Protein AF-0000000078804757 (afdb_homodimer)

Foldseek 3Di:
DDPVVQLVLLLQLLLVVLVVAAAAFEEEQEDDSSSLSNLVNVLCCCVPVVGAYEYEYLDPVSVVSNVVSVHHYDHPVVDQAGAEYEYEFQAAAPQRKTFDCPVPRQVSSVVNLVRYPAYEYEHAPVRYYHFDQQFWKKWWFAPVCVVVVQVVCVVVVQQKDWDADPVRHFDAHPVGTGIITGRRNGDPDVVVVQVVQVPPPGTPHIRIDGNSHQKYWYRDPVGIDIDGNPVD/DDPVVQLVLLLQLLLVVLVVAAAAFEEEQEDDSSSLSNLVNVLCCCVPVVGAYEYEYLDPVSVVSNVVSVHHYDHPVVDQAGAEYEYEFQAAAPQRKTFDCPVPRQVSSVVNLVRYPAYEYEHAPVRYYHFDQQFWKKWWFAPVCVVVVQVVCVVVVQQKDWDADPVRHFDAHPVGTGIITGRRNGDPDVPVVQVVQVPPPGTPHIRIDGNSHQKYWYRDPVGIDIDGNPVD

Radius of gyration: 24.7 Å; Cα contacts (8 Å, |Δi|>4): 1108; chains: 2; bounding box: 44×78×53 Å

InterPro domains:
  IPR004788 Ribose 5-phosphate isomerase, type A [PF06026] (55-223)
  IPR004788 Ribose 5-phosphate isomerase, type A [PTHR11934] (3-229)
  IPR004788 Ribose 5-phosphate isomerase, type A [TIGR00021] (9-223)
  IPR004788 Ribose 5-phosphate isomerase, type A [cd01398] (9-220)
  IPR020672 Ribose-5-phosphate isomerase, type A, subgroup [MF_00170] (6-227)
  IPR037171 NagB/RpiA transferase-like [SSF100950] (5-153)

Nearest PDB structures (foldseek):
  4gmk-assembly1_B  TM=9.842E-01  e=1.526E-37  Ligilactobacillus salivarius UCC118
  1ks2-assembly1_B  TM=9.594E-01  e=2.406E-26  Escherichia coli
  5uf2-assembly1_A  TM=9.600E-01  e=8.165E-26  Neisseria gonorrhoeae NCCP11945
  3uw1-assembly1_A  TM=9.387E-01  e=3.265E-26  Burkholderia thailandensis E264
  4x84-assembly1_D  TM=9.322E-01  e=3.922E-26  Pseudomonas aeruginosa PAO1

Structure (mmCIF, N/CA/C/O backbone):
data_AF-0000000078804757-model_v1
#
loop_
_entity.id
_entity.type
_entity.pdbx_description
1 polymer 'Ribose-5-phosphate isomerase A'
#
loop_
_atom_site.group_PDB
_atom_site.id
_atom_site.type_symbol
_atom_site.label_atom_id
_atom_site.label_alt_id
_atom_site.label_comp_id
_atom_site.label_asym_id
_atom_site.label_entity_id
_atom_site.label_seq_id
_atom_site.pdbx_PDB_ins_code
_atom_site.Cartn_x
_atom_site.Cartn_y
_atom_site.Cartn_z
_atom_site.occupancy
_atom_site.B_iso_or_equiv
_atom_site.auth_seq_id
_atom_site.auth_comp_id
_atom_site.auth_asym_id
_atom_site.auth_atom_id
_atom_site.pdbx_PDB_model_num
ATOM 1 N N . MET A 1 1 ? 22.281 -24.422 -17.094 1 76.31 1 MET A N 1
ATOM 2 C CA . MET A 1 1 ? 21.141 -24.859 -17.891 1 76.31 1 MET A CA 1
ATOM 3 C C . MET A 1 1 ? 20.797 -23.844 -18.969 1 76.31 1 MET A C 1
ATOM 5 O O . MET A 1 1 ? 20.766 -22.641 -18.703 1 76.31 1 MET A O 1
ATOM 9 N N . ASP A 1 2 ? 20.625 -24.328 -20.203 1 85.75 2 ASP A N 1
ATOM 10 C CA . ASP A 1 2 ? 20.328 -23.359 -21.25 1 85.75 2 ASP A CA 1
ATOM 11 C C . ASP A 1 2 ? 18.844 -23.016 -21.281 1 85.75 2 ASP A C 1
ATOM 13 O O . ASP A 1 2 ? 18.047 -23.641 -20.578 1 85.75 2 ASP A O 1
ATOM 17 N N . LYS A 1 3 ? 18.531 -21.953 -21.938 1 86.88 3 LYS A N 1
ATOM 18 C CA . LYS A 1 3 ? 17.172 -21.391 -21.969 1 86.88 3 LYS A CA 1
ATOM 19 C C . LYS A 1 3 ? 16.172 -22.406 -22.484 1 86.88 3 LYS A C 1
ATOM 21 O O . LYS A 1 3 ? 15.047 -22.5 -21.953 1 86.88 3 LYS A O 1
ATOM 26 N N . ALA A 1 4 ? 16.516 -23.141 -23.469 1 89.88 4 ALA A N 1
ATOM 27 C CA . ALA A 1 4 ? 15.625 -24.141 -24.047 1 89.88 4 ALA A CA 1
ATOM 28 C C . ALA A 1 4 ? 15.305 -25.25 -23.047 1 89.88 4 ALA A C 1
ATOM 30 O O . ALA A 1 4 ? 14.156 -25.688 -22.953 1 89.88 4 ALA A O 1
ATOM 31 N N . GLN A 1 5 ? 16.266 -25.75 -22.422 1 90.94 5 GLN A N 1
ATOM 32 C CA . GLN A 1 5 ? 16.062 -26.766 -21.391 1 90.94 5 GLN A CA 1
ATOM 33 C C . GLN A 1 5 ? 15.211 -26.234 -20.25 1 90.94 5 GLN A C 1
ATOM 35 O O . GLN A 1 5 ? 14.32 -26.938 -19.766 1 90.94 5 GLN A O 1
ATOM 40 N N . GLN A 1 6 ? 15.531 -25.031 -19.859 1 92.44 6 GLN A N 1
ATOM 41 C CA . GLN A 1 6 ? 14.742 -24.422 -18.781 1 92.44 6 GLN A CA 1
ATOM 42 C C . GLN A 1 6 ? 13.273 -24.312 -19.188 1 92.44 6 GLN A C 1
ATOM 44 O O . GLN A 1 6 ? 12.383 -24.609 -18.391 1 92.44 6 GLN A O 1
ATOM 49 N N . ASP A 1 7 ? 13.008 -23.859 -20.406 1 94.5 7 ASP A N 1
ATOM 50 C CA . ASP A 1 7 ? 11.641 -23.734 -20.891 1 94.5 7 ASP A CA 1
ATOM 51 C C . ASP A 1 7 ? 10.93 -25.078 -20.922 1 94.5 7 ASP A C 1
ATOM 53 O O . ASP A 1 7 ? 9.734 -25.172 -20.641 1 94.5 7 ASP A O 1
ATOM 57 N N . ALA A 1 8 ? 11.703 -26.062 -21.266 1 95.38 8 ALA A N 1
ATOM 58 C CA . ALA A 1 8 ? 11.109 -27.406 -21.266 1 95.38 8 ALA A CA 1
ATOM 59 C C . ALA A 1 8 ? 10.68 -27.812 -19.859 1 95.38 8 ALA A C 1
ATOM 61 O O . ALA A 1 8 ? 9.625 -28.422 -19.688 1 95.38 8 ALA A O 1
ATOM 62 N N . LEU A 1 9 ? 11.469 -27.5 -18.891 1 95.81 9 LEU A N 1
ATOM 63 C CA . LEU A 1 9 ? 11.141 -27.797 -17.516 1 95.81 9 LEU A CA 1
ATOM 64 C C . LEU A 1 9 ? 9.93 -27 -17.047 1 95.81 9 LEU A C 1
ATOM 66 O O . LEU A 1 9 ? 9.031 -27.531 -16.406 1 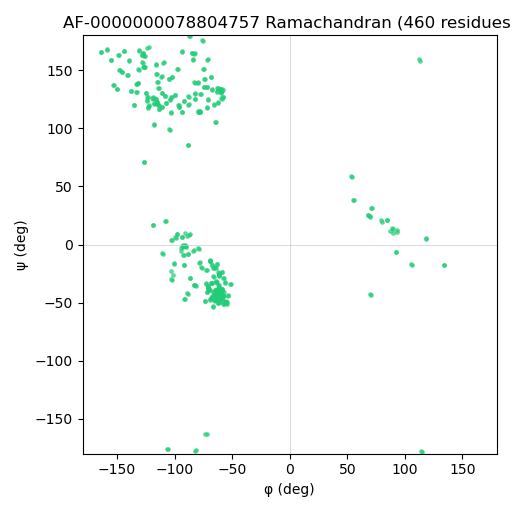95.81 9 LEU A O 1
ATOM 70 N N . LYS A 1 10 ? 9.922 -25.719 -17.406 1 97 10 LYS A N 1
ATOM 71 C CA . LYS A 1 10 ? 8.773 -24.875 -17.109 1 97 10 LYS A CA 1
ATOM 72 C C . LYS A 1 10 ? 7.496 -25.422 -17.734 1 97 10 LYS A C 1
ATOM 74 O O . LYS A 1 10 ? 6.449 -25.469 -17.094 1 97 10 LYS A O 1
ATOM 79 N N . LYS A 1 11 ? 7.633 -25.797 -18.953 1 97.5 11 LYS A N 1
ATOM 80 C CA . LYS A 1 11 ? 6.492 -26.344 -19.672 1 97.5 11 LYS A CA 1
ATOM 81 C C . LYS A 1 11 ? 5.973 -27.609 -19 1 97.5 11 LYS A C 1
ATOM 83 O O . LYS A 1 11 ? 4.762 -27.781 -18.812 1 97.5 11 LYS A O 1
ATOM 88 N N . ALA A 1 12 ? 6.867 -28.5 -18.609 1 97.44 12 ALA A N 1
ATOM 89 C CA . ALA A 1 12 ? 6.473 -29.734 -17.938 1 97.44 12 ALA A CA 1
ATOM 90 C C . ALA A 1 12 ? 5.715 -29.438 -16.641 1 97.44 12 ALA A C 1
ATOM 92 O O . ALA A 1 12 ? 4.688 -30.062 -16.359 1 97.44 12 ALA A O 1
ATOM 93 N N . ALA A 1 13 ? 6.215 -28.516 -15.867 1 98.12 13 ALA A N 1
ATOM 94 C CA . ALA A 1 13 ? 5.547 -28.125 -14.633 1 98.12 13 ALA A CA 1
ATOM 95 C C . ALA A 1 13 ? 4.168 -27.531 -14.922 1 98.12 13 ALA A C 1
ATOM 97 O O . ALA A 1 13 ? 3.193 -27.859 -14.234 1 98.12 13 ALA A O 1
ATOM 98 N N . GLY A 1 14 ? 4.059 -26.656 -15.938 1 98.31 14 GLY A N 1
ATOM 99 C CA . GLY A 1 14 ? 2.793 -26.047 -16.328 1 98.31 14 GLY A CA 1
ATOM 100 C C . GLY A 1 14 ? 1.75 -27.062 -16.75 1 98.31 14 GLY A C 1
ATOM 101 O O . GLY A 1 14 ? 0.594 -26.984 -16.328 1 98.31 14 GLY A O 1
ATOM 102 N N . ILE A 1 15 ? 2.186 -28 -17.562 1 98.31 15 ILE A N 1
ATOM 103 C CA . ILE A 1 15 ? 1.287 -29.031 -18.047 1 98.31 15 ILE A CA 1
ATOM 104 C C . ILE A 1 15 ? 0.79 -29.875 -16.859 1 98.31 15 ILE A C 1
ATOM 106 O O . ILE A 1 15 ? -0.404 -30.172 -16.766 1 98.31 15 ILE A O 1
ATOM 110 N N . GLU A 1 16 ? 1.687 -30.266 -15.977 1 98.44 16 GLU A N 1
ATOM 111 C CA . GLU A 1 16 ? 1.304 -31.031 -14.789 1 98.44 16 GLU A CA 1
ATOM 112 C C . GLU A 1 16 ? 0.303 -30.25 -13.938 1 98.44 16 GLU A C 1
ATOM 114 O O . GLU A 1 16 ? -0.694 -30.812 -13.477 1 98.44 16 GLU A O 1
ATOM 119 N N . ALA A 1 17 ? 0.522 -29 -13.742 1 98.81 17 ALA A N 1
ATOM 120 C CA . ALA A 1 17 ? -0.326 -28.172 -12.898 1 98.81 17 ALA A CA 1
ATOM 121 C C . ALA A 1 17 ? -1.712 -28 -13.516 1 98.81 17 ALA A C 1
ATOM 123 O O . ALA A 1 17 ? -2.707 -27.875 -12.797 1 98.81 17 ALA A O 1
ATOM 124 N N . ALA A 1 18 ? -1.789 -27.969 -14.828 1 98.81 18 ALA A N 1
ATOM 125 C CA . ALA A 1 18 ? -3.057 -27.781 -15.531 1 98.81 18 ALA A CA 1
ATOM 126 C C . ALA A 1 18 ? -4.055 -28.875 -15.164 1 98.81 18 ALA A C 1
ATOM 128 O O . ALA A 1 18 ? -5.266 -28.672 -15.258 1 98.81 18 ALA A O 1
ATOM 129 N N . LYS A 1 19 ? -3.537 -30 -14.719 1 98.56 19 LYS A N 1
ATOM 130 C CA . LYS A 1 19 ? -4.391 -31.125 -14.336 1 98.56 19 LYS A CA 1
ATOM 131 C C . LYS A 1 19 ? -5.223 -30.781 -13.102 1 98.56 19 LYS A C 1
ATOM 133 O O . LYS A 1 19 ? -6.234 -31.438 -12.836 1 98.56 19 LYS A O 1
ATOM 138 N N . LEU A 1 20 ? -4.848 -29.828 -12.352 1 98.75 20 LEU A N 1
ATOM 139 C CA . LEU A 1 20 ? -5.527 -29.453 -11.117 1 98.75 20 LEU A CA 1
ATOM 140 C C . LEU A 1 20 ? -6.812 -28.688 -11.406 1 98.75 20 LEU A C 1
ATOM 142 O O . LEU A 1 20 ? -7.664 -28.531 -10.523 1 98.75 20 LEU A O 1
ATOM 146 N N . ILE A 1 21 ? -6.945 -28.109 -12.617 1 98.88 21 ILE A N 1
ATOM 147 C CA . ILE A 1 21 ? -8.109 -27.297 -12.969 1 98.88 21 ILE A CA 1
ATOM 148 C C . ILE A 1 21 ? -9.211 -28.203 -13.516 1 98.88 21 ILE A C 1
ATOM 150 O O . ILE A 1 21 ? -8.984 -28.969 -14.461 1 98.88 21 ILE A O 1
ATOM 154 N N . GLU A 1 22 ? -10.312 -28.078 -12.945 1 98.69 22 GLU A N 1
ATOM 155 C CA . GLU A 1 22 ? -11.477 -28.875 -13.344 1 98.69 22 GLU A CA 1
ATOM 156 C C . GLU A 1 22 ? -12.648 -27.984 -13.742 1 98.69 22 GLU A C 1
ATOM 158 O O . GLU A 1 22 ? -12.648 -26.781 -13.461 1 98.69 22 GLU A O 1
ATOM 163 N N . ASP A 1 23 ? -13.648 -28.625 -14.312 1 98.75 23 ASP A N 1
ATOM 164 C CA . ASP A 1 23 ? -14.844 -27.922 -14.75 1 98.75 23 ASP A CA 1
ATOM 165 C C . ASP A 1 23 ? -15.531 -27.219 -13.578 1 98.75 23 ASP A C 1
ATOM 167 O O . ASP A 1 23 ? -15.711 -27.812 -12.516 1 98.75 23 ASP A O 1
ATOM 171 N N . GLY A 1 24 ? -15.828 -25.953 -13.805 1 98.62 24 GLY A N 1
ATOM 172 C CA . GLY A 1 24 ? -16.625 -25.219 -12.828 1 98.62 24 GLY A CA 1
ATOM 173 C C . GLY A 1 24 ? -15.781 -24.484 -11.805 1 98.62 24 GLY A C 1
ATOM 174 O O . GLY A 1 24 ? -16.297 -23.672 -11.039 1 98.62 24 GLY A O 1
ATOM 175 N N . MET A 1 25 ? -14.516 -24.703 -11.852 1 98.88 25 MET A N 1
ATOM 176 C CA . MET A 1 25 ? -13.633 -24.078 -10.867 1 98.88 25 MET A CA 1
ATOM 177 C C . MET A 1 25 ? -13.445 -22.594 -11.164 1 98.88 25 MET A C 1
ATOM 179 O O . MET A 1 25 ? -13.625 -22.156 -12.305 1 98.88 25 MET A O 1
ATOM 183 N N . ILE A 1 26 ? -13.211 -21.828 -10.148 1 98.94 26 ILE A N 1
ATOM 184 C CA . ILE A 1 26 ? -12.602 -20.5 -10.258 1 98.94 26 ILE A CA 1
ATOM 185 C C . ILE A 1 26 ? -11.102 -20.609 -9.992 1 98.94 26 ILE A C 1
ATOM 187 O O . ILE A 1 26 ? -10.68 -21 -8.906 1 98.94 26 ILE A O 1
ATOM 191 N N . ALA A 1 27 ? -10.289 -20.25 -10.992 1 98.94 27 ALA A N 1
ATOM 192 C CA . ALA A 1 27 ? -8.844 -20.453 -10.906 1 98.94 27 ALA A CA 1
ATOM 193 C C . ALA A 1 27 ? -8.109 -19.125 -11.008 1 98.94 27 ALA A C 1
ATOM 195 O O . ALA A 1 27 ? -8.383 -18.312 -11.898 1 98.94 27 ALA A O 1
ATOM 196 N N . GLY A 1 28 ? -7.258 -18.922 -9.984 1 98.94 28 GLY A N 1
ATOM 197 C CA . GLY A 1 28 ? -6.285 -17.844 -10.141 1 98.94 28 GLY A CA 1
ATOM 198 C C . GLY A 1 28 ? -5.121 -18.219 -11.039 1 98.94 28 GLY A C 1
ATOM 199 O O . GLY A 1 28 ? -4.5 -19.266 -10.852 1 98.94 28 GLY A O 1
ATOM 200 N N . LEU A 1 29 ? -4.832 -17.391 -12 1 98.88 29 LEU A N 1
ATOM 201 C CA . LEU A 1 29 ? -3.732 -17.594 -12.93 1 98.88 29 LEU A CA 1
ATOM 202 C C . LEU A 1 29 ? -2.65 -16.531 -12.742 1 98.88 29 LEU A C 1
ATOM 204 O O . LEU A 1 29 ? -2.889 -15.352 -12.984 1 98.88 29 LEU A O 1
ATOM 208 N N . GLY A 1 30 ? -1.519 -17 -12.367 1 98.44 30 GLY A N 1
ATOM 209 C CA . GLY A 1 30 ? -0.407 -16.109 -12.078 1 98.44 30 GLY A CA 1
ATOM 210 C C . GLY A 1 30 ? 0.211 -15.5 -13.32 1 98.44 30 GLY A C 1
ATOM 211 O O . GLY A 1 30 ? -0.446 -15.391 -14.352 1 98.44 30 GLY A O 1
ATOM 212 N N . THR A 1 31 ? 1.416 -14.977 -13.125 1 95.56 31 THR A N 1
ATOM 213 C CA . THR A 1 31 ? 2.141 -14.258 -14.164 1 95.56 31 THR A CA 1
ATOM 214 C C . THR A 1 31 ? 3.545 -14.828 -14.336 1 95.56 31 THR A C 1
ATOM 216 O O . THR A 1 31 ? 4.039 -15.555 -13.469 1 95.56 31 THR A O 1
ATOM 219 N N . GLY A 1 32 ? 4.082 -14.586 -15.57 1 93.25 32 GLY A N 1
ATOM 220 C CA . GLY A 1 32 ? 5.473 -14.945 -15.805 1 93.25 32 GLY A CA 1
ATOM 221 C C . GLY A 1 32 ? 5.641 -16.047 -16.828 1 93.25 32 GLY A C 1
ATOM 222 O O . GLY A 1 32 ? 4.656 -16.594 -17.312 1 93.25 32 GLY A O 1
ATOM 223 N N . SER A 1 33 ? 6.887 -16.422 -17.047 1 94.31 33 SER A N 1
ATOM 224 C CA . SER A 1 33 ? 7.25 -17.297 -18.172 1 94.31 33 SER A CA 1
ATOM 225 C C . SER A 1 33 ? 6.785 -18.719 -17.922 1 94.31 33 SER A C 1
ATOM 227 O O . SER A 1 33 ? 6.441 -19.438 -18.875 1 94.31 33 SER A O 1
ATOM 229 N N . THR A 1 34 ? 6.793 -19.141 -16.672 1 95.56 34 THR A N 1
ATOM 230 C CA . THR A 1 34 ? 6.316 -20.484 -16.391 1 95.56 34 THR A CA 1
ATOM 231 C C . THR A 1 34 ? 4.801 -20.562 -16.547 1 95.56 34 THR A C 1
ATOM 233 O O . THR A 1 34 ? 4.285 -21.516 -17.141 1 95.56 34 THR A O 1
ATOM 236 N N . VAL A 1 35 ? 4.117 -19.578 -16.094 1 98 35 VAL A N 1
ATOM 237 C CA . VAL A 1 35 ? 2.66 -19.547 -16.141 1 98 35 VAL A CA 1
ATOM 238 C C . VAL A 1 35 ? 2.189 -19.469 -17.594 1 98 35 VAL A C 1
ATOM 240 O O . VAL A 1 35 ? 1.121 -20 -17.922 1 98 35 VAL A O 1
ATOM 243 N N . LYS A 1 36 ? 2.99 -18.922 -18.438 1 98 36 LYS A N 1
ATOM 244 C CA . LYS A 1 36 ? 2.654 -18.906 -19.859 1 98 36 LYS A CA 1
ATOM 245 C C . LYS A 1 36 ? 2.34 -20.312 -20.359 1 98 36 LYS A C 1
ATOM 247 O O . LYS A 1 36 ? 1.371 -20.5 -21.109 1 98 36 LYS A O 1
ATOM 252 N N . PHE A 1 37 ? 3.121 -21.234 -19.984 1 98.38 37 PHE A N 1
ATOM 253 C CA . PHE A 1 37 ? 2.932 -22.625 -20.422 1 98.38 37 PHE A CA 1
ATOM 254 C C . PHE A 1 37 ? 1.69 -23.219 -19.781 1 98.38 37 PHE A C 1
ATOM 256 O O . PHE A 1 37 ? 0.998 -24.031 -20.406 1 98.38 37 PHE A O 1
ATOM 263 N N . LEU A 1 38 ? 1.469 -22.906 -18.531 1 98.81 38 LEU A N 1
ATOM 264 C CA . LEU A 1 38 ? 0.227 -23.312 -17.891 1 98.81 38 LEU A CA 1
ATOM 265 C C . LEU A 1 38 ? -0.983 -22.828 -18.688 1 98.81 38 LEU A C 1
ATOM 267 O O . LEU A 1 38 ? -1.877 -23.609 -19 1 98.81 38 LEU A O 1
ATOM 271 N N . VAL A 1 39 ? -1.006 -21.547 -19.016 1 98.88 39 VAL A N 1
ATOM 272 C CA . VAL A 1 39 ? -2.143 -20.953 -19.703 1 98.88 39 VAL A CA 1
ATOM 273 C C . VAL A 1 39 ? -2.285 -21.578 -21.094 1 98.88 39 VAL A C 1
ATOM 275 O O . VAL A 1 39 ? -3.4 -21.812 -21.562 1 98.88 39 VAL A O 1
ATOM 278 N N . ASP A 1 40 ? -1.175 -21.844 -21.797 1 98.81 40 ASP A N 1
ATOM 279 C CA . ASP A 1 40 ? -1.211 -22.562 -23.062 1 98.81 40 ASP A CA 1
ATOM 280 C C . ASP A 1 40 ? -1.927 -23.906 -22.922 1 98.81 40 ASP A C 1
ATOM 282 O O . ASP A 1 40 ? -2.797 -24.234 -23.734 1 98.81 40 ASP A O 1
ATOM 286 N N . GLU A 1 41 ? -1.535 -24.625 -21.938 1 98.88 41 GLU A N 1
ATOM 287 C CA . GLU A 1 41 ? -2.115 -25.953 -21.75 1 98.88 41 GLU A CA 1
ATOM 288 C C . GLU A 1 41 ? -3.596 -25.859 -21.391 1 98.88 41 GLU A C 1
ATOM 290 O O . GLU A 1 41 ? -4.406 -26.656 -21.875 1 98.88 41 GLU A O 1
ATOM 295 N N . LEU A 1 42 ? -3.947 -24.922 -20.547 1 98.94 42 LEU A N 1
ATOM 296 C CA . LEU A 1 42 ? -5.352 -24.719 -20.203 1 98.94 42 LEU A CA 1
ATOM 297 C C . LEU A 1 42 ? -6.16 -24.312 -21.438 1 98.94 42 LEU A C 1
ATOM 299 O O . LEU A 1 42 ? -7.305 -24.75 -21.594 1 98.94 42 LEU A O 1
ATOM 303 N N . GLY A 1 43 ? -5.578 -23.469 -22.234 1 98.81 43 GLY A N 1
ATOM 304 C CA . GLY A 1 43 ? -6.199 -23.125 -23.5 1 98.81 43 GLY A CA 1
ATOM 305 C C . GLY A 1 43 ? -6.477 -24.328 -24.375 1 98.81 43 GLY A C 1
ATOM 306 O O . GLY A 1 43 ? -7.578 -24.469 -24.922 1 98.81 43 GLY A O 1
ATOM 307 N N . ARG A 1 44 ? -5.473 -25.172 -24.547 1 98.75 44 ARG A N 1
ATOM 308 C CA . ARG A 1 44 ? -5.652 -26.391 -25.312 1 98.75 44 ARG A CA 1
ATOM 309 C C . ARG A 1 44 ? -6.793 -27.234 -24.766 1 98.75 44 ARG A C 1
ATOM 311 O O . ARG A 1 44 ? -7.668 -27.688 -25.5 1 98.75 44 ARG A O 1
ATOM 318 N N . ARG A 1 45 ? -6.766 -27.438 -23.469 1 98.81 45 ARG A N 1
ATOM 319 C CA . ARG A 1 45 ? -7.785 -28.266 -22.828 1 98.81 45 ARG A CA 1
ATOM 320 C C . ARG A 1 45 ? -9.172 -27.656 -23 1 98.81 45 ARG A C 1
ATOM 322 O O . ARG A 1 45 ? -10.156 -28.375 -23.188 1 98.81 45 ARG A O 1
ATOM 329 N N . HIS A 1 46 ? -9.234 -26.344 -22.859 1 98.62 46 HIS A N 1
ATOM 330 C CA . HIS A 1 46 ? -10.492 -25.641 -23.094 1 98.62 46 HIS A CA 1
ATOM 331 C C . HIS A 1 46 ? -11.008 -25.891 -24.5 1 98.62 46 HIS A C 1
ATOM 333 O O . HIS A 1 46 ? -12.172 -26.266 -24.688 1 98.62 46 HIS A O 1
ATOM 339 N N . GLN A 1 47 ? -10.156 -25.844 -25.469 1 98.25 47 GLN A N 1
ATOM 340 C CA . GLN A 1 47 ? -10.539 -25.906 -26.875 1 98.25 47 GLN A CA 1
ATOM 341 C C . GLN A 1 47 ? -10.75 -27.344 -27.328 1 98.25 47 GLN A C 1
ATOM 343 O O . GLN A 1 47 ? -11.648 -27.641 -28.109 1 98.25 47 GLN A O 1
ATOM 348 N N . GLU A 1 48 ? -9.953 -28.234 -26.781 1 98.31 48 GLU A N 1
ATOM 349 C CA . GLU A 1 48 ? -9.945 -29.594 -27.328 1 98.31 48 GLU A CA 1
ATOM 350 C C . GLU A 1 48 ? -10.734 -30.547 -26.422 1 98.31 48 GLU A C 1
ATOM 352 O O . GLU A 1 48 ? -11.281 -31.547 -26.906 1 98.31 48 GLU A O 1
ATOM 357 N N . GLU A 1 49 ? -10.742 -30.25 -25.141 1 98.38 49 GLU A N 1
ATOM 358 C CA . GLU A 1 49 ? -11.359 -31.188 -24.203 1 98.38 49 GLU A CA 1
ATOM 359 C C . GLU A 1 49 ? -12.648 -30.609 -23.625 1 98.38 49 GLU A C 1
ATOM 361 O O . GLU A 1 49 ? -13.367 -31.297 -22.891 1 98.38 49 GLU A O 1
ATOM 366 N N . GLY A 1 50 ? -12.969 -29.391 -23.875 1 98.25 50 GLY A N 1
ATOM 367 C CA . GLY A 1 50 ? -14.195 -28.766 -23.406 1 98.25 50 GLY A CA 1
ATOM 368 C C . GLY A 1 50 ? -14.109 -28.312 -21.953 1 98.25 50 GLY A C 1
ATOM 369 O O . GLY A 1 50 ? -15.133 -28.203 -21.281 1 98.25 50 GLY A O 1
ATOM 370 N N . LEU A 1 51 ? -12.914 -28.156 -21.438 1 98.62 51 LEU A N 1
ATOM 371 C CA . LEU A 1 51 ? -12.719 -27.656 -20.094 1 98.62 51 LEU A CA 1
ATOM 372 C C . LEU A 1 51 ? -13.344 -26.266 -19.938 1 98.62 51 LEU A C 1
ATOM 374 O O . LEU A 1 51 ? -13.07 -25.375 -20.734 1 98.62 51 LEU A O 1
ATOM 378 N N . GLU A 1 52 ? -14.211 -26.125 -18.953 1 98.75 52 GLU A N 1
ATOM 379 C CA . GLU A 1 52 ? -14.844 -24.844 -18.672 1 98.75 52 GLU A CA 1
ATOM 380 C C . GLU A 1 52 ? -14.578 -24.406 -17.234 1 98.75 52 GLU A C 1
ATOM 382 O O . GLU A 1 52 ? -15.047 -25.047 -16.281 1 98.75 52 GLU A O 1
ATOM 387 N N . PHE A 1 53 ? -13.93 -23.328 -17.078 1 98.75 53 PHE A N 1
ATOM 388 C CA . PHE A 1 53 ? -13.641 -22.734 -15.773 1 98.75 53 PHE A CA 1
ATOM 389 C C . PHE A 1 53 ? -13.594 -21.203 -15.883 1 98.75 53 PHE A C 1
ATOM 391 O O . PHE A 1 53 ? -13.617 -20.656 -16.984 1 98.75 53 PHE A O 1
ATOM 398 N N . THR A 1 54 ? -13.688 -20.516 -14.742 1 98.88 54 THR A N 1
ATOM 399 C CA . THR A 1 54 ? -13.562 -19.062 -14.656 1 98.88 54 THR A CA 1
ATOM 400 C C . THR A 1 54 ? -12.188 -18.672 -14.109 1 98.88 54 THR A C 1
ATOM 402 O O . THR A 1 54 ? -11.742 -19.203 -13.094 1 98.88 54 THR A O 1
ATOM 405 N N . GLY A 1 55 ? -11.492 -17.812 -14.844 1 98.88 55 GLY A N 1
ATOM 406 C CA . GLY A 1 55 ? -10.164 -17.391 -14.414 1 98.88 55 GLY A CA 1
ATOM 407 C C . GLY A 1 55 ? -10.148 -16.016 -13.789 1 98.88 55 GLY A C 1
ATOM 408 O O . GLY A 1 55 ? -10.922 -15.133 -14.18 1 98.88 55 GLY A O 1
ATOM 409 N N . VAL A 1 56 ? -9.336 -15.836 -12.812 1 98.94 56 VAL A N 1
ATOM 410 C CA . VAL A 1 56 ? -8.875 -14.562 -12.266 1 98.94 56 VAL A CA 1
ATOM 411 C C . VAL A 1 56 ? -7.371 -14.422 -12.477 1 98.94 56 VAL A C 1
ATOM 413 O O . VAL A 1 56 ? -6.602 -15.312 -12.094 1 98.94 56 VAL A O 1
ATOM 416 N N . THR A 1 57 ? -6.91 -13.352 -13.102 1 98.81 57 THR A N 1
ATOM 417 C CA . THR A 1 57 ? -5.5 -13.273 -13.469 1 98.81 57 THR A CA 1
ATOM 418 C C . THR A 1 57 ? -4.773 -12.242 -12.609 1 98.81 57 THR A C 1
ATOM 420 O O . THR A 1 57 ? -5.395 -11.328 -12.07 1 98.81 57 THR A O 1
ATOM 423 N N . THR A 1 58 ? -3.459 -12.383 -12.484 1 98.44 58 THR A N 1
ATOM 424 C CA . THR A 1 58 ? -2.654 -11.5 -11.648 1 98.44 58 THR A CA 1
ATOM 425 C C . THR A 1 58 ? -1.903 -10.484 -12.508 1 98.44 58 THR A C 1
ATOM 427 O O . THR A 1 58 ? -1.026 -9.773 -12.016 1 98.44 58 THR A O 1
ATOM 430 N N . SER A 1 59 ? -2.123 -10.477 -13.797 1 96.69 59 SER A N 1
ATOM 431 C CA . SER A 1 59 ? -1.527 -9.492 -14.695 1 96.69 59 SER A CA 1
ATOM 432 C C . SER A 1 59 ? -2.365 -9.312 -15.953 1 96.69 59 SER A C 1
ATOM 434 O O . SER A 1 59 ? -3.104 -10.219 -16.344 1 96.69 59 SER A O 1
ATOM 436 N N . ARG A 1 60 ? -2.172 -8.195 -16.594 1 95.25 60 ARG A N 1
ATOM 437 C CA . ARG A 1 60 ? -2.848 -7.934 -17.859 1 95.25 60 ARG A CA 1
ATOM 438 C C . ARG A 1 60 ? -2.314 -8.852 -18.953 1 95.25 60 ARG A C 1
ATOM 440 O O . ARG A 1 60 ? -3.062 -9.258 -19.844 1 95.25 60 ARG A O 1
ATOM 447 N N . ARG A 1 61 ? -1.096 -9.141 -18.844 1 94.56 61 ARG A N 1
ATOM 448 C CA . ARG A 1 61 ? -0.475 -10.039 -19.812 1 94.56 61 ARG A CA 1
ATOM 449 C C . ARG A 1 61 ? -1.124 -11.422 -19.766 1 94.56 61 ARG A C 1
ATOM 451 O O . ARG A 1 61 ? -1.478 -11.977 -20.812 1 94.56 61 ARG A O 1
ATOM 458 N N . THR A 1 62 ? -1.246 -11.984 -18.609 1 97.81 62 THR A N 1
ATOM 459 C CA . THR A 1 62 ? -1.893 -13.281 -18.453 1 97.81 62 THR A CA 1
ATOM 460 C C . THR A 1 62 ? -3.35 -13.219 -18.906 1 97.81 62 THR A C 1
ATOM 462 O O . THR A 1 62 ? -3.848 -14.148 -19.547 1 97.81 62 THR A O 1
ATOM 465 N N . GLN A 1 63 ? -3.99 -12.141 -18.578 1 98.31 63 GLN A N 1
ATOM 466 C CA . GLN A 1 63 ? -5.379 -11.953 -19 1 98.31 63 GLN A CA 1
ATOM 467 C C . GLN A 1 63 ? -5.52 -12.047 -20.516 1 98.31 63 GLN A C 1
ATOM 469 O O . GLN A 1 63 ? -6.348 -12.805 -21.016 1 98.31 63 GLN A O 1
ATOM 474 N N . ALA A 1 64 ? -4.727 -11.312 -21.203 1 98.25 64 ALA A N 1
ATOM 475 C CA . ALA A 1 64 ? -4.785 -11.273 -22.656 1 98.25 64 ALA A CA 1
ATOM 476 C C . ALA A 1 64 ? -4.543 -12.664 -23.25 1 98.25 64 ALA A C 1
ATOM 478 O O . ALA A 1 64 ? -5.246 -13.086 -24.172 1 98.25 64 ALA A O 1
ATOM 479 N N . GLN A 1 65 ? -3.578 -13.336 -22.75 1 98.44 65 GLN A N 1
ATOM 480 C CA . GLN A 1 65 ? -3.266 -14.672 -23.234 1 98.44 65 GLN A CA 1
ATOM 481 C C . GLN A 1 65 ? -4.441 -15.625 -23.016 1 98.44 65 GLN A C 1
ATOM 483 O O . GLN A 1 65 ? -4.848 -16.328 -23.953 1 98.44 65 GLN A O 1
ATOM 488 N N . ALA A 1 66 ? -4.949 -15.633 -21.828 1 98.81 66 ALA A N 1
ATOM 489 C CA . ALA A 1 66 ? -6.051 -16.531 -21.516 1 98.81 66 ALA A CA 1
ATOM 490 C C . ALA A 1 66 ? -7.273 -16.25 -22.375 1 98.81 66 ALA A C 1
ATOM 492 O O . ALA A 1 66 ? -7.891 -17.156 -22.922 1 98.81 66 ALA A O 1
ATOM 493 N N . GLU A 1 67 ? -7.566 -14.992 -22.5 1 98.75 67 GLU A N 1
ATOM 494 C CA . GLU A 1 67 ? -8.719 -14.594 -23.297 1 98.75 67 GLU A CA 1
ATOM 495 C C . GLU A 1 67 ? -8.531 -14.969 -24.766 1 98.75 67 GLU A C 1
ATOM 497 O O . GLU A 1 67 ? -9.5 -15.273 -25.469 1 98.75 67 GLU A O 1
ATOM 502 N N . SER A 1 68 ? -7.363 -14.961 -25.234 1 98.69 68 SER A N 1
ATOM 503 C CA . SER A 1 68 ? -7.074 -15.32 -26.625 1 98.69 68 SER A CA 1
ATOM 504 C C . SER A 1 68 ? -7.414 -16.781 -26.891 1 98.69 68 SER A C 1
ATOM 506 O O . SER A 1 68 ? -7.641 -17.172 -28.047 1 98.69 68 SER A O 1
ATOM 508 N N . TYR A 1 69 ? -7.508 -17.562 -25.891 1 98.62 69 TYR A N 1
ATOM 509 C CA . TYR A 1 69 ? -7.902 -18.969 -26.016 1 98.62 69 TYR A CA 1
ATOM 510 C C . TYR A 1 69 ? -9.398 -19.125 -25.797 1 98.62 69 TYR A C 1
ATOM 512 O O . TYR A 1 69 ? -9.922 -20.25 -25.859 1 98.62 69 TYR A O 1
ATOM 520 N N . GLY A 1 70 ? -10.055 -18 -25.422 1 98.56 70 GLY A N 1
ATOM 521 C CA . GLY A 1 70 ? -11.484 -18.047 -25.172 1 98.56 70 GLY A CA 1
ATOM 522 C C . GLY A 1 70 ? -11.82 -18.375 -23.734 1 98.56 70 GLY A C 1
ATOM 523 O O . GLY A 1 70 ? -12.977 -18.672 -23.406 1 98.56 70 GLY A O 1
ATOM 524 N N . ILE A 1 71 ? -10.883 -18.375 -22.875 1 98.81 71 ILE A N 1
ATOM 525 C CA . ILE A 1 71 ? -11.125 -18.641 -21.453 1 98.81 71 ILE A CA 1
ATOM 526 C C . ILE A 1 71 ? -11.852 -17.453 -20.828 1 98.81 71 ILE A C 1
ATOM 528 O O . ILE A 1 71 ? -11.5 -16.297 -21.078 1 98.81 71 ILE A O 1
ATOM 532 N N . LYS A 1 72 ? -12.859 -17.719 -20.031 1 98.81 72 LYS A N 1
ATOM 533 C CA . LYS A 1 72 ? -13.586 -16.672 -19.312 1 98.81 72 LYS A CA 1
ATOM 534 C C . LYS A 1 72 ? -12.734 -16.094 -18.188 1 98.81 72 LYS A C 1
ATOM 536 O O . LYS A 1 72 ? -12.336 -16.812 -17.266 1 98.81 72 LYS A O 1
ATOM 541 N N . ILE A 1 73 ? -12.445 -14.867 -18.281 1 98.88 73 ILE A N 1
ATOM 542 C CA . ILE A 1 73 ? -11.719 -14.156 -17.234 1 98.88 73 ILE A CA 1
ATOM 543 C C . ILE A 1 73 ? -12.625 -13.102 -16.594 1 98.88 73 ILE A C 1
ATOM 545 O O . ILE A 1 73 ? -13.344 -12.391 -17.297 1 98.88 73 ILE A O 1
ATOM 549 N N . VAL A 1 74 ? -12.625 -13.023 -15.281 1 98.81 74 VAL A N 1
ATOM 550 C CA . VAL A 1 74 ? -13.43 -12.039 -14.57 1 98.81 74 VAL A CA 1
ATOM 551 C C . VAL A 1 74 ? -12.547 -11.258 -13.594 1 98.81 74 VAL A C 1
ATOM 553 O O . VAL A 1 74 ? -11.398 -11.633 -13.352 1 98.81 74 VAL A O 1
ATOM 556 N N . ASP A 1 75 ? -13.062 -10.172 -13.133 1 98.31 75 ASP A N 1
ATOM 557 C CA . ASP A 1 75 ? -12.422 -9.43 -12.062 1 98.31 75 ASP A CA 1
ATOM 558 C C . ASP A 1 75 ? -12.477 -10.195 -10.742 1 98.31 75 ASP A C 1
ATOM 560 O O . ASP A 1 75 ? -13.469 -10.875 -10.461 1 98.31 75 ASP A O 1
ATOM 564 N N . ILE A 1 76 ? -11.445 -10.078 -9.984 1 98.69 76 ILE A N 1
ATOM 565 C CA . ILE A 1 76 ? -11.375 -10.805 -8.727 1 98.69 76 ILE A CA 1
ATOM 566 C C . ILE A 1 76 ? -12.586 -10.453 -7.859 1 98.69 76 ILE A C 1
ATOM 568 O O . ILE A 1 76 ? -13.094 -11.297 -7.117 1 98.69 76 ILE A O 1
ATOM 572 N N . ASP A 1 77 ? -13.109 -9.25 -7.938 1 98.31 77 ASP A N 1
ATOM 573 C CA . ASP A 1 77 ? -14.219 -8.812 -7.094 1 98.31 77 ASP A CA 1
ATOM 574 C C . ASP A 1 77 ? -15.555 -9.344 -7.617 1 98.31 77 ASP A C 1
ATOM 576 O O . ASP A 1 77 ? -16.594 -9.188 -6.969 1 98.31 77 ASP A O 1
ATOM 580 N N . ASP A 1 78 ? -15.531 -10.008 -8.711 1 98.44 78 ASP A N 1
ATOM 581 C CA . ASP A 1 78 ? -16.75 -10.594 -9.273 1 98.44 78 ASP A CA 1
ATOM 582 C C . ASP A 1 78 ? -16.922 -12.031 -8.797 1 98.44 78 ASP A C 1
ATOM 584 O O . ASP A 1 78 ? -17.891 -12.695 -9.172 1 98.44 78 ASP A O 1
ATOM 588 N N . VAL A 1 79 ? -15.984 -12.508 -7.984 1 98.56 79 VAL A N 1
ATOM 589 C CA . VAL A 1 79 ? -16.094 -13.852 -7.422 1 98.56 79 VAL A CA 1
ATOM 590 C C . VAL A 1 79 ? -15.961 -13.789 -5.902 1 98.56 79 VAL A C 1
ATOM 592 O O . VAL A 1 79 ? -15.305 -12.891 -5.371 1 98.56 79 VAL A O 1
ATOM 595 N N . ASP A 1 80 ? -16.578 -14.766 -5.262 1 96.31 80 ASP A N 1
ATOM 596 C CA . ASP A 1 80 ? -16.578 -14.75 -3.803 1 96.31 80 ASP A CA 1
ATOM 597 C C . ASP A 1 80 ? -15.391 -15.547 -3.248 1 96.31 80 ASP A C 1
ATOM 599 O O . ASP A 1 80 ? -15.055 -15.43 -2.068 1 96.31 80 ASP A O 1
ATOM 603 N N . HIS A 1 81 ? -14.82 -16.391 -4.113 1 97.44 81 HIS A N 1
ATOM 604 C CA . HIS A 1 81 ? -13.648 -17.188 -3.744 1 97.44 81 HIS A CA 1
ATOM 605 C C . HIS A 1 81 ? -12.883 -17.641 -4.98 1 97.44 81 HIS A C 1
ATOM 607 O O . HIS A 1 81 ? -13.328 -17.422 -6.109 1 97.44 81 HIS A O 1
ATOM 613 N N . ILE A 1 82 ? -11.703 -18.125 -4.754 1 98.88 82 ILE A N 1
ATOM 614 C CA . ILE A 1 82 ? -10.898 -18.797 -5.773 1 98.88 82 ILE A CA 1
ATOM 615 C C . ILE A 1 82 ? -10.531 -20.203 -5.305 1 98.88 82 ILE A C 1
ATOM 617 O O . ILE A 1 82 ? -10.031 -20.375 -4.191 1 98.88 82 ILE A O 1
ATOM 621 N N . ASP A 1 83 ? -10.82 -21.156 -6.117 1 98.94 83 ASP A N 1
ATOM 622 C CA . ASP A 1 83 ? -10.586 -22.547 -5.723 1 98.94 83 ASP A CA 1
ATOM 623 C C . ASP A 1 83 ? -9.094 -22.844 -5.637 1 98.94 83 ASP A C 1
ATOM 625 O O . ASP A 1 83 ? -8.625 -23.438 -4.66 1 98.94 83 ASP A O 1
ATOM 629 N N . VAL A 1 84 ? -8.367 -22.469 -6.617 1 98.88 84 VAL A N 1
ATOM 630 C CA . VAL A 1 84 ? -6.934 -22.719 -6.684 1 98.88 84 VAL A CA 1
ATOM 631 C C . VAL A 1 84 ? -6.246 -21.609 -7.477 1 98.88 84 VAL A C 1
ATOM 633 O O . VAL A 1 84 ? -6.77 -21.156 -8.5 1 98.88 84 VAL A O 1
ATOM 636 N N . THR A 1 85 ? -5.195 -21.141 -6.957 1 98.94 85 THR A N 1
ATOM 637 C CA . THR A 1 85 ? -4.312 -20.25 -7.699 1 98.94 85 THR A CA 1
ATOM 638 C C . THR A 1 85 ? -3.012 -20.953 -8.062 1 98.94 85 THR A C 1
ATOM 640 O O . THR A 1 85 ? -2.375 -21.578 -7.211 1 98.94 85 THR A O 1
ATOM 643 N N . ILE A 1 86 ? -2.678 -20.906 -9.305 1 98.94 86 ILE A N 1
ATOM 644 C CA . ILE A 1 86 ? -1.418 -21.453 -9.797 1 98.94 86 ILE A CA 1
ATOM 645 C C . ILE A 1 86 ? -0.529 -20.328 -10.312 1 98.94 86 ILE A C 1
ATOM 647 O O . ILE A 1 86 ? -0.923 -19.578 -11.211 1 98.94 86 ILE A O 1
ATOM 651 N N . ASP A 1 87 ? 0.604 -20.188 -9.75 1 98.81 87 ASP A N 1
ATOM 652 C CA . ASP A 1 87 ? 1.512 -19.094 -10.062 1 98.81 87 ASP A CA 1
ATOM 653 C C . ASP A 1 87 ? 2.969 -19.547 -10.008 1 98.81 87 ASP A C 1
ATOM 655 O O . ASP A 1 87 ? 3.252 -20.688 -9.648 1 98.81 87 ASP A O 1
ATOM 659 N N . GLY A 1 88 ? 3.865 -18.703 -10.539 1 98.25 88 GLY A N 1
ATOM 660 C CA . GLY A 1 88 ? 5.289 -18.969 -10.414 1 98.25 88 GLY A CA 1
ATOM 661 C C . GLY A 1 88 ? 5.883 -18.406 -9.133 1 98.25 88 GLY A C 1
ATOM 662 O O . GLY A 1 88 ? 5.168 -17.828 -8.312 1 98.25 88 GLY A O 1
ATOM 663 N N . ALA A 1 89 ? 7.156 -18.625 -8.953 1 98.44 89 ALA A N 1
ATOM 664 C CA . ALA A 1 89 ? 7.977 -18.031 -7.91 1 98.44 89 ALA A CA 1
ATOM 665 C C . ALA A 1 89 ? 9.406 -17.812 -8.391 1 98.44 89 ALA A C 1
ATOM 667 O O . ALA A 1 89 ? 9.906 -18.562 -9.234 1 98.44 89 ALA A O 1
ATOM 668 N N . ASP A 1 90 ? 10.023 -16.828 -7.871 1 98.56 90 ASP A N 1
ATOM 669 C CA . ASP A 1 90 ? 11.422 -16.578 -8.219 1 98.56 90 ASP A CA 1
ATOM 670 C C . ASP A 1 90 ? 12.359 -17.438 -7.383 1 98.56 90 ASP A C 1
ATOM 672 O O . ASP A 1 90 ? 13.422 -17.844 -7.855 1 98.56 90 ASP A O 1
ATOM 676 N N . GLU A 1 91 ? 11.969 -17.672 -6.133 1 98.81 91 GLU A N 1
ATOM 677 C CA . GLU A 1 91 ? 12.602 -18.641 -5.234 1 98.81 91 GLU A CA 1
ATOM 678 C C . GLU A 1 91 ? 11.578 -19.297 -4.312 1 98.81 91 GLU A C 1
ATOM 680 O O . GLU A 1 91 ? 10.578 -18.672 -3.943 1 98.81 91 GLU A O 1
ATOM 685 N N . VAL A 1 92 ? 11.82 -20.484 -3.961 1 98.69 92 VAL A N 1
ATOM 686 C CA . VAL A 1 92 ? 11.102 -21.172 -2.896 1 98.69 92 VAL A CA 1
ATOM 687 C C . VAL A 1 92 ? 12.078 -21.969 -2.039 1 98.69 92 VAL A C 1
ATOM 689 O O . VAL A 1 92 ? 12.93 -22.688 -2.564 1 98.69 92 VAL A O 1
ATOM 692 N N . ASP A 1 93 ? 11.992 -21.844 -0.727 1 98.5 93 ASP A N 1
ATOM 693 C CA . ASP A 1 93 ? 12.969 -22.531 0.118 1 98.5 93 ASP A CA 1
ATOM 694 C C . ASP A 1 93 ? 12.352 -23.75 0.809 1 98.5 93 ASP A C 1
ATOM 696 O O . ASP A 1 93 ? 11.195 -24.094 0.546 1 98.5 93 ASP A O 1
ATOM 700 N N . LYS A 1 94 ? 13.102 -24.391 1.647 1 96.5 94 LYS A N 1
ATOM 701 C CA . LYS A 1 94 ? 12.719 -25.656 2.262 1 96.5 94 LYS A CA 1
ATOM 702 C C . LYS A 1 94 ? 11.555 -25.484 3.225 1 96.5 94 LYS A C 1
ATOM 704 O O . LYS A 1 94 ? 10.898 -26.453 3.605 1 96.5 94 LYS A O 1
ATOM 709 N N . ASN A 1 95 ? 11.281 -24.266 3.654 1 97.5 95 ASN A N 1
ATOM 710 C CA . ASN A 1 95 ? 10.18 -23.969 4.566 1 97.5 95 ASN A CA 1
ATOM 711 C C . ASN A 1 95 ? 8.961 -23.453 3.814 1 97.5 95 ASN A C 1
ATOM 713 O O . ASN A 1 95 ? 8.023 -22.922 4.426 1 97.5 95 ASN A O 1
ATOM 717 N N . PHE A 1 96 ? 9.031 -23.469 2.459 1 98.5 96 PHE A N 1
ATOM 718 C CA . PHE A 1 96 ? 7.953 -23.047 1.576 1 98.5 96 PHE A CA 1
ATOM 719 C C . PHE A 1 96 ? 7.754 -21.531 1.651 1 98.5 96 PHE A C 1
ATOM 721 O O . PHE A 1 96 ? 6.633 -21.047 1.507 1 98.5 96 PHE A O 1
ATOM 728 N N . ASN A 1 97 ? 8.836 -20.859 2.043 1 98.75 97 ASN A N 1
ATOM 729 C CA . ASN A 1 97 ? 8.875 -19.422 1.833 1 98.75 97 ASN A CA 1
ATOM 730 C C . ASN A 1 97 ? 9.312 -19.078 0.414 1 98.75 97 ASN A C 1
ATOM 732 O O . ASN A 1 97 ? 10.219 -19.703 -0.134 1 98.75 97 ASN A O 1
ATOM 736 N N . GLY A 1 98 ? 8.648 -18.062 -0.13 1 98.75 98 GLY A N 1
ATOM 737 C CA . GLY A 1 98 ? 8.984 -17.703 -1.499 1 98.75 98 GLY A CA 1
ATOM 738 C C . GLY A 1 98 ? 9.305 -16.234 -1.663 1 98.75 98 GLY A C 1
ATOM 739 O O . GLY A 1 98 ? 8.906 -15.406 -0.836 1 98.75 98 GLY A O 1
ATOM 740 N N . ILE A 1 99 ? 10.117 -15.922 -2.658 1 98.94 99 ILE A N 1
ATOM 741 C CA . ILE A 1 99 ? 10.242 -14.586 -3.219 1 98.94 99 ILE A CA 1
ATOM 742 C C . ILE A 1 99 ? 9.523 -14.516 -4.559 1 98.94 99 ILE A C 1
ATOM 744 O O . ILE A 1 99 ? 9.695 -15.383 -5.418 1 98.94 99 ILE A O 1
ATOM 748 N N . LYS A 1 100 ? 8.664 -13.617 -4.688 1 98.75 100 LYS A N 1
ATOM 749 C CA . LYS A 1 100 ? 7.984 -13.328 -5.945 1 98.75 100 LYS A CA 1
ATOM 750 C C . LYS A 1 100 ? 8.102 -11.852 -6.312 1 98.75 100 LYS A C 1
ATOM 752 O O . LYS A 1 100 ? 8.453 -11.023 -5.473 1 98.75 100 LYS A O 1
ATOM 757 N N . GLY A 1 101 ? 7.836 -11.555 -7.637 1 98.06 101 GLY A N 1
ATOM 758 C CA . GLY A 1 101 ? 7.824 -10.164 -8.07 1 98.06 101 GLY A CA 1
ATOM 759 C C . GLY A 1 101 ? 8.875 -9.859 -9.117 1 98.06 101 GLY A C 1
ATOM 760 O O . GLY A 1 101 ? 9.062 -8.703 -9.5 1 98.06 101 GLY A O 1
ATOM 761 N N . GLY A 1 102 ? 9.578 -10.852 -9.594 1 97.56 102 GLY A N 1
ATOM 762 C CA . GLY A 1 102 ? 10.484 -10.633 -10.703 1 97.56 102 GLY A CA 1
ATOM 763 C C . GLY A 1 102 ? 9.828 -9.945 -11.891 1 97.56 102 GLY A C 1
ATOM 764 O O . GLY A 1 102 ? 10.461 -9.148 -12.578 1 97.56 102 GLY A O 1
ATOM 765 N N . GLY A 1 103 ? 8.594 -10.227 -12.117 1 96.44 103 GLY A N 1
ATOM 766 C CA . GLY A 1 103 ? 7.844 -9.641 -13.219 1 96.44 103 GLY A CA 1
ATOM 767 C C . GLY A 1 103 ? 7.078 -8.391 -12.82 1 96.44 103 GLY A C 1
ATOM 768 O O . GLY A 1 103 ? 6.246 -7.898 -13.586 1 96.44 103 GLY A O 1
ATOM 769 N N . ALA A 1 104 ? 7.25 -7.902 -11.633 1 97.44 104 ALA A N 1
ATOM 770 C CA . ALA A 1 104 ? 6.664 -6.664 -11.125 1 97.44 104 ALA A CA 1
ATOM 771 C C . ALA A 1 104 ? 5.16 -6.816 -10.914 1 97.44 104 ALA A C 1
ATOM 773 O O . ALA A 1 104 ? 4.402 -5.863 -11.102 1 97.44 104 ALA A O 1
ATOM 774 N N . ALA A 1 105 ? 4.699 -8.047 -10.562 1 97.56 105 ALA A N 1
ATOM 775 C CA . ALA A 1 105 ? 3.273 -8.297 -10.375 1 97.56 105 ALA A CA 1
ATOM 776 C C . ALA A 1 105 ? 2.98 -8.75 -8.945 1 97.56 105 ALA A C 1
ATOM 778 O O . ALA A 1 105 ? 1.914 -9.297 -8.664 1 97.56 105 ALA A O 1
ATOM 779 N N . LEU A 1 106 ? 3.828 -8.57 -8.023 1 98.31 106 LEU A N 1
ATOM 780 C CA . LEU A 1 106 ? 3.805 -9.188 -6.703 1 98.31 106 LEU A CA 1
ATOM 781 C C . LEU A 1 106 ? 2.527 -8.82 -5.953 1 98.31 106 LEU A C 1
ATOM 783 O O . LEU A 1 1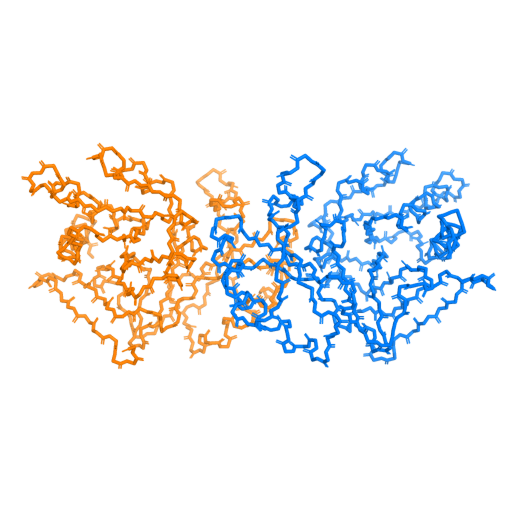06 ? 1.935 -9.664 -5.277 1 98.31 106 LEU A O 1
ATOM 787 N N . LEU A 1 107 ? 2.088 -7.578 -6.102 1 98.75 107 LEU A N 1
ATOM 788 C CA . LEU A 1 107 ? 0.92 -7.16 -5.336 1 98.75 107 LEU A CA 1
ATOM 789 C C . LEU A 1 107 ? -0.326 -7.914 -5.793 1 98.75 107 LEU A C 1
ATOM 791 O O . LEU A 1 107 ? -1.01 -8.539 -4.98 1 98.75 107 LEU A O 1
ATOM 795 N N . TRP A 1 108 ? -0.622 -7.879 -7.102 1 98.69 108 TRP A N 1
ATOM 796 C CA . TRP A 1 108 ? -1.799 -8.578 -7.602 1 98.69 108 TRP A CA 1
ATOM 797 C C . TRP A 1 108 ? -1.691 -10.078 -7.336 1 98.69 108 TRP A C 1
ATOM 799 O O . TRP A 1 108 ? -2.688 -10.734 -7.016 1 98.69 108 TRP A O 1
ATOM 809 N N . GLU A 1 109 ? -0.481 -10.594 -7.488 1 98.88 109 GLU A N 1
ATOM 810 C CA . GLU A 1 109 ? -0.261 -12.008 -7.195 1 98.88 109 GLU A CA 1
ATOM 811 C C . GLU A 1 109 ? -0.633 -12.336 -5.75 1 98.88 109 GLU A C 1
ATOM 813 O O . GLU A 1 109 ? -1.304 -13.336 -5.488 1 98.88 109 GLU A O 1
ATOM 818 N N . LYS A 1 110 ? -0.212 -11.531 -4.836 1 98.88 110 LYS A N 1
ATOM 819 C CA . LYS A 1 110 ? -0.477 -11.805 -3.426 1 98.88 110 LYS A CA 1
ATOM 820 C C . LYS A 1 110 ? -1.954 -11.609 -3.096 1 98.88 110 LYS A C 1
ATOM 822 O O . LYS A 1 110 ? -2.514 -12.344 -2.273 1 98.88 110 LYS A O 1
ATOM 827 N N . ILE A 1 111 ? -2.613 -10.633 -3.715 1 98.88 111 ILE A N 1
ATOM 828 C CA . ILE A 1 111 ? -4.043 -10.406 -3.527 1 98.88 111 ILE A CA 1
ATOM 829 C C . ILE A 1 111 ? -4.824 -11.641 -3.986 1 98.88 111 ILE A C 1
ATOM 831 O O . ILE A 1 111 ? -5.699 -12.133 -3.271 1 98.88 111 ILE A O 1
ATOM 835 N N . VAL A 1 112 ? -4.496 -12.164 -5.141 1 98.88 112 VAL A N 1
ATOM 836 C CA . VAL A 1 112 ? -5.191 -13.344 -5.656 1 98.88 112 VAL A CA 1
ATOM 837 C C . VAL A 1 112 ? -4.898 -14.547 -4.762 1 98.88 112 VAL A C 1
ATOM 839 O O . VAL A 1 112 ? -5.812 -15.273 -4.375 1 98.88 112 VAL A O 1
ATOM 842 N N . ALA A 1 113 ? -3.674 -14.734 -4.387 1 98.88 113 ALA A N 1
ATOM 843 C CA . ALA A 1 113 ? -3.264 -15.867 -3.562 1 98.88 113 ALA A CA 1
ATOM 844 C C . ALA A 1 113 ? -3.977 -15.844 -2.213 1 98.88 113 ALA A C 1
ATOM 846 O O . ALA A 1 113 ? -4.523 -16.859 -1.779 1 98.88 113 ALA A O 1
ATOM 847 N N . THR A 1 114 ? -4.031 -14.688 -1.562 1 98.31 114 THR A N 1
ATOM 848 C CA . THR A 1 114 ? -4.578 -14.602 -0.214 1 98.31 114 THR A CA 1
ATOM 849 C C . THR A 1 114 ? -6.086 -14.836 -0.228 1 98.31 114 THR A C 1
ATOM 851 O O . THR A 1 114 ? -6.695 -15.055 0.821 1 98.31 114 THR A O 1
ATOM 854 N N . ASN A 1 115 ? -6.688 -14.789 -1.362 1 98.56 115 ASN A N 1
ATOM 855 C CA . ASN A 1 115 ? -8.117 -15.031 -1.481 1 98.56 115 ASN A CA 1
ATOM 856 C C . ASN A 1 115 ? -8.406 -16.375 -2.141 1 98.56 115 ASN A C 1
ATOM 858 O O . ASN A 1 115 ? -9.5 -16.594 -2.67 1 98.56 115 ASN A O 1
ATOM 862 N N . SER A 1 116 ? -7.449 -17.297 -2.15 1 98.81 116 SER A N 1
ATOM 863 C CA . SER A 1 116 ? -7.57 -18.609 -2.77 1 98.81 116 SER A CA 1
ATOM 864 C C . SER A 1 116 ? -7.605 -19.719 -1.719 1 98.81 116 SER A C 1
ATOM 866 O O . SER A 1 116 ? -6.898 -19.641 -0.71 1 98.81 116 SER A O 1
ATOM 868 N N . ASN A 1 117 ? -8.375 -20.75 -1.996 1 98.56 117 ASN A N 1
ATOM 869 C CA . ASN A 1 117 ? -8.445 -21.906 -1.104 1 98.56 117 ASN A CA 1
ATOM 870 C C . ASN A 1 117 ? -7.152 -22.719 -1.141 1 98.56 117 ASN A C 1
ATOM 872 O O . ASN A 1 117 ? -6.715 -23.234 -0.116 1 98.56 117 ASN A O 1
ATOM 876 N N . GLN A 1 118 ? -6.57 -22.828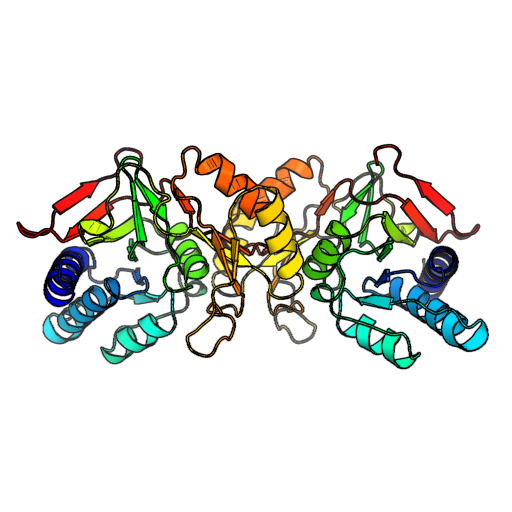 -2.295 1 98.69 118 GLN A N 1
ATOM 877 C CA . GLN A 1 118 ? -5.316 -23.531 -2.5 1 98.69 118 GLN A CA 1
ATOM 878 C C . GLN A 1 118 ? -4.348 -22.719 -3.344 1 98.69 118 GLN A C 1
ATOM 880 O O . GLN A 1 118 ? -4.754 -22.078 -4.32 1 98.69 118 GLN A O 1
ATOM 885 N N . ILE A 1 119 ? -3.127 -22.719 -2.963 1 98.94 119 ILE A N 1
ATOM 886 C CA . ILE A 1 119 ? -2.072 -22.016 -3.686 1 98.94 119 ILE A CA 1
ATOM 887 C C . ILE A 1 119 ? -1.026 -23.016 -4.172 1 98.94 119 ILE A C 1
ATOM 889 O O . ILE A 1 119 ? -0.484 -23.797 -3.377 1 98.94 119 ILE A O 1
ATOM 893 N N . VAL A 1 120 ? -0.764 -23 -5.438 1 98.94 120 VAL A N 1
ATOM 894 C CA . VAL A 1 120 ? 0.21 -23.891 -6.066 1 98.94 120 VAL A CA 1
ATOM 895 C C . VAL A 1 120 ? 1.237 -23.062 -6.836 1 98.94 120 VAL A C 1
ATOM 897 O O . VAL A 1 120 ? 0.873 -22.172 -7.605 1 98.94 120 VAL A O 1
ATOM 900 N N . TRP A 1 121 ? 2.498 -23.375 -6.578 1 98.88 121 TRP A N 1
ATOM 901 C CA . TRP A 1 121 ? 3.539 -22.75 -7.391 1 98.88 121 TRP A CA 1
ATOM 902 C C . TRP A 1 121 ? 4.105 -23.75 -8.398 1 98.88 121 TRP A C 1
ATOM 904 O O . TRP A 1 121 ? 4.258 -24.922 -8.094 1 98.88 121 TRP A O 1
ATOM 914 N N . ILE A 1 122 ? 4.387 -23.219 -9.539 1 98.88 122 ILE A N 1
ATOM 915 C CA . ILE A 1 122 ? 5.082 -23.984 -10.57 1 98.88 122 ILE A CA 1
ATOM 916 C C . ILE A 1 122 ? 6.43 -23.328 -10.875 1 98.88 122 ILE A C 1
ATOM 918 O O . ILE A 1 122 ? 6.484 -22.172 -11.289 1 98.88 122 ILE A O 1
ATOM 922 N N . VAL A 1 123 ? 7.492 -24.141 -10.68 1 98.19 123 VAL A N 1
ATOM 923 C CA . VAL A 1 123 ? 8.836 -23.594 -10.852 1 98.19 123 VAL A CA 1
ATOM 924 C C . VAL A 1 123 ? 9.727 -24.609 -11.562 1 98.19 123 VAL A C 1
ATOM 926 O O . VAL A 1 123 ? 9.383 -25.781 -11.641 1 98.19 123 VAL A O 1
ATOM 929 N N . ASP A 1 124 ? 10.758 -24.125 -12.148 1 95.88 124 ASP A N 1
ATOM 930 C CA . ASP A 1 124 ? 11.805 -25.078 -12.523 1 95.88 124 ASP A CA 1
ATOM 931 C C . ASP A 1 124 ? 12.758 -25.328 -11.359 1 95.88 124 ASP A C 1
ATOM 933 O O . ASP A 1 124 ? 12.797 -24.562 -10.398 1 95.88 124 ASP A O 1
ATOM 937 N N . GLU A 1 125 ? 13.531 -26.328 -11.43 1 95 125 GLU A N 1
ATOM 938 C CA . GLU A 1 125 ? 14.328 -26.828 -10.305 1 95 125 GLU A CA 1
ATOM 939 C C . GLU A 1 125 ? 15.305 -25.766 -9.82 1 95 125 GLU A C 1
ATOM 941 O O . GLU A 1 125 ? 15.664 -25.734 -8.641 1 95 125 GLU A O 1
ATOM 946 N N . SER A 1 126 ? 15.719 -24.828 -10.664 1 94.69 126 SER A N 1
ATOM 947 C CA . SER A 1 126 ? 16.703 -23.812 -10.297 1 94.69 126 SER A CA 1
ATOM 948 C C . SER A 1 126 ? 16.125 -22.828 -9.297 1 94.69 126 SER A C 1
ATOM 950 O O . SER A 1 126 ? 16.859 -22.062 -8.672 1 94.69 126 SER A O 1
ATOM 952 N N . LYS A 1 127 ? 14.773 -22.797 -9.094 1 97.31 127 LYS A N 1
ATOM 953 C CA . LYS A 1 127 ? 14.109 -21.844 -8.211 1 97.31 127 LYS A CA 1
ATOM 954 C C . LYS A 1 127 ? 13.953 -22.406 -6.805 1 97.31 127 LYS A C 1
ATOM 956 O O . LYS A 1 127 ? 13.523 -21.703 -5.891 1 97.31 127 LYS A O 1
ATOM 961 N N . VAL A 1 128 ? 14.242 -23.672 -6.648 1 97.88 128 VAL A N 1
ATOM 962 C CA . VAL A 1 128 ? 14.195 -24.312 -5.336 1 97.88 128 VAL A CA 1
ATOM 963 C C . VAL A 1 128 ? 15.547 -24.156 -4.641 1 97.88 128 VAL A C 1
ATOM 965 O O . VAL A 1 128 ? 16.578 -24.594 -5.152 1 97.88 128 VAL A O 1
ATOM 968 N N . VAL A 1 129 ? 15.5 -23.516 -3.502 1 98.56 129 VAL A N 1
ATOM 969 C CA . VAL A 1 129 ? 16.734 -23.219 -2.787 1 98.56 129 VAL A CA 1
ATOM 970 C C . VAL A 1 129 ? 16.609 -23.625 -1.323 1 98.56 129 VAL A C 1
ATOM 972 O O . VAL A 1 129 ? 15.5 -23.906 -0.85 1 98.56 129 VAL A O 1
ATOM 975 N N . ASP A 1 130 ? 17.703 -23.672 -0.592 1 98.12 130 ASP A N 1
ATOM 976 C CA . ASP A 1 130 ? 17.672 -23.984 0.835 1 98.12 130 ASP A CA 1
ATOM 977 C C . ASP A 1 130 ? 17.125 -22.797 1.633 1 98.12 130 ASP A C 1
ATOM 979 O O . ASP A 1 130 ? 16.281 -22.969 2.52 1 98.12 130 ASP A O 1
ATOM 983 N N . THR A 1 131 ? 17.734 -21.656 1.28 1 98.5 131 THR A N 1
ATOM 984 C CA . THR A 1 131 ? 17.328 -20.406 1.907 1 98.5 131 THR A CA 1
ATOM 985 C C . THR A 1 131 ? 17.141 -19.312 0.857 1 98.5 131 THR A C 1
ATOM 987 O O . THR A 1 131 ? 17.984 -19.125 -0.014 1 98.5 131 THR A O 1
ATOM 990 N N . ILE A 1 132 ? 16.016 -18.656 0.962 1 98.81 132 ILE A N 1
ATOM 991 C CA . ILE A 1 132 ? 15.734 -17.609 -0.016 1 98.81 132 ILE A CA 1
ATOM 992 C C . ILE A 1 132 ? 16.641 -16.406 0.229 1 98.81 132 ILE A C 1
ATOM 994 O O . ILE A 1 132 ? 17.188 -16.25 1.323 1 98.81 132 ILE A O 1
ATOM 998 N N . GLY A 1 133 ? 16.781 -15.586 -0.822 1 98.81 133 GLY A N 1
ATOM 999 C CA . GLY A 1 133 ? 17.453 -14.312 -0.634 1 98.81 133 GLY A CA 1
ATOM 1000 C C . GLY A 1 133 ? 18.484 -14.016 -1.708 1 98.81 133 GLY A C 1
ATOM 1001 O O . GLY A 1 133 ? 18.922 -12.875 -1.849 1 98.81 133 GLY A O 1
ATOM 1002 N N . LYS A 1 134 ? 18.922 -15 -2.457 1 98.69 134 LYS A N 1
ATOM 1003 C CA . LYS A 1 134 ? 19.844 -14.742 -3.561 1 98.69 134 LYS A CA 1
ATOM 1004 C C . LYS A 1 134 ? 19.188 -13.914 -4.652 1 98.69 134 LYS A C 1
ATOM 1006 O O . LYS A 1 134 ? 19.797 -13.008 -5.215 1 98.69 134 LYS A O 1
ATOM 1011 N N . PHE A 1 135 ? 18.016 -14.305 -5.027 1 98.69 135 PHE A N 1
ATOM 1012 C CA . PHE A 1 135 ? 17.203 -13.453 -5.895 1 98.69 135 PHE A CA 1
ATOM 1013 C C . PHE A 1 135 ? 16.859 -12.148 -5.195 1 98.69 135 PHE A C 1
ATOM 1015 O O . PHE A 1 135 ? 16.438 -12.148 -4.035 1 98.69 135 PHE A O 1
ATOM 1022 N N . PRO A 1 136 ? 17.062 -10.984 -5.859 1 98.88 136 PRO A N 1
ATOM 1023 C CA . PRO A 1 136 ? 16.688 -9.727 -5.207 1 98.88 136 PRO A CA 1
ATOM 1024 C C . PRO A 1 136 ? 15.211 -9.672 -4.82 1 98.88 136 PRO A C 1
ATOM 1026 O O . PRO A 1 136 ? 14.352 -10.07 -5.605 1 98.88 136 PRO A O 1
ATOM 1029 N N . LEU A 1 137 ? 14.969 -9.25 -3.604 1 98.94 137 LEU A N 1
ATOM 1030 C CA . LEU A 1 137 ? 13.602 -9.164 -3.098 1 98.94 137 LEU A CA 1
ATOM 1031 C C . LEU A 1 137 ? 12.906 -7.914 -3.613 1 98.94 137 LEU A C 1
ATOM 1033 O O . LEU A 1 137 ? 13.289 -6.793 -3.258 1 98.94 137 LEU A O 1
ATOM 1037 N N . PRO A 1 138 ? 11.883 -8.07 -4.438 1 98.94 138 PRO A N 1
ATOM 1038 C CA . PRO A 1 138 ? 11.156 -6.895 -4.922 1 98.94 138 PRO A CA 1
ATOM 1039 C C . PRO A 1 138 ? 10.242 -6.289 -3.859 1 98.94 138 PRO A C 1
ATOM 1041 O O . PRO A 1 138 ? 9.578 -7.02 -3.123 1 98.94 138 PRO A O 1
ATOM 1044 N N . VAL A 1 139 ? 10.281 -5.02 -3.764 1 99 139 VAL A N 1
ATOM 1045 C CA . VAL A 1 139 ? 9.375 -4.25 -2.914 1 99 139 VAL A CA 1
ATOM 1046 C C . VAL A 1 139 ? 8.641 -3.209 -3.75 1 99 139 VAL A C 1
ATOM 1048 O O . VAL A 1 139 ? 9.258 -2.473 -4.52 1 99 139 VAL A O 1
ATOM 1051 N N . GLU A 1 140 ? 7.328 -3.273 -3.686 1 98.94 140 GLU A N 1
ATOM 1052 C CA . GLU A 1 140 ? 6.496 -2.289 -4.371 1 98.94 140 GLU A CA 1
ATOM 1053 C C . GLU A 1 140 ? 6.355 -1.013 -3.545 1 98.94 140 GLU A C 1
ATOM 1055 O O . GLU A 1 140 ? 5.91 -1.057 -2.396 1 98.94 140 GLU A O 1
ATOM 1060 N N . VAL A 1 141 ? 6.707 0.145 -4.164 1 98.94 141 VAL A N 1
ATOM 1061 C CA . VAL A 1 141 ? 6.844 1.398 -3.432 1 98.94 141 VAL A CA 1
ATOM 1062 C C . VAL A 1 141 ? 6.094 2.51 -4.16 1 98.94 141 VAL A C 1
ATOM 1064 O O . VAL A 1 141 ? 6.164 2.611 -5.391 1 98.94 141 VAL A O 1
ATOM 1067 N N . ILE A 1 142 ? 5.418 3.338 -3.389 1 98.88 142 ILE A N 1
ATOM 1068 C CA . ILE A 1 142 ? 4.773 4.531 -3.924 1 98.88 142 ILE A CA 1
ATOM 1069 C C . ILE A 1 142 ? 5.82 5.445 -4.559 1 98.88 142 ILE A C 1
ATOM 1071 O O . ILE A 1 142 ? 6.871 5.695 -3.967 1 98.88 142 ILE A O 1
ATOM 1075 N N . PRO A 1 143 ? 5.527 5.977 -5.805 1 98.62 143 PRO A N 1
ATOM 1076 C CA . PRO A 1 143 ? 6.516 6.859 -6.43 1 98.62 143 PRO A CA 1
ATOM 1077 C C . PRO A 1 143 ? 6.777 8.125 -5.613 1 98.62 143 PRO A C 1
ATOM 1079 O O . PRO A 1 143 ? 7.93 8.523 -5.438 1 98.62 143 PRO A O 1
ATOM 1082 N N . PHE A 1 144 ? 5.723 8.758 -5.055 1 98.56 144 PHE A N 1
ATOM 1083 C CA . PHE A 1 144 ? 5.867 9.945 -4.219 1 98.56 144 PHE A CA 1
ATOM 1084 C C . PHE A 1 144 ? 6.625 9.617 -2.938 1 98.56 144 PHE A C 1
ATOM 1086 O O . PHE A 1 144 ? 6.086 8.969 -2.041 1 98.56 144 PHE A O 1
ATOM 1093 N N . GLY A 1 145 ? 7.887 10.047 -2.881 1 98.62 145 GLY A N 1
ATOM 1094 C CA . GLY A 1 145 ? 8.695 9.805 -1.695 1 98.62 145 GLY A CA 1
ATOM 1095 C C . GLY A 1 145 ? 9.516 8.531 -1.788 1 98.62 145 GLY A C 1
ATOM 1096 O O . GLY A 1 145 ? 10.133 8.117 -0.806 1 98.62 145 GLY A O 1
ATOM 1097 N N . ALA A 1 146 ? 9.602 7.945 -2.973 1 98.81 146 ALA A N 1
ATOM 1098 C CA . ALA A 1 146 ? 10.328 6.688 -3.135 1 98.81 146 ALA A CA 1
ATOM 1099 C C . ALA A 1 146 ? 11.805 6.859 -2.781 1 98.81 146 ALA A C 1
ATOM 1101 O O . ALA A 1 146 ? 12.43 5.938 -2.256 1 98.81 146 ALA A O 1
ATOM 1102 N N . GLY A 1 147 ? 12.352 8.031 -3.092 1 98.75 147 GLY A N 1
ATOM 1103 C CA . GLY A 1 147 ? 13.734 8.297 -2.738 1 98.75 147 GLY A CA 1
ATOM 1104 C C . GLY A 1 147 ? 14 8.188 -1.248 1 98.75 147 GLY A C 1
ATOM 1105 O O . GLY A 1 147 ? 15.055 7.695 -0.833 1 98.75 147 GLY A O 1
ATOM 1106 N N . HIS A 1 148 ? 13.102 8.617 -0.459 1 98.81 148 HIS A N 1
ATOM 1107 C CA . HIS A 1 148 ? 13.234 8.547 0.991 1 98.81 148 HIS A CA 1
ATOM 1108 C C . HIS A 1 148 ? 13.125 7.109 1.484 1 98.81 148 HIS A C 1
ATOM 1110 O O . HIS A 1 148 ? 13.812 6.719 2.432 1 98.81 148 HIS A O 1
ATOM 1116 N N . VAL A 1 149 ? 12.273 6.289 0.908 1 98.88 149 VAL A N 1
ATOM 1117 C CA . VAL A 1 149 ? 12.164 4.871 1.243 1 98.88 149 VAL A CA 1
ATOM 1118 C C . VAL A 1 149 ? 13.484 4.168 0.931 1 98.88 149 VAL A C 1
ATOM 1120 O O . VAL A 1 149 ? 14 3.408 1.754 1 98.88 149 VAL A O 1
ATOM 1123 N N . ILE A 1 150 ? 14.031 4.449 -0.273 1 98.88 150 ILE A N 1
ATOM 1124 C CA . ILE A 1 150 ? 15.289 3.852 -0.694 1 98.88 150 ILE A CA 1
ATOM 1125 C C . ILE A 1 150 ? 16.391 4.223 0.297 1 98.88 150 ILE A C 1
ATOM 1127 O O . ILE A 1 150 ? 17.188 3.365 0.704 1 98.88 150 ILE A O 1
ATOM 1131 N N . LYS A 1 151 ? 16.422 5.477 0.699 1 98.75 151 LYS A N 1
ATOM 1132 C CA . LYS A 1 151 ? 17.406 5.918 1.672 1 98.75 151 LYS A CA 1
ATOM 1133 C C . LYS A 1 151 ? 17.266 5.168 2.992 1 98.75 151 LYS A C 1
ATOM 1135 O O . LYS A 1 151 ? 18.25 4.75 3.59 1 98.75 151 LYS A O 1
ATOM 1140 N N . LYS A 1 152 ? 16.047 4.98 3.465 1 98.69 152 LYS A N 1
ATOM 1141 C CA . LYS A 1 152 ? 15.797 4.227 4.691 1 98.69 152 LYS A CA 1
ATOM 1142 C C . LYS A 1 152 ? 16.297 2.791 4.566 1 98.69 152 LYS A C 1
ATOM 1144 O O . LYS A 1 152 ? 16.906 2.254 5.5 1 98.69 152 LYS A O 1
ATOM 1149 N N . PHE A 1 153 ? 16.016 2.162 3.447 1 98.88 153 PHE A N 1
ATOM 1150 C CA . PHE A 1 153 ? 16.469 0.8 3.203 1 98.88 153 PHE A CA 1
ATOM 1151 C C . PHE A 1 153 ? 18 0.739 3.182 1 98.88 153 PHE A C 1
ATOM 1153 O O . PHE A 1 153 ? 18.594 -0.226 3.666 1 98.88 153 PHE A O 1
ATOM 1160 N N . GLU A 1 154 ? 18.625 1.801 2.553 1 98.81 154 GLU A N 1
ATOM 1161 C CA . GLU A 1 154 ? 20.078 1.869 2.562 1 98.81 154 GLU A CA 1
ATOM 1162 C C . GLU A 1 154 ? 20.625 1.914 3.986 1 98.81 154 GLU A C 1
ATOM 1164 O O . GLU A 1 154 ? 21.562 1.195 4.32 1 98.81 154 GLU A O 1
ATOM 1169 N N . GLU A 1 155 ? 20.031 2.74 4.77 1 98.5 155 GLU A N 1
ATOM 1170 C CA . GLU A 1 155 ? 20.469 2.896 6.156 1 98.5 155 GLU A CA 1
ATOM 1171 C C . GLU A 1 155 ? 20.328 1.585 6.926 1 98.5 155 GLU A C 1
ATOM 1173 O O . GLU A 1 155 ? 21.094 1.329 7.859 1 98.5 155 GLU A O 1
ATOM 1178 N N . ARG A 1 156 ? 19.438 0.738 6.535 1 98.19 156 ARG A N 1
ATOM 1179 C CA . ARG A 1 156 ? 19.188 -0.537 7.199 1 98.19 156 ARG A CA 1
ATOM 1180 C C . ARG A 1 156 ? 20.094 -1.633 6.637 1 98.19 156 ARG A C 1
ATOM 1182 O O . ARG A 1 156 ? 20.078 -2.766 7.121 1 98.19 156 ARG A O 1
ATOM 1189 N N . GLY A 1 157 ? 20.781 -1.291 5.574 1 98.56 157 GLY A N 1
ATOM 1190 C CA . GLY A 1 157 ? 21.688 -2.256 4.965 1 98.56 157 GLY A CA 1
ATOM 1191 C C . GLY A 1 157 ? 20.984 -3.195 4 1 98.56 157 GLY A C 1
ATOM 1192 O O . GLY A 1 157 ? 21.516 -4.27 3.686 1 98.56 157 GLY A O 1
ATOM 1193 N N . TYR A 1 158 ? 19.828 -2.859 3.473 1 98.88 158 TYR A N 1
ATOM 1194 C CA . TYR A 1 158 ? 19.062 -3.752 2.617 1 98.88 158 TYR A CA 1
ATOM 1195 C C . TYR A 1 158 ? 19.547 -3.691 1.176 1 98.88 158 TYR A C 1
ATOM 1197 O O . TYR A 1 158 ? 19.047 -4.41 0.31 1 98.88 158 TYR A O 1
ATOM 1205 N N . LYS A 1 159 ? 20.484 -2.834 0.821 1 98.88 159 LYS A N 1
ATOM 1206 C CA . LYS A 1 159 ? 21.094 -2.689 -0.491 1 98.88 159 LYS A CA 1
ATOM 1207 C C . LYS A 1 159 ? 20.047 -2.508 -1.583 1 98.88 159 LYS A C 1
ATOM 1209 O O . LYS A 1 159 ? 20.016 -3.268 -2.555 1 98.88 159 LYS A O 1
ATOM 1214 N N . PRO A 1 160 ? 19.219 -1.456 -1.456 1 98.94 160 PRO A N 1
ATOM 1215 C CA . PRO A 1 160 ? 18.125 -1.216 -2.389 1 98.94 160 PRO A CA 1
ATOM 1216 C C . PRO A 1 160 ? 18.594 -0.689 -3.742 1 98.94 160 PRO A C 1
ATOM 1218 O O . PRO A 1 160 ? 19.547 0.089 -3.805 1 98.94 160 PRO A O 1
ATOM 1221 N N . VAL A 1 161 ? 17.922 -1.154 -4.832 1 98.88 161 VAL A N 1
ATOM 1222 C CA . VAL A 1 161 ? 18.125 -0.635 -6.184 1 98.88 161 VAL A CA 1
ATOM 1223 C C . VAL A 1 161 ? 16.781 -0.417 -6.863 1 98.88 161 VAL A C 1
ATOM 1225 O O . VAL A 1 161 ? 15.969 -1.344 -6.969 1 98.88 161 VAL A O 1
ATOM 1228 N N . LEU A 1 162 ? 16.547 0.836 -7.234 1 98.94 162 LEU A N 1
ATOM 1229 C CA . LEU A 1 162 ? 15.359 1.103 -8.031 1 98.94 162 LEU A CA 1
ATOM 1230 C C . LEU A 1 162 ? 15.422 0.37 -9.367 1 98.94 162 LEU A C 1
ATOM 1232 O O . LEU A 1 162 ? 16.406 0.502 -10.102 1 98.94 162 LEU A O 1
ATOM 1236 N N . ARG A 1 163 ? 14.383 -0.495 -9.633 1 98.88 163 ARG A N 1
ATOM 1237 C CA . ARG A 1 163 ? 14.375 -1.253 -10.883 1 98.88 163 ARG A CA 1
ATOM 1238 C C . ARG A 1 163 ? 14.102 -0.341 -12.07 1 98.88 163 ARG A C 1
ATOM 1240 O O . ARG A 1 163 ? 13.102 0.375 -12.102 1 98.88 163 ARG A O 1
ATOM 1247 N N . LEU A 1 164 ? 14.961 -0.361 -13.023 1 98.75 164 LEU A N 1
ATOM 1248 C CA . LEU A 1 164 ? 14.828 0.415 -14.25 1 98.75 164 LEU A CA 1
ATOM 1249 C C . LEU A 1 164 ? 14.688 -0.503 -15.461 1 98.75 164 LEU A C 1
ATOM 1251 O O . LEU A 1 164 ? 15.211 -1.619 -15.461 1 98.75 164 LEU A O 1
ATOM 1255 N N . ASP A 1 165 ? 13.945 -0.026 -16.391 1 97.81 165 ASP A N 1
ATOM 1256 C CA . ASP A 1 165 ? 13.852 -0.784 -17.641 1 97.81 165 ASP A CA 1
ATOM 1257 C C . ASP A 1 165 ? 15.039 -0.495 -18.547 1 97.81 165 ASP A C 1
ATOM 1259 O O . ASP A 1 165 ? 15.984 0.185 -18.156 1 97.81 165 ASP A O 1
ATOM 1263 N N . ALA A 1 166 ? 15 -1.101 -19.719 1 97.06 166 ALA A N 1
ATOM 1264 C CA . ALA A 1 166 ? 16.125 -1.016 -20.656 1 97.06 166 ALA A CA 1
ATOM 1265 C C . ALA A 1 166 ? 16.375 0.428 -21.078 1 97.06 166 ALA A C 1
ATOM 1267 O O . ALA A 1 166 ? 17.484 0.78 -21.484 1 97.06 166 ALA A O 1
ATOM 1268 N N . GLU A 1 167 ? 15.422 1.313 -21.031 1 97.88 167 GLU A N 1
ATOM 1269 C CA . GLU A 1 167 ? 15.531 2.709 -21.438 1 97.88 167 GLU A CA 1
ATOM 1270 C C . GLU A 1 167 ? 15.898 3.607 -20.266 1 97.88 167 GLU A C 1
ATOM 1272 O O . GLU A 1 167 ? 15.977 4.832 -20.406 1 97.88 167 GLU A O 1
ATOM 1277 N N . GLY A 1 168 ? 16.016 3.021 -19.125 1 97.81 168 GLY A N 1
ATOM 1278 C CA . GLY A 1 168 ? 16.422 3.795 -17.969 1 97.81 168 GLY A CA 1
ATOM 1279 C C . GLY A 1 168 ? 15.258 4.406 -17.219 1 97.81 168 GLY A C 1
ATOM 1280 O O . GLY A 1 168 ? 15.445 5.289 -16.375 1 97.81 168 GLY A O 1
ATOM 1281 N N . LYS A 1 169 ? 14.102 3.953 -17.531 1 98.19 169 LYS A N 1
ATOM 1282 C CA . LYS A 1 169 ? 12.906 4.422 -16.828 1 98.19 169 LYS A CA 1
ATOM 1283 C C . LYS A 1 169 ? 12.508 3.453 -15.727 1 98.19 169 LYS A C 1
ATOM 1285 O O . LYS A 1 169 ? 12.734 2.246 -15.836 1 98.19 169 LYS A O 1
ATOM 1290 N N . GLU A 1 170 ? 11.891 4.004 -14.711 1 98.69 170 GLU A N 1
ATOM 1291 C CA . GLU A 1 170 ? 11.438 3.16 -13.609 1 98.69 170 GLU A CA 1
ATOM 1292 C C . GLU A 1 170 ? 10.453 2.1 -14.102 1 98.69 170 GLU A C 1
ATOM 1294 O O . GLU A 1 170 ? 9.539 2.4 -14.867 1 98.69 170 GLU A O 1
ATOM 1299 N N . VAL A 1 171 ? 10.672 0.86 -13.711 1 98.56 171 VAL A N 1
ATOM 1300 C CA . VAL A 1 171 ? 9.688 -0.195 -13.93 1 98.56 171 VAL A CA 1
ATOM 1301 C C . VAL A 1 171 ? 8.453 0.061 -13.07 1 98.56 171 VAL A C 1
ATOM 1303 O O . VAL A 1 171 ? 8.57 0.361 -11.875 1 98.56 171 VAL A O 1
ATOM 1306 N N . ARG A 1 172 ? 7.285 -0.052 -13.656 1 97.81 172 ARG A N 1
ATOM 1307 C CA . ARG A 1 172 ? 6.031 0.198 -12.953 1 97.81 172 ARG A CA 1
ATOM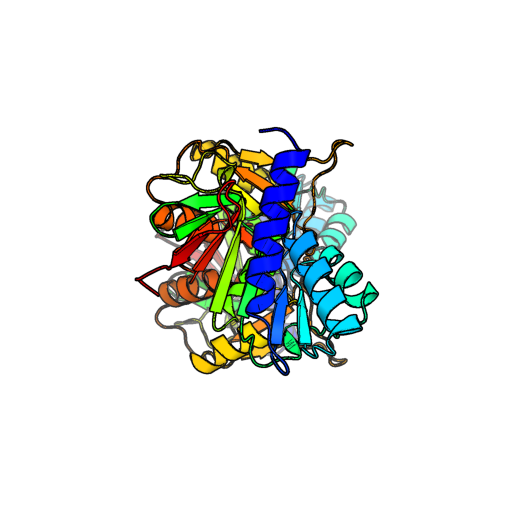 1308 C C . ARG A 1 172 ? 5.199 -1.075 -12.844 1 97.81 172 ARG A C 1
ATOM 1310 O O . ARG A 1 172 ? 5.156 -1.874 -13.781 1 97.81 172 ARG A O 1
ATOM 1317 N N . THR A 1 173 ? 4.59 -1.265 -11.711 1 97.62 173 THR A N 1
ATOM 1318 C CA . THR A 1 173 ? 3.615 -2.34 -11.547 1 97.62 173 THR A CA 1
ATOM 1319 C C . THR A 1 173 ? 2.295 -1.981 -12.219 1 97.62 173 THR A C 1
ATOM 1321 O O . THR A 1 173 ? 2.143 -0.88 -12.75 1 97.62 173 THR A O 1
ATOM 1324 N N . ASP A 1 174 ? 1.364 -2.939 -12.211 1 95.06 174 ASP A N 1
ATOM 1325 C CA . ASP A 1 174 ? 0.038 -2.689 -12.766 1 95.06 174 ASP A CA 1
ATOM 1326 C C . ASP A 1 174 ? -0.684 -1.59 -11.984 1 95.06 174 ASP A C 1
ATOM 1328 O O . ASP A 1 174 ? -1.655 -1.012 -12.477 1 95.06 174 ASP A O 1
ATOM 1332 N N . GLU A 1 175 ? -0.241 -1.268 -10.789 1 97.12 175 GLU A N 1
ATOM 1333 C CA . GLU A 1 175 ? -0.8 -0.187 -9.984 1 97.12 175 GLU A CA 1
ATOM 1334 C C . GLU A 1 175 ? 0.028 1.088 -10.117 1 97.12 175 GLU A C 1
ATOM 1336 O O . GLU A 1 175 ? -0.147 2.033 -9.344 1 97.12 175 GLU A O 1
ATOM 1341 N N . ASN A 1 176 ? 0.961 1.069 -11.047 1 97.38 176 ASN A N 1
ATOM 1342 C CA . ASN A 1 176 ? 1.783 2.221 -11.406 1 97.38 176 ASN A CA 1
ATOM 1343 C C . ASN A 1 176 ? 2.736 2.6 -10.281 1 97.38 176 ASN A C 1
ATOM 1345 O O . ASN A 1 176 ? 3.078 3.773 -10.117 1 97.38 176 ASN A O 1
ATOM 1349 N N . ASN A 1 177 ? 3.059 1.668 -9.477 1 98.69 177 ASN A N 1
ATOM 1350 C CA . ASN A 1 177 ? 4.055 1.875 -8.43 1 98.69 177 ASN A CA 1
ATOM 1351 C C . ASN A 1 177 ? 5.449 1.464 -8.891 1 98.69 177 ASN A C 1
ATOM 1353 O O . ASN A 1 177 ? 5.602 0.854 -9.953 1 98.69 177 ASN A O 1
ATOM 1357 N N . PHE A 1 178 ? 6.426 1.889 -8.117 1 98.88 178 PHE A N 1
ATOM 1358 C CA . PHE A 1 178 ? 7.809 1.52 -8.391 1 98.88 178 PHE A CA 1
ATOM 1359 C C . PHE A 1 178 ? 8.133 0.153 -7.805 1 98.88 178 PHE A C 1
ATOM 1361 O O . PHE A 1 178 ? 7.426 -0.33 -6.918 1 98.88 178 PHE A O 1
ATOM 1368 N N . VAL A 1 179 ? 9.156 -0.456 -8.336 1 98.94 179 VAL A N 1
ATOM 1369 C CA . VAL A 1 179 ? 9.727 -1.667 -7.758 1 98.94 179 VAL A CA 1
ATOM 1370 C C . VAL A 1 179 ? 11.148 -1.39 -7.281 1 98.94 179 VAL A C 1
ATOM 1372 O O . VAL A 1 179 ? 11.992 -0.929 -8.055 1 98.94 179 VAL A O 1
ATOM 1375 N N . VAL A 1 180 ? 11.422 -1.578 -6.047 1 98.94 180 VAL A N 1
ATOM 1376 C CA . VAL A 1 180 ? 12.758 -1.499 -5.461 1 98.94 180 VAL A CA 1
ATOM 1377 C C . VAL A 1 180 ? 13.25 -2.9 -5.113 1 98.94 180 VAL A C 1
ATOM 1379 O O . VAL A 1 180 ? 12.609 -3.621 -4.344 1 98.94 180 VAL A O 1
ATOM 1382 N N . ASP A 1 181 ? 14.375 -3.301 -5.68 1 98.94 181 ASP A N 1
ATOM 1383 C CA . ASP A 1 181 ? 14.953 -4.613 -5.426 1 98.94 181 ASP A CA 1
ATOM 1384 C C . ASP A 1 181 ? 15.953 -4.555 -4.27 1 98.94 181 ASP A C 1
ATOM 1386 O O . ASP A 1 181 ? 16.891 -3.762 -4.293 1 98.94 181 ASP A O 1
ATOM 1390 N N . LEU A 1 182 ? 15.75 -5.34 -3.256 1 98.94 182 LEU A N 1
ATOM 1391 C CA . LEU A 1 182 ? 16.688 -5.457 -2.141 1 98.94 182 LEU A CA 1
ATOM 1392 C C . LEU A 1 182 ? 17.656 -6.609 -2.365 1 98.94 182 LEU A C 1
ATOM 1394 O O . LEU A 1 182 ? 17.234 -7.77 -2.459 1 98.94 182 LEU A O 1
ATOM 1398 N N . HIS A 1 183 ? 18.891 -6.32 -2.533 1 98.94 183 HIS A N 1
ATOM 1399 C CA . HIS A 1 183 ? 19.922 -7.324 -2.766 1 98.94 183 HIS A CA 1
ATOM 1400 C C . HIS A 1 183 ? 20.5 -7.84 -1.451 1 98.94 183 HIS A C 1
ATOM 1402 O O . HIS A 1 183 ? 21.594 -7.453 -1.056 1 98.94 183 HIS A O 1
ATOM 1408 N N . LEU A 1 184 ? 19.844 -8.844 -0.869 1 98.81 184 LEU A N 1
ATOM 1409 C CA . LEU A 1 184 ? 20.109 -9.281 0.496 1 98.81 184 LEU A CA 1
ATOM 1410 C C . LEU A 1 184 ? 20.984 -10.539 0.504 1 98.81 184 LEU A C 1
ATOM 1412 O O . LEU A 1 184 ? 21.547 -10.898 1.538 1 98.81 184 LEU A O 1
ATOM 1416 N N . GLU A 1 185 ? 21.109 -11.227 -0.571 1 98.56 185 GLU A N 1
ATOM 1417 C CA . GLU A 1 185 ? 21.922 -12.422 -0.773 1 98.56 185 GLU A CA 1
ATOM 1418 C C . GLU A 1 185 ? 21.344 -13.617 -0.015 1 98.56 185 GLU A C 1
ATOM 1420 O O . GLU A 1 185 ? 21.344 -14.734 -0.523 1 98.56 185 GLU A O 1
ATOM 1425 N N . ARG A 1 186 ? 20.922 -13.406 1.192 1 98.56 186 ARG A N 1
ATOM 1426 C CA . ARG A 1 186 ? 20.328 -14.43 2.045 1 98.56 186 ARG A CA 1
ATOM 1427 C C . ARG A 1 186 ? 19.375 -13.812 3.057 1 98.56 186 ARG A C 1
ATOM 1429 O O . ARG A 1 186 ? 19.672 -12.766 3.643 1 98.56 186 ARG A O 1
ATOM 1436 N N . ILE A 1 187 ? 18.203 -14.445 3.275 1 98.75 187 ILE A N 1
ATOM 1437 C CA . ILE A 1 187 ? 17.219 -13.945 4.223 1 98.75 187 ILE A CA 1
ATOM 1438 C C . ILE A 1 187 ? 17 -14.969 5.328 1 98.75 187 ILE A C 1
ATOM 1440 O O . ILE A 1 187 ? 16.219 -15.922 5.156 1 98.75 187 ILE A O 1
ATOM 1444 N N . ASP A 1 188 ? 17.547 -14.75 6.461 1 98.25 188 ASP A N 1
ATOM 1445 C CA . ASP A 1 188 ? 17.516 -15.711 7.562 1 98.25 188 ASP A CA 1
ATOM 1446 C C . ASP A 1 188 ? 16.25 -15.547 8.398 1 98.25 188 ASP A C 1
ATOM 1448 O O . ASP A 1 188 ? 15.797 -16.5 9.039 1 98.25 188 ASP A O 1
ATOM 1452 N N . HIS A 1 189 ? 15.719 -14.375 8.461 1 98.5 189 HIS A N 1
ATOM 1453 C CA . HIS A 1 189 ? 14.547 -14.07 9.273 1 98.5 189 HIS A CA 1
ATOM 1454 C C . HIS A 1 189 ? 13.461 -13.398 8.43 1 98.5 189 HIS A C 1
ATOM 1456 O O . HIS A 1 189 ? 13.148 -12.227 8.633 1 98.5 189 HIS A O 1
ATOM 1462 N N . PRO A 1 190 ? 12.828 -14.164 7.543 1 98.75 190 PRO A N 1
ATOM 1463 C CA . PRO A 1 190 ? 11.914 -13.578 6.562 1 98.75 190 PRO A CA 1
ATOM 1464 C C . PRO A 1 190 ? 10.703 -12.914 7.207 1 98.75 190 PRO A C 1
ATOM 1466 O O . PRO A 1 190 ? 10.195 -11.906 6.695 1 98.75 190 PRO A O 1
ATOM 1469 N N . GLN A 1 191 ? 10.227 -13.438 8.359 1 98.56 191 GLN A N 1
ATOM 1470 C CA . GLN A 1 191 ? 9.078 -12.836 9.016 1 98.56 191 GLN A CA 1
ATOM 1471 C C . GLN A 1 191 ? 9.414 -11.445 9.555 1 98.56 191 GLN A C 1
ATOM 1473 O O . GLN A 1 191 ? 8.617 -10.516 9.422 1 98.56 191 GLN A O 1
ATOM 1478 N N . GLU A 1 192 ? 10.547 -11.328 10.18 1 98.75 192 GLU A N 1
ATOM 1479 C CA . GLU A 1 192 ? 10.984 -10.039 10.695 1 98.75 192 GLU A CA 1
ATOM 1480 C C . GLU A 1 192 ? 11.164 -9.023 9.57 1 98.75 192 GLU A C 1
ATOM 1482 O O . GLU A 1 192 ? 10.781 -7.863 9.703 1 98.75 192 GLU A O 1
ATOM 1487 N N . LEU A 1 193 ? 11.758 -9.469 8.508 1 98.88 193 LEU A N 1
ATOM 1488 C CA . LEU A 1 193 ? 11.953 -8.602 7.352 1 98.88 193 LEU A CA 1
ATOM 1489 C C . LEU A 1 193 ? 10.609 -8.156 6.773 1 98.88 193 LEU A C 1
ATOM 1491 O O . LEU A 1 193 ? 10.43 -6.98 6.457 1 98.88 193 LEU A O 1
ATOM 1495 N N . ALA A 1 194 ? 9.688 -9.07 6.664 1 98.94 194 ALA A N 1
ATOM 1496 C CA . ALA A 1 194 ? 8.352 -8.75 6.156 1 98.94 194 ALA A CA 1
ATOM 1497 C C . ALA A 1 194 ? 7.691 -7.668 7 1 98.94 194 ALA A C 1
ATOM 1499 O O . ALA A 1 194 ? 7.117 -6.715 6.457 1 98.94 194 ALA A O 1
ATOM 1500 N N . GLU A 1 195 ? 7.801 -7.797 8.266 1 98.81 195 GLU A N 1
ATOM 1501 C CA . GLU A 1 195 ? 7.211 -6.828 9.18 1 98.81 195 GLU A CA 1
ATOM 1502 C C . GLU A 1 195 ? 7.855 -5.453 9.031 1 98.81 195 GLU A C 1
ATOM 1504 O O . GLU A 1 195 ? 7.16 -4.438 8.984 1 98.81 195 GLU A O 1
ATOM 1509 N N . ASP A 1 196 ? 9.125 -5.465 8.969 1 98.81 196 ASP A N 1
ATOM 1510 C CA . ASP A 1 196 ? 9.836 -4.203 8.812 1 98.81 196 ASP A CA 1
ATOM 1511 C C . ASP A 1 196 ? 9.438 -3.5 7.516 1 98.81 196 ASP A C 1
ATOM 1513 O O . ASP A 1 196 ? 9.148 -2.301 7.516 1 98.81 196 ASP A O 1
ATOM 1517 N N . LEU A 1 197 ? 9.336 -4.258 6.441 1 98.94 197 LEU A N 1
ATOM 1518 C CA . LEU A 1 197 ? 9.039 -3.703 5.125 1 98.94 197 LEU A CA 1
ATOM 1519 C C . LEU A 1 197 ? 7.617 -3.16 5.07 1 98.94 197 LEU A C 1
ATOM 1521 O O . LEU A 1 197 ? 7.398 -2.014 4.672 1 98.94 197 LEU A O 1
ATOM 1525 N N . ILE A 1 198 ? 6.684 -3.922 5.559 1 98.94 198 ILE A N 1
ATOM 1526 C CA . ILE A 1 198 ? 5.285 -3.545 5.367 1 98.94 198 ILE A CA 1
ATOM 1527 C C . ILE A 1 198 ? 4.949 -2.348 6.254 1 98.94 198 ILE A C 1
ATOM 1529 O O . ILE A 1 198 ? 4.016 -1.599 5.969 1 98.94 198 ILE A O 1
ATOM 1533 N N . ASN A 1 199 ? 5.723 -2.133 7.305 1 98.75 199 ASN A N 1
ATOM 1534 C CA . ASN A 1 199 ? 5.484 -1.014 8.211 1 98.75 199 ASN A CA 1
ATOM 1535 C C . ASN A 1 199 ? 6.266 0.228 7.785 1 98.75 199 ASN A C 1
ATOM 1537 O O . ASN A 1 199 ? 6.215 1.259 8.461 1 98.75 199 ASN A O 1
ATOM 1541 N N . THR A 1 200 ? 7 0.128 6.75 1 98.88 200 THR A N 1
ATOM 1542 C CA . THR A 1 200 ? 7.648 1.31 6.195 1 98.88 200 THR A CA 1
ATOM 1543 C C . THR A 1 200 ? 6.664 2.123 5.359 1 98.88 200 THR A C 1
ATOM 1545 O O . THR A 1 200 ? 6.195 1.658 4.32 1 98.88 200 THR A O 1
ATOM 1548 N N . VAL A 1 201 ? 6.348 3.393 5.824 1 98.81 201 VAL A N 1
ATOM 1549 C CA . VAL A 1 201 ? 5.406 4.254 5.117 1 98.81 201 VAL A CA 1
ATOM 1550 C C . VAL A 1 201 ? 5.887 4.48 3.686 1 98.81 201 VAL A C 1
ATOM 1552 O O . VAL A 1 201 ? 7.047 4.84 3.463 1 98.81 201 VAL A O 1
ATOM 1555 N N . GLY A 1 202 ? 5.059 4.238 2.678 1 98.81 202 GLY A N 1
ATOM 1556 C CA . GLY A 1 202 ? 5.406 4.324 1.268 1 98.81 202 GLY A CA 1
ATOM 1557 C C . GLY A 1 202 ? 5.559 2.967 0.606 1 98.81 202 GLY A C 1
ATOM 1558 O O . GLY A 1 202 ? 5.578 2.869 -0.623 1 98.81 202 GLY A O 1
ATOM 1559 N N . VAL A 1 203 ? 5.719 1.926 1.408 1 98.94 203 VAL A N 1
ATOM 1560 C CA . VAL A 1 203 ? 5.699 0.566 0.88 1 98.94 203 VAL A CA 1
ATOM 1561 C C . VAL A 1 203 ? 4.258 0.095 0.712 1 98.94 203 VAL A C 1
ATOM 1563 O O . VAL A 1 203 ? 3.443 0.228 1.63 1 98.94 203 VAL A O 1
ATOM 1566 N N . VAL A 1 204 ? 3.949 -0.438 -0.464 1 98.88 204 VAL A N 1
ATOM 1567 C CA . VAL A 1 204 ? 2.615 -0.958 -0.745 1 98.88 204 VAL A CA 1
ATOM 1568 C C . VAL A 1 204 ? 2.559 -2.445 -0.404 1 98.88 204 VAL A C 1
ATOM 1570 O O . VAL A 1 204 ? 1.606 -2.906 0.23 1 98.88 204 VAL A O 1
ATOM 1573 N N . GLU A 1 205 ? 3.539 -3.143 -0.844 1 98.88 205 GLU A N 1
ATOM 1574 C CA . GLU A 1 205 ? 3.672 -4.578 -0.607 1 98.88 205 GLU A CA 1
ATOM 1575 C C . GLU A 1 205 ? 5.094 -5.055 -0.888 1 98.88 205 GLU A C 1
ATOM 1577 O O . GLU A 1 205 ? 5.898 -4.316 -1.462 1 98.88 205 GLU A O 1
ATOM 1582 N N . HIS A 1 206 ? 5.426 -6.258 -0.435 1 98.94 206 HIS A N 1
ATOM 1583 C CA . HIS A 1 206 ? 6.734 -6.855 -0.676 1 98.94 206 HIS A CA 1
ATOM 1584 C C . HIS A 1 206 ? 6.602 -8.258 -1.263 1 98.94 206 HIS A C 1
ATOM 1586 O O . HIS A 1 206 ? 5.539 -8.875 -1.166 1 98.94 206 HIS A O 1
ATOM 1592 N N . GLY A 1 207 ? 7.695 -8.734 -1.829 1 98.94 207 GLY A N 1
ATOM 1593 C CA . GLY A 1 207 ? 7.684 -9.969 -2.596 1 98.94 207 GLY A CA 1
ATOM 1594 C C . GLY A 1 207 ? 7.898 -11.203 -1.742 1 98.94 207 GLY A C 1
ATOM 1595 O O . GLY A 1 207 ? 8.133 -12.297 -2.266 1 98.94 207 GLY A O 1
ATOM 1596 N N . LEU A 1 208 ? 7.906 -11.133 -0.431 1 98.94 208 LEU A N 1
ATOM 1597 C CA . LEU A 1 208 ? 7.953 -12.305 0.439 1 98.94 208 LEU A CA 1
ATOM 1598 C C . LEU A 1 208 ? 6.582 -12.961 0.536 1 98.94 208 LEU A C 1
ATOM 1600 O O . LEU A 1 208 ? 5.613 -12.336 0.97 1 98.94 208 LEU A O 1
ATOM 1604 N N . PHE A 1 209 ? 6.449 -14.125 0.043 1 98.88 209 PHE A N 1
ATOM 1605 C CA . PHE A 1 209 ? 5.305 -15.008 0.233 1 98.88 209 PHE A CA 1
ATOM 1606 C C . PHE A 1 209 ? 5.637 -16.125 1.221 1 98.88 209 PHE A C 1
ATOM 1608 O O . PHE A 1 209 ? 6.246 -17.125 0.85 1 98.88 209 PHE A O 1
ATOM 1615 N N . LEU A 1 210 ? 5.23 -15.953 2.5 1 98.69 210 LEU A N 1
ATOM 1616 C CA . LEU A 1 210 ? 5.754 -16.781 3.582 1 98.69 210 LEU A CA 1
ATOM 1617 C C . LEU A 1 210 ? 4.746 -17.844 3.988 1 98.69 210 LEU A C 1
ATOM 1619 O O . LEU A 1 210 ? 3.633 -17.531 4.414 1 98.69 210 LEU A O 1
ATOM 1623 N N . ASN A 1 211 ? 5.051 -19.031 3.768 1 97.06 211 ASN A N 1
ATOM 1624 C CA . ASN A 1 211 ? 4.285 -20.203 4.172 1 97.06 211 ASN A CA 1
ATOM 1625 C C . ASN A 1 211 ? 2.848 -20.141 3.662 1 97.06 211 ASN A C 1
ATOM 1627 O O . ASN A 1 211 ? 1.911 -20.484 4.383 1 97.06 211 ASN A O 1
ATOM 1631 N N . MET A 1 212 ? 2.67 -19.656 2.486 1 97.56 212 MET A N 1
ATOM 1632 C CA . MET A 1 212 ? 1.314 -19.531 1.959 1 97.56 212 MET A CA 1
ATOM 1633 C C . MET A 1 212 ? 1.02 -20.625 0.944 1 97.56 212 MET A C 1
ATOM 1635 O O . MET A 1 212 ? -0.134 -21.031 0.772 1 97.56 212 MET A O 1
ATOM 1639 N N . VAL A 1 213 ? 2.096 -21.188 0.347 1 98.75 213 VAL A N 1
ATOM 1640 C CA . VAL A 1 213 ? 1.911 -22.141 -0.736 1 98.75 213 VAL A CA 1
ATOM 1641 C C . VAL A 1 213 ? 1.558 -23.516 -0.16 1 98.75 213 VAL A C 1
ATOM 1643 O O . VAL A 1 213 ? 2.113 -23.922 0.862 1 98.75 213 VAL A O 1
ATOM 1646 N N . ASP A 1 214 ? 0.636 -24.188 -0.805 1 98.75 214 ASP A N 1
ATOM 1647 C CA . ASP A 1 214 ? 0.245 -25.547 -0.415 1 98.75 214 ASP A CA 1
ATOM 1648 C C . ASP A 1 214 ? 1.112 -26.594 -1.112 1 98.75 214 ASP A C 1
ATOM 1650 O O . ASP A 1 214 ? 1.496 -27.594 -0.504 1 98.75 214 ASP A O 1
ATOM 1654 N N . LYS A 1 215 ? 1.374 -26.359 -2.385 1 98.56 215 LYS A N 1
ATOM 1655 C CA . LYS A 1 215 ? 2.133 -27.297 -3.219 1 98.56 215 LYS A CA 1
ATOM 1656 C C . LYS A 1 215 ? 3.062 -26.547 -4.168 1 98.56 215 LYS A C 1
ATOM 1658 O O . LYS A 1 215 ? 2.729 -25.453 -4.648 1 98.56 215 LYS A O 1
ATOM 1663 N N . VAL A 1 216 ? 4.145 -27.172 -4.367 1 98.81 216 VAL A N 1
ATOM 1664 C CA . VAL A 1 216 ? 5.066 -26.703 -5.395 1 98.81 216 VAL A CA 1
ATOM 1665 C C . VAL A 1 216 ? 5.32 -27.797 -6.418 1 98.81 216 VAL A C 1
ATOM 1667 O O . VAL A 1 216 ? 5.777 -28.891 -6.062 1 98.81 216 VAL A O 1
ATOM 1670 N N . ILE A 1 217 ? 4.969 -27.5 -7.621 1 98.81 217 ILE A N 1
ATOM 1671 C CA . ILE A 1 217 ? 5.27 -28.406 -8.727 1 98.81 217 ILE A CA 1
ATOM 1672 C C . ILE A 1 217 ? 6.551 -27.969 -9.422 1 98.81 217 ILE A C 1
ATOM 1674 O O . ILE A 1 217 ? 6.613 -26.875 -9.992 1 98.81 217 ILE A O 1
ATOM 1678 N N . VAL A 1 218 ? 7.523 -28.875 -9.414 1 98.44 218 VAL A N 1
ATOM 1679 C CA . VAL A 1 218 ? 8.867 -28.531 -9.875 1 98.44 218 VAL A CA 1
ATOM 1680 C C . VAL A 1 218 ? 9.164 -29.266 -11.18 1 98.44 218 VAL A C 1
ATOM 1682 O O . VAL A 1 218 ? 9.102 -30.5 -11.234 1 98.44 218 VAL A O 1
ATOM 1685 N N . GLY A 1 219 ? 9.383 -28.438 -12.211 1 96.94 219 GLY A N 1
ATOM 1686 C CA . GLY A 1 219 ? 9.953 -29.047 -13.406 1 96.94 219 GLY A CA 1
ATOM 1687 C C . GLY A 1 219 ? 11.359 -29.578 -13.195 1 96.94 219 GLY A C 1
ATOM 1688 O O . GLY A 1 219 ? 12.266 -28.828 -12.844 1 96.94 219 GLY A O 1
ATOM 1689 N N . ASP A 1 220 ? 11.492 -30.844 -13.406 1 92.94 220 ASP A N 1
ATOM 1690 C CA . ASP A 1 220 ? 12.75 -31.562 -13.219 1 92.94 220 ASP A CA 1
ATOM 1691 C C . ASP A 1 220 ? 13.07 -32.438 -14.438 1 92.94 220 ASP A C 1
ATOM 1693 O O . ASP A 1 220 ? 12.172 -32.844 -15.172 1 92.94 220 ASP A O 1
ATOM 1697 N N . PRO A 1 221 ? 14.312 -32.656 -14.727 1 90.62 221 PRO A N 1
ATOM 1698 C CA . PRO A 1 221 ? 14.68 -33.469 -15.891 1 90.62 221 PRO A CA 1
ATOM 1699 C C . PRO A 1 221 ? 14.07 -34.875 -15.836 1 90.62 221 PRO A C 1
ATOM 1701 O O . PRO A 1 221 ? 13.836 -35.469 -16.875 1 90.62 221 PRO A O 1
ATOM 1704 N N . ASN A 1 222 ? 13.836 -35.406 -14.695 1 92.25 222 ASN A N 1
ATOM 1705 C CA . ASN A 1 222 ? 13.281 -36.75 -14.555 1 92.25 222 ASN A CA 1
ATOM 1706 C C . ASN A 1 222 ? 11.758 -36.719 -14.5 1 92.25 222 ASN A C 1
ATOM 1708 O O . ASN A 1 222 ? 11.125 -37.75 -14.227 1 92.25 222 ASN A O 1
ATOM 1712 N N . GLY A 1 223 ? 11.211 -35.531 -14.789 1 92.62 223 GLY A N 1
ATOM 1713 C CA . GLY A 1 223 ? 9.773 -35.344 -14.703 1 92.62 223 GLY A CA 1
ATOM 1714 C C . GLY A 1 223 ? 9.367 -34.406 -13.57 1 92.62 223 GLY A C 1
ATOM 1715 O O . GLY A 1 223 ? 10.117 -34.219 -12.609 1 92.62 223 GLY A O 1
ATOM 1716 N N . PRO A 1 224 ? 8.18 -33.906 -13.75 1 96.12 224 PRO A N 1
ATOM 1717 C CA . PRO A 1 224 ? 7.734 -33 -12.688 1 96.12 224 PRO A CA 1
ATOM 1718 C C . PRO A 1 224 ? 7.598 -33.688 -11.336 1 96.12 224 PRO A C 1
ATOM 1720 O O . PRO A 1 224 ? 7.172 -34.844 -11.281 1 96.12 224 PRO A O 1
ATOM 1723 N N . ARG A 1 225 ? 8.078 -33.094 -10.305 1 96.19 225 ARG A N 1
ATOM 1724 C CA . ARG A 1 225 ? 7.855 -33.594 -8.945 1 96.19 225 ARG A CA 1
ATOM 1725 C C . ARG A 1 225 ? 7.043 -32.594 -8.133 1 96.19 225 ARG A C 1
ATOM 1727 O O . ARG A 1 225 ? 7.062 -31.391 -8.406 1 96.19 225 ARG A O 1
ATOM 1734 N N . VAL A 1 226 ? 6.375 -33.125 -7.141 1 97.56 226 VAL A N 1
ATOM 1735 C CA . VAL A 1 226 ? 5.484 -32.312 -6.328 1 97.56 226 VAL A CA 1
ATOM 1736 C C . VAL A 1 226 ? 5.996 -32.25 -4.891 1 97.56 226 VAL A C 1
ATOM 1738 O O . VAL A 1 226 ? 6.266 -33.312 -4.285 1 97.56 226 VAL A O 1
ATOM 1741 N N . MET A 1 227 ? 6.23 -31.047 -4.398 1 97.75 227 MET A N 1
ATOM 1742 C CA . MET A 1 227 ? 6.496 -30.797 -2.984 1 97.75 227 MET A CA 1
ATOM 1743 C C . MET A 1 227 ? 5.238 -30.297 -2.277 1 97.75 227 MET A C 1
ATOM 1745 O O . MET A 1 227 ? 4.594 -29.359 -2.742 1 97.75 227 MET A O 1
ATOM 1749 N N . THR A 1 228 ? 4.902 -30.938 -1.18 1 98.25 228 THR A N 1
ATOM 1750 C CA . THR A 1 228 ? 3.705 -30.562 -0.439 1 98.25 228 THR A CA 1
ATOM 1751 C C . THR A 1 228 ? 4.074 -29.922 0.894 1 98.25 228 THR A C 1
ATOM 1753 O O . THR A 1 228 ? 4.926 -30.438 1.624 1 98.25 228 THR A O 1
ATOM 1756 N N . ASN A 1 229 ? 3.477 -28.797 1.145 1 98.06 229 ASN A N 1
ATOM 1757 C CA . ASN A 1 229 ? 3.676 -28.125 2.42 1 98.06 229 ASN A CA 1
ATOM 1758 C C . ASN A 1 229 ? 2.857 -28.766 3.535 1 98.06 229 ASN A C 1
ATOM 1760 O O . ASN A 1 229 ? 1.635 -28.625 3.578 1 98.06 229 ASN A O 1
ATOM 1764 N N . ALA A 1 230 ? 3.482 -29.328 4.477 1 95 230 ALA A N 1
ATOM 1765 C CA . ALA A 1 230 ? 2.818 -30.109 5.52 1 95 230 ALA A CA 1
ATOM 1766 C C . ALA A 1 230 ? 2.189 -29.203 6.57 1 95 230 ALA A C 1
ATOM 1768 O O . ALA A 1 230 ? 1.36 -29.641 7.367 1 95 230 ALA A O 1
ATOM 1769 N N . ASN A 1 231 ? 2.574 -27.984 6.578 1 91.38 231 ASN A N 1
ATOM 1770 C CA . ASN A 1 231 ? 2.088 -27.047 7.59 1 91.38 231 ASN A CA 1
ATOM 1771 C C . ASN A 1 231 ? 0.812 -26.344 7.137 1 91.38 231 ASN A C 1
ATOM 1773 O O . ASN A 1 231 ? 0.271 -25.5 7.855 1 91.38 231 ASN A O 1
ATOM 1777 N N . LYS A 1 232 ? 0.367 -26.609 5.996 1 89.19 232 LYS A N 1
ATOM 1778 C CA . LYS A 1 232 ? -0.839 -25.984 5.461 1 89.19 232 LYS A CA 1
ATOM 1779 C C . LYS A 1 232 ? -2.025 -26.938 5.52 1 89.19 232 LYS A C 1
ATOM 1781 O O . LYS A 1 232 ? -1.851 -28.156 5.438 1 89.19 232 LYS A O 1
ATOM 1786 N N . MET B 1 1 ? -21.609 24.375 16.828 1 76.38 1 MET B N 1
ATOM 1787 C CA . MET B 1 1 ? -20.812 25.453 16.25 1 76.38 1 MET B CA 1
ATOM 1788 C C . MET B 1 1 ? -21.125 25.641 14.766 1 76.38 1 MET B C 1
ATOM 1790 O O . MET B 1 1 ? -21.219 24.656 14.023 1 76.38 1 MET B O 1
ATOM 1794 N N . ASP B 1 2 ? -21.375 26.891 14.367 1 85.69 2 ASP B N 1
ATOM 1795 C CA . ASP B 1 2 ? -21.703 27.078 12.961 1 85.69 2 ASP B CA 1
ATOM 1796 C C . ASP B 1 2 ? -20.438 27.141 12.109 1 85.69 2 ASP B C 1
ATOM 1798 O O . ASP B 1 2 ? -19.328 27.203 12.641 1 85.69 2 ASP B O 1
ATOM 1802 N N . LYS B 1 3 ? -20.641 26.984 10.812 1 86.94 3 LYS B N 1
ATOM 1803 C CA . LYS B 1 3 ? -19.547 26.875 9.859 1 86.94 3 LYS B CA 1
ATOM 1804 C C . LYS B 1 3 ? -18.656 28.109 9.914 1 86.94 3 LYS B C 1
ATOM 1806 O O . LYS B 1 3 ? -17.422 28 9.828 1 86.94 3 LYS B O 1
ATOM 1811 N N . ALA B 1 4 ? -19.219 29.25 10.039 1 89.69 4 ALA B N 1
ATOM 1812 C CA . ALA B 1 4 ? -18.453 30.5 10.078 1 89.69 4 ALA B CA 1
ATOM 1813 C C . ALA B 1 4 ? -17.562 30.547 11.32 1 89.69 4 ALA B C 1
ATOM 1815 O O . ALA B 1 4 ? -16.406 30.984 11.242 1 89.69 4 ALA B O 1
ATOM 1816 N N . GLN B 1 5 ? -18.078 30.266 12.422 1 90.75 5 GLN B N 1
ATOM 1817 C CA . GLN B 1 5 ? -17.312 30.219 13.664 1 90.75 5 GLN B CA 1
ATOM 1818 C C . GLN B 1 5 ? -16.188 29.203 13.578 1 90.75 5 GLN B C 1
ATOM 1820 O O . GLN B 1 5 ? -15.062 29.469 14.016 1 90.75 5 GLN B O 1
ATOM 1825 N N . GLN B 1 6 ? -16.547 28.047 13.047 1 92.31 6 GLN B N 1
ATOM 1826 C CA . GLN B 1 6 ? -15.523 27.016 12.891 1 92.31 6 GLN B CA 1
ATOM 1827 C C . GLN B 1 6 ? -14.383 27.5 12 1 92.31 6 GLN B C 1
ATOM 1829 O O . GLN B 1 6 ? -13.211 27.281 12.312 1 92.31 6 GLN B O 1
ATOM 1834 N N . ASP B 1 7 ? -14.703 28.141 10.898 1 94.5 7 ASP B N 1
ATOM 1835 C CA . ASP B 1 7 ? -13.688 28.656 9.977 1 94.5 7 ASP B CA 1
ATOM 1836 C C . ASP B 1 7 ? -12.812 29.703 10.664 1 94.5 7 ASP B C 1
ATOM 1838 O O . ASP B 1 7 ? -11.609 29.766 10.406 1 94.5 7 ASP B O 1
ATOM 1842 N N . ALA B 1 8 ? -13.453 30.469 11.492 1 95.31 8 ALA B N 1
ATOM 1843 C CA . ALA B 1 8 ? -12.68 31.453 12.227 1 95.31 8 ALA B CA 1
ATOM 1844 C C . ALA B 1 8 ? -11.656 30.781 13.141 1 95.31 8 ALA B C 1
ATOM 1846 O O . ALA B 1 8 ? -10.523 31.266 13.273 1 95.31 8 ALA B O 1
ATOM 1847 N N . LEU B 1 9 ? -12.047 29.734 13.766 1 95.69 9 LEU B N 1
ATOM 1848 C CA . LEU B 1 9 ? -11.148 28.984 14.633 1 95.69 9 LEU B CA 1
ATOM 1849 C C . LEU B 1 9 ? -10.023 28.344 13.82 1 95.69 9 LEU B C 1
ATOM 1851 O O . LEU B 1 9 ? -8.859 28.391 14.227 1 95.69 9 LEU B O 1
ATOM 1855 N N . LYS B 1 10 ? -10.398 27.75 12.688 1 96.94 10 LYS B N 1
ATOM 1856 C CA . LYS B 1 10 ? -9.398 27.172 11.781 1 96.94 10 LYS B CA 1
ATOM 1857 C C . LYS B 1 10 ? -8.406 28.234 11.32 1 96.94 10 LYS B C 1
ATOM 1859 O O . LYS B 1 10 ? -7.195 27.984 11.305 1 96.94 10 LYS B O 1
ATOM 1864 N N . LYS B 1 11 ? -8.938 29.344 10.969 1 97.38 11 LYS B N 1
ATOM 1865 C CA . LYS B 1 11 ? -8.094 30.453 10.516 1 97.38 11 LYS B CA 1
ATOM 1866 C C . LYS B 1 11 ? -7.125 30.891 11.609 1 97.38 11 LYS B C 1
ATOM 1868 O O . LYS B 1 11 ? -5.938 31.094 11.344 1 97.38 11 LYS B O 1
ATOM 1873 N N . ALA B 1 12 ? -7.617 31.016 12.828 1 97.38 12 ALA B N 1
ATOM 1874 C CA . ALA B 1 12 ? -6.766 31.422 13.945 1 97.38 12 ALA B CA 1
ATOM 1875 C C . ALA B 1 12 ? -5.625 30.438 14.148 1 97.38 12 ALA B C 1
ATOM 1877 O O . ALA B 1 12 ? -4.477 30.828 14.352 1 97.38 12 ALA B O 1
ATOM 1878 N N . ALA B 1 13 ? -5.93 29.172 14.109 1 98.06 13 ALA B N 1
ATOM 1879 C CA . ALA B 1 13 ? -4.91 28.125 14.25 1 98.06 13 ALA B CA 1
ATOM 1880 C C . ALA B 1 13 ? -3.895 28.203 13.109 1 98.06 13 ALA B C 1
ATOM 1882 O O . ALA B 1 13 ? -2.688 28.109 13.344 1 98.06 13 ALA B O 1
ATOM 1883 N N . GLY B 1 14 ? -4.371 28.391 11.859 1 98.31 14 GLY B N 1
ATOM 1884 C CA . GLY B 1 14 ? -3.502 28.5 10.703 1 98.31 14 GLY B CA 1
ATOM 1885 C C . GLY B 1 14 ? -2.541 29.672 10.789 1 98.31 14 GLY B C 1
ATOM 1886 O O . GLY B 1 14 ? -1.351 29.531 10.508 1 98.31 14 GLY B O 1
ATOM 1887 N N . ILE B 1 15 ? -3.082 30.797 11.18 1 98.25 15 ILE B N 1
ATOM 1888 C CA . ILE B 1 15 ? -2.271 32 11.312 1 98.25 15 ILE B CA 1
ATOM 1889 C C . ILE B 1 15 ? -1.201 31.797 12.383 1 98.25 15 ILE B C 1
ATOM 1891 O O . ILE B 1 15 ? -0.034 32.125 12.18 1 98.25 15 ILE B O 1
ATOM 1895 N N . GLU B 1 16 ? -1.579 31.25 13.531 1 98.44 16 GLU B N 1
ATOM 1896 C CA . GLU B 1 16 ? -0.621 30.953 14.594 1 98.44 16 GLU B CA 1
ATOM 1897 C C . GLU B 1 16 ? 0.475 30.016 14.109 1 98.44 16 GLU B C 1
ATOM 1899 O O . GLU B 1 16 ? 1.657 30.234 14.375 1 98.44 16 GLU B O 1
ATOM 1904 N N . ALA B 1 17 ? 0.124 29 13.391 1 98.81 17 ALA B N 1
ATOM 1905 C CA . ALA B 1 17 ? 1.065 28 12.914 1 98.81 17 ALA B CA 1
ATOM 1906 C C . ALA B 1 17 ? 2.031 28.594 11.891 1 98.81 17 ALA B C 1
ATOM 1908 O O . ALA B 1 17 ? 3.188 28.172 11.812 1 98.81 17 ALA B O 1
ATOM 1909 N N . ALA B 1 18 ? 1.575 29.531 11.117 1 98.81 18 ALA B N 1
ATOM 1910 C CA . ALA B 1 18 ? 2.398 30.156 10.086 1 98.81 18 ALA B CA 1
ATOM 1911 C C . ALA B 1 18 ? 3.643 30.797 10.68 1 98.81 18 ALA B C 1
ATOM 1913 O O . ALA B 1 18 ? 4.656 30.969 10 1 98.81 18 ALA B O 1
ATOM 1914 N N . LYS B 1 19 ? 3.559 31.125 11.953 1 98.56 19 LYS B N 1
ATOM 1915 C CA . LYS B 1 19 ? 4.684 31.75 12.641 1 98.56 19 LYS B CA 1
ATOM 1916 C C . LYS B 1 19 ? 5.863 30.797 12.75 1 98.56 19 LYS B C 1
ATOM 1918 O O . LYS B 1 19 ? 7 31.219 12.969 1 98.56 19 LYS B O 1
ATOM 1923 N N . LEU B 1 20 ? 5.648 29.531 12.625 1 98.69 20 LEU B N 1
ATOM 1924 C CA . LEU B 1 20 ? 6.684 28.516 12.781 1 98.69 20 LEU B CA 1
ATOM 1925 C C . LEU B 1 20 ? 7.582 28.453 11.547 1 98.69 20 LEU B C 1
ATOM 1927 O O . LEU B 1 20 ? 8.664 27.875 11.594 1 98.69 20 LEU B O 1
ATOM 1931 N N . ILE B 1 21 ? 7.113 28.984 10.398 1 98.88 21 ILE B N 1
ATOM 1932 C CA . ILE B 1 21 ? 7.875 28.922 9.156 1 98.88 21 ILE B CA 1
ATOM 1933 C C . ILE B 1 21 ? 8.805 30.125 9.062 1 98.88 21 ILE B C 1
ATOM 1935 O O . ILE B 1 21 ? 8.367 31.266 9.18 1 98.88 21 ILE B O 1
ATOM 1939 N N . GLU B 1 22 ? 10 29.828 8.836 1 98.69 22 GLU B N 1
ATOM 1940 C CA . GLU B 1 22 ? 11.031 30.859 8.734 1 98.69 22 GLU B CA 1
ATOM 1941 C C . GLU B 1 22 ? 11.766 30.766 7.402 1 98.69 22 GLU B C 1
ATOM 1943 O O . GLU B 1 22 ? 11.664 29.766 6.691 1 98.69 22 GLU B O 1
ATOM 1948 N N . ASP B 1 23 ? 12.555 31.812 7.168 1 98.75 23 ASP B N 1
ATOM 1949 C CA . ASP B 1 23 ? 13.32 31.875 5.93 1 98.75 23 ASP B CA 1
ATOM 1950 C C . ASP B 1 23 ? 14.273 30.688 5.809 1 98.75 23 ASP B C 1
ATOM 1952 O O . ASP B 1 23 ? 14.969 30.344 6.766 1 98.75 23 ASP B O 1
ATOM 1956 N N . GLY B 1 24 ? 14.227 30.078 4.648 1 98.62 24 GLY B N 1
ATOM 1957 C CA . GLY B 1 24 ? 15.195 29.031 4.352 1 98.62 24 GLY B CA 1
ATOM 1958 C C . GLY B 1 24 ? 14.711 27.641 4.723 1 98.62 24 GLY B C 1
ATOM 1959 O O . GLY B 1 24 ? 15.328 26.641 4.355 1 98.62 24 GLY B O 1
ATOM 1960 N N . MET B 1 25 ? 13.594 27.578 5.352 1 98.88 25 MET B N 1
ATOM 1961 C CA . MET B 1 25 ? 13.078 26.281 5.801 1 98.88 25 MET B CA 1
ATOM 1962 C C . MET B 1 25 ? 12.516 25.484 4.629 1 98.88 25 MET B C 1
ATOM 1964 O O . MET B 1 25 ? 12.148 26.062 3.602 1 98.88 25 MET B O 1
ATOM 1968 N N . ILE B 1 26 ? 12.562 24.188 4.73 1 98.94 26 ILE B N 1
ATOM 1969 C CA . ILE B 1 26 ? 11.727 23.281 3.951 1 98.94 26 ILE B CA 1
ATOM 1970 C C . ILE B 1 26 ? 10.5 22.891 4.77 1 98.94 26 ILE B C 1
ATOM 1972 O O . ILE B 1 26 ? 10.633 22.281 5.836 1 98.94 26 ILE B O 1
ATOM 1976 N N . ALA B 1 27 ? 9.32 23.234 4.27 1 98.94 27 ALA B N 1
ATOM 1977 C CA . ALA B 1 27 ? 8.094 23.031 5.035 1 98.94 27 ALA B CA 1
ATOM 1978 C C . ALA B 1 27 ? 7.141 22.078 4.305 1 98.94 27 ALA B C 1
ATOM 1980 O O . ALA B 1 27 ? 6.887 22.25 3.111 1 98.94 27 ALA B O 1
ATOM 1981 N N . GLY B 1 28 ? 6.746 21.047 5.078 1 98.94 28 GLY B N 1
ATOM 1982 C CA . GLY B 1 28 ? 5.613 20.281 4.598 1 98.94 28 GLY B CA 1
ATOM 1983 C C . GLY B 1 28 ? 4.277 20.953 4.828 1 98.94 28 GLY B C 1
ATOM 1984 O O . GLY B 1 28 ? 3.986 21.406 5.941 1 98.94 28 GLY B O 1
ATOM 1985 N N . LEU B 1 29 ? 3.486 21.047 3.797 1 98.88 29 LEU B N 1
ATOM 1986 C CA . LEU B 1 29 ? 2.164 21.656 3.867 1 98.88 29 LEU B CA 1
ATOM 1987 C C . LEU B 1 29 ? 1.072 20.625 3.639 1 98.88 29 LEU B C 1
ATOM 1989 O O . LEU B 1 29 ? 0.975 20.047 2.551 1 98.88 29 LEU B O 1
ATOM 1993 N N . GLY B 1 30 ? 0.293 20.438 4.641 1 98.44 30 GLY B N 1
ATOM 1994 C CA . GLY B 1 30 ? -0.752 19.438 4.609 1 98.44 30 GLY B CA 1
ATOM 1995 C C . GLY B 1 30 ? -1.916 19.812 3.711 1 98.44 30 GLY B C 1
ATOM 1996 O O . GLY B 1 30 ? -1.76 20.609 2.783 1 98.44 30 GLY B O 1
ATOM 1997 N N . THR B 1 31 ? -3.014 19.109 3.934 1 95.69 31 THR B N 1
ATOM 1998 C CA . THR B 1 31 ? -4.211 19.25 3.113 1 95.69 31 THR B CA 1
ATOM 1999 C C . THR B 1 31 ? -5.441 19.484 3.986 1 95.69 31 THR B C 1
ATOM 2001 O O . THR B 1 31 ? -5.402 19.234 5.195 1 95.69 31 THR B O 1
ATOM 2004 N N . GLY B 1 32 ? -6.461 20.109 3.33 1 93.38 32 GLY B N 1
ATOM 2005 C CA . GLY B 1 32 ? -7.738 20.266 4.008 1 93.38 32 GLY B CA 1
ATOM 2006 C C . GLY B 1 32 ? -8.094 21.703 4.297 1 93.38 32 GLY B C 1
ATOM 2007 O O . GLY B 1 32 ? -7.309 22.609 4.016 1 93.38 32 GLY B O 1
ATOM 2008 N N . SER B 1 33 ? -9.227 21.891 4.949 1 94.38 33 SER B N 1
ATOM 2009 C CA . SER B 1 33 ? -9.844 23.203 5.094 1 94.38 33 SER B CA 1
ATOM 2010 C C . SER B 1 33 ? -9.062 24.062 6.078 1 94.38 33 SER B C 1
ATOM 2012 O O . SER B 1 33 ? -9 25.297 5.926 1 94.38 33 SER B O 1
ATOM 2014 N N . THR B 1 34 ? -8.5 23.438 7.082 1 95.62 34 THR B N 1
ATOM 2015 C CA . THR B 1 34 ? -7.715 24.219 8.023 1 95.62 34 THR B CA 1
ATOM 2016 C C . THR B 1 34 ? -6.402 24.672 7.395 1 95.62 34 THR B C 1
ATOM 2018 O O . THR B 1 34 ? -5.996 25.828 7.547 1 95.62 34 THR B O 1
ATOM 2021 N N . VAL B 1 35 ? -5.789 23.812 6.656 1 97.94 35 VAL B N 1
ATOM 2022 C CA . VAL B 1 35 ? -4.508 24.078 6.02 1 97.94 35 VAL B CA 1
ATOM 2023 C C . VAL B 1 35 ? -4.672 25.172 4.973 1 97.94 35 VAL B C 1
ATOM 2025 O O . VAL B 1 35 ? -3.75 25.969 4.734 1 97.94 35 VAL B O 1
ATOM 2028 N N . LYS B 1 36 ? -5.832 25.281 4.422 1 98 36 LYS B N 1
ATOM 2029 C CA . LYS B 1 36 ? -6.102 26.359 3.48 1 98 36 LYS B CA 1
ATOM 2030 C C . LYS B 1 36 ? -5.762 27.719 4.09 1 98 36 LYS B C 1
ATOM 2032 O O . LYS B 1 36 ? -5.148 28.562 3.434 1 98 36 LYS B O 1
ATOM 2037 N N . PHE B 1 37 ? -6.137 27.922 5.301 1 98.38 37 PHE B N 1
ATOM 2038 C CA . PHE B 1 37 ? -5.887 29.188 5.977 1 98.38 37 PHE B CA 1
ATOM 2039 C C . PHE B 1 37 ? -4.406 29.344 6.285 1 98.38 37 PHE B C 1
ATOM 2041 O O . PHE B 1 37 ? -3.879 30.469 6.25 1 98.38 37 PHE B O 1
ATOM 2048 N N . LEU B 1 38 ? -3.77 28.266 6.652 1 98.81 38 LEU B N 1
ATOM 2049 C CA . LEU B 1 38 ? -2.32 28.297 6.82 1 98.81 38 LEU B CA 1
ATOM 2050 C C . LEU B 1 38 ? -1.637 28.781 5.543 1 98.81 38 LEU B C 1
ATOM 2052 O O . LEU B 1 38 ? -0.815 29.703 5.582 1 98.81 38 LEU B O 1
ATOM 2056 N N . VAL B 1 39 ? -1.99 28.188 4.422 1 98.88 39 VAL B N 1
ATOM 2057 C CA . VAL B 1 39 ? -1.355 28.5 3.146 1 98.88 39 VAL B CA 1
ATOM 2058 C C . VAL B 1 39 ? -1.665 29.953 2.76 1 98.88 39 VAL B C 1
ATOM 2060 O O . VAL B 1 39 ? -0.801 30.656 2.234 1 98.88 39 VAL B O 1
ATOM 2063 N N . ASP B 1 40 ? -2.885 30.438 3.012 1 98.81 40 ASP B N 1
ATOM 2064 C CA . ASP B 1 40 ? -3.227 31.828 2.799 1 98.81 40 ASP B CA 1
ATOM 2065 C C . ASP B 1 40 ? -2.279 32.75 3.566 1 98.81 40 ASP B C 1
ATOM 2067 O O . ASP B 1 40 ? -1.76 33.719 3.012 1 98.81 40 ASP B O 1
ATOM 2071 N N . GLU B 1 41 ? -2.1 32.438 4.812 1 98.88 41 GLU B N 1
ATOM 2072 C CA . GLU B 1 41 ? -1.255 33.281 5.656 1 98.88 41 GLU B CA 1
ATOM 2073 C C . GLU B 1 41 ? 0.201 33.25 5.203 1 98.88 41 GLU B C 1
ATOM 2075 O O . GLU B 1 41 ? 0.884 34.281 5.188 1 98.88 41 GLU B O 1
ATOM 2080 N N . LEU B 1 42 ? 0.674 32.062 4.836 1 98.94 42 LEU B N 1
ATOM 2081 C CA . LEU B 1 42 ? 2.033 31.953 4.324 1 98.94 42 LEU B CA 1
ATOM 2082 C C . LEU B 1 42 ? 2.193 32.719 3.02 1 98.94 42 LEU B C 1
ATOM 2084 O O . LEU B 1 42 ? 3.234 33.344 2.781 1 98.94 42 LEU B O 1
ATOM 2088 N N . GLY B 1 43 ? 1.192 32.656 2.199 1 98.81 43 GLY B N 1
ATOM 2089 C CA . GLY B 1 43 ? 1.18 33.438 0.986 1 98.81 43 GLY B CA 1
ATOM 2090 C C . GLY B 1 43 ? 1.299 34.938 1.253 1 98.81 43 GLY B C 1
ATOM 2091 O O . GLY B 1 43 ? 2.102 35.625 0.618 1 98.81 43 GLY B O 1
ATOM 2092 N N . ARG B 1 44 ? 0.485 35.438 2.17 1 98.75 44 ARG B N 1
ATOM 2093 C CA . ARG B 1 44 ? 0.561 36.844 2.557 1 98.75 44 ARG B CA 1
ATOM 2094 C C . ARG B 1 44 ? 1.965 37.188 3.029 1 98.75 44 ARG B C 1
ATOM 2096 O O . ARG B 1 44 ? 2.531 38.188 2.594 1 98.75 44 ARG B O 1
ATOM 2103 N N . ARG B 1 45 ? 2.496 36.375 3.926 1 98.81 45 ARG B N 1
ATOM 2104 C CA . ARG B 1 45 ? 3.82 36.656 4.473 1 98.81 45 ARG B CA 1
ATOM 2105 C C . ARG B 1 45 ? 4.883 36.656 3.381 1 98.81 45 ARG B C 1
ATOM 2107 O O . ARG B 1 45 ? 5.82 37.438 3.404 1 98.81 45 ARG B O 1
ATOM 2114 N N . HIS B 1 46 ? 4.75 35.688 2.475 1 98.62 46 HIS B N 1
ATOM 2115 C CA . HIS B 1 46 ? 5.656 35.625 1.334 1 98.62 46 HIS B CA 1
ATOM 2116 C C . HIS B 1 46 ? 5.602 36.906 0.526 1 98.62 46 HIS B C 1
ATOM 2118 O O . HIS B 1 46 ? 6.641 37.5 0.228 1 98.62 46 HIS B O 1
ATOM 2124 N N . GLN B 1 47 ? 4.453 37.406 0.282 1 98.19 47 GLN B N 1
ATOM 2125 C CA . GLN B 1 47 ? 4.246 38.562 -0.61 1 98.19 47 GLN B CA 1
ATOM 2126 C C . GLN B 1 47 ? 4.52 39.875 0.106 1 98.19 47 GLN B C 1
ATOM 2128 O O . GLN B 1 47 ? 5.07 40.812 -0.487 1 98.19 47 GLN B O 1
ATOM 2133 N N . GLU B 1 48 ? 4.184 39.938 1.382 1 98.31 48 GLU B N 1
ATOM 2134 C CA . GLU B 1 48 ? 4.219 41.219 2.068 1 98.31 48 GLU B CA 1
ATOM 2135 C C . GLU B 1 48 ? 5.457 41.344 2.945 1 98.31 48 GLU B C 1
ATOM 2137 O O . GLU B 1 48 ? 5.949 42.438 3.18 1 98.31 48 GLU B O 1
ATOM 2142 N N . GLU B 1 49 ? 5.934 40.219 3.455 1 98.31 49 GLU B N 1
ATOM 2143 C CA . GLU B 1 49 ? 7.031 40.25 4.414 1 98.31 49 GLU B CA 1
ATOM 2144 C C . GLU B 1 49 ? 8.32 39.688 3.803 1 98.31 49 GLU B C 1
ATOM 2146 O O . GLU B 1 49 ? 9.383 39.75 4.43 1 98.31 49 GLU B O 1
ATOM 2151 N N . GLY B 1 50 ? 8.266 39.125 2.643 1 98.19 50 GLY B N 1
ATOM 2152 C CA . GLY B 1 50 ? 9.438 38.594 1.965 1 98.19 50 GLY B CA 1
ATOM 2153 C C . GLY B 1 50 ? 9.859 37.25 2.488 1 98.19 50 GLY B C 1
ATOM 2154 O O . GLY B 1 50 ? 11.023 36.844 2.371 1 98.19 50 GLY B O 1
ATOM 2155 N N . LEU B 1 51 ? 8.961 36.531 3.131 1 98.62 51 LEU B N 1
ATOM 2156 C CA . LEU B 1 51 ? 9.234 35.188 3.6 1 98.62 51 LEU B CA 1
ATOM 2157 C C . LEU B 1 51 ? 9.602 34.281 2.434 1 98.62 51 LEU B C 1
ATOM 2159 O O . LEU B 1 51 ? 8.875 34.219 1.438 1 98.62 51 LEU B O 1
ATOM 2163 N N . GLU B 1 52 ? 10.734 33.625 2.537 1 98.75 52 GLU B N 1
ATOM 2164 C CA . GLU B 1 52 ? 11.188 32.688 1.517 1 98.75 52 GLU B CA 1
ATOM 2165 C C . GLU B 1 52 ? 11.438 31.297 2.113 1 98.75 52 GLU B C 1
ATOM 2167 O O . GLU B 1 52 ? 12.344 31.125 2.934 1 98.75 52 GLU B O 1
ATOM 2172 N N . PHE B 1 53 ? 10.727 30.344 1.663 1 98.75 53 PHE B N 1
ATOM 2173 C CA . PHE B 1 53 ? 10.875 28.953 2.066 1 98.75 53 PHE B CA 1
ATOM 2174 C C . PHE B 1 53 ? 10.508 28.016 0.922 1 98.75 53 PHE B C 1
ATOM 2176 O O . PHE B 1 53 ? 9.992 28.453 -0.108 1 98.75 53 PHE B O 1
ATOM 2183 N N . THR B 1 54 ? 10.922 26.75 1.021 1 98.88 54 THR B N 1
ATOM 2184 C CA . THR B 1 54 ? 10.578 25.703 0.063 1 98.88 54 THR B CA 1
ATOM 2185 C C . THR B 1 54 ? 9.484 24.797 0.623 1 98.88 54 THR B C 1
ATOM 2187 O O . THR B 1 54 ? 9.586 24.328 1.758 1 98.88 54 THR B O 1
ATOM 2190 N N . GLY B 1 55 ? 8.406 24.625 -0.136 1 98.88 55 GLY B N 1
ATOM 2191 C CA . GLY B 1 55 ? 7.312 23.797 0.327 1 98.88 55 GLY B CA 1
ATOM 2192 C C . GLY B 1 55 ? 7.289 22.422 -0.32 1 98.88 55 GLY B C 1
ATOM 2193 O O . GLY B 1 55 ? 7.668 22.281 -1.483 1 98.88 55 GLY B O 1
ATOM 2194 N N . VAL B 1 56 ? 6.918 21.453 0.424 1 98.94 56 VAL B N 1
ATOM 2195 C CA . VAL B 1 56 ? 6.484 20.125 -0.016 1 98.94 56 VAL B CA 1
ATOM 2196 C C . VAL B 1 56 ? 5.02 19.906 0.366 1 98.94 56 VAL B C 1
ATOM 2198 O O . VAL B 1 56 ? 4.645 20.078 1.528 1 98.94 56 VAL B O 1
ATOM 2201 N N . THR B 1 57 ? 4.164 19.562 -0.578 1 98.81 57 THR B N 1
ATOM 2202 C CA . THR B 1 57 ? 2.734 19.531 -0.283 1 98.81 57 THR B CA 1
ATOM 2203 C C . THR B 1 57 ? 2.23 18.078 -0.259 1 98.81 57 THR B C 1
ATOM 2205 O O . THR B 1 57 ? 2.83 17.203 -0.874 1 98.81 57 THR B O 1
ATOM 2208 N N . THR B 1 58 ? 1.138 17.844 0.446 1 98.44 58 THR B N 1
ATOM 2209 C CA . THR B 1 58 ? 0.58 16.5 0.587 1 98.44 58 THR B CA 1
ATOM 2210 C C . THR B 1 58 ? -0.625 16.312 -0.333 1 98.44 58 THR B C 1
ATOM 2212 O O . THR B 1 58 ? -1.346 15.32 -0.229 1 98.44 58 THR B O 1
ATOM 2215 N N . SER B 1 59 ? -0.939 17.281 -1.141 1 96.69 59 SER B N 1
ATOM 2216 C CA . SER B 1 59 ? -2.012 17.172 -2.123 1 96.69 59 SER B CA 1
ATOM 2217 C C . SER B 1 59 ? -1.795 18.125 -3.293 1 96.69 59 SER B C 1
ATOM 2219 O O . SER B 1 59 ? -1.121 19.141 -3.148 1 96.69 59 SER B O 1
ATOM 2221 N N . ARG B 1 60 ? -2.436 17.797 -4.387 1 95.44 60 ARG B N 1
ATOM 2222 C CA . ARG B 1 60 ? -2.383 18.672 -5.555 1 95.44 60 ARG B CA 1
ATOM 2223 C C . ARG B 1 60 ? -3.131 19.984 -5.293 1 95.44 60 ARG B C 1
ATOM 2225 O O . ARG B 1 60 ? -2.74 21.031 -5.797 1 95.44 60 ARG B O 1
ATOM 2232 N N . ARG B 1 61 ? -4.125 19.875 -4.535 1 94.62 61 ARG B N 1
ATOM 2233 C CA . ARG B 1 61 ? -4.898 21.062 -4.176 1 94.62 61 ARG B CA 1
ATOM 2234 C C . ARG B 1 61 ? -4.043 22.062 -3.406 1 94.62 61 ARG B C 1
ATOM 2236 O O . ARG B 1 61 ? -4.035 23.25 -3.723 1 94.62 61 ARG B O 1
ATOM 2243 N N . THR B 1 62 ? -3.367 21.609 -2.395 1 97.81 62 THR B N 1
ATOM 2244 C CA . THR B 1 62 ? -2.486 22.484 -1.622 1 97.81 62 THR B CA 1
ATOM 2245 C C . THR B 1 62 ? -1.367 23.031 -2.5 1 97.81 62 THR B C 1
ATOM 2247 O O . THR B 1 62 ? -1.005 24.203 -2.385 1 97.81 62 THR B O 1
ATOM 2250 N N . GLN B 1 63 ? -0.867 22.203 -3.357 1 98.31 63 GLN B N 1
ATOM 2251 C CA . GLN B 1 63 ? 0.182 22.625 -4.273 1 98.31 63 GLN B CA 1
ATOM 2252 C C . GLN B 1 63 ? -0.28 23.812 -5.117 1 98.31 63 GLN B C 1
ATOM 2254 O O . GLN B 1 63 ? 0.403 24.844 -5.184 1 98.31 63 GLN B O 1
ATOM 2259 N N . ALA B 1 64 ? -1.399 23.688 -5.727 1 98.31 64 ALA B N 1
ATOM 2260 C CA . ALA B 1 64 ? -1.938 24.734 -6.59 1 98.31 64 ALA B CA 1
ATOM 2261 C C . ALA B 1 64 ? -2.137 26.047 -5.816 1 98.31 64 ALA B C 1
ATOM 2263 O O . ALA B 1 64 ? -1.792 27.125 -6.309 1 98.31 64 ALA B O 1
ATOM 2264 N N . GLN B 1 65 ? -2.682 25.922 -4.66 1 98.44 65 GLN B N 1
ATOM 2265 C CA . GLN B 1 65 ? -2.908 27.109 -3.832 1 98.44 65 GLN B CA 1
ATOM 2266 C C . GLN B 1 65 ? -1.594 27.812 -3.496 1 98.44 65 GLN B C 1
ATOM 2268 O O . GLN B 1 65 ? -1.47 29.016 -3.662 1 98.44 65 GLN B O 1
ATOM 2273 N N . ALA B 1 66 ? -0.66 27.047 -3.029 1 98.81 66 ALA B N 1
ATOM 2274 C CA . ALA B 1 66 ? 0.626 27.609 -2.631 1 98.81 66 ALA B CA 1
ATOM 2275 C C . ALA B 1 66 ? 1.323 28.281 -3.814 1 98.81 66 ALA B C 1
ATOM 2277 O O . ALA B 1 66 ? 1.83 29.406 -3.697 1 98.81 66 ALA B O 1
ATOM 2278 N N . GLU B 1 67 ? 1.305 27.609 -4.906 1 98.75 67 GLU B N 1
ATOM 2279 C CA . GLU B 1 67 ? 1.948 28.125 -6.105 1 98.75 67 GLU B CA 1
ATOM 2280 C C . GLU B 1 67 ? 1.262 29.406 -6.586 1 98.75 67 GLU B C 1
ATOM 2282 O O . GLU B 1 67 ? 1.91 30.297 -7.145 1 98.75 67 GLU B O 1
ATOM 2287 N N . SER B 1 68 ? 0.032 29.516 -6.387 1 98.69 68 SER B N 1
ATOM 2288 C CA . SER B 1 68 ? -0.71 30.719 -6.785 1 98.69 68 SER B CA 1
ATOM 2289 C C . SER B 1 68 ? -0.243 31.938 -6.012 1 98.69 68 SER B C 1
ATOM 2291 O O . SER B 1 68 ? -0.428 33.062 -6.465 1 98.69 68 SER B O 1
ATOM 2293 N N . TYR B 1 69 ? 0.39 31.75 -4.898 1 98.62 69 TYR B N 1
ATOM 2294 C CA . TYR B 1 69 ? 0.951 32.844 -4.113 1 98.62 69 TYR B CA 1
ATOM 2295 C C . TYR B 1 69 ? 2.416 33.062 -4.465 1 98.62 69 TYR B C 1
ATOM 2297 O O . TYR B 1 69 ? 3.068 33.938 -3.893 1 98.62 69 TYR B O 1
ATOM 2305 N N . GLY B 1 70 ? 2.939 32.188 -5.355 1 98.56 70 GLY B N 1
ATOM 2306 C CA . GLY B 1 70 ? 4.336 32.281 -5.746 1 98.56 70 GLY B CA 1
ATOM 2307 C C . GLY B 1 70 ? 5.273 31.531 -4.832 1 98.56 70 GLY B C 1
ATOM 2308 O O . GLY B 1 70 ? 6.492 31.703 -4.891 1 98.56 70 GLY B O 1
ATOM 2309 N N . ILE B 1 71 ? 4.77 30.734 -3.977 1 98.81 71 ILE B N 1
ATOM 2310 C CA . ILE B 1 71 ? 5.598 29.922 -3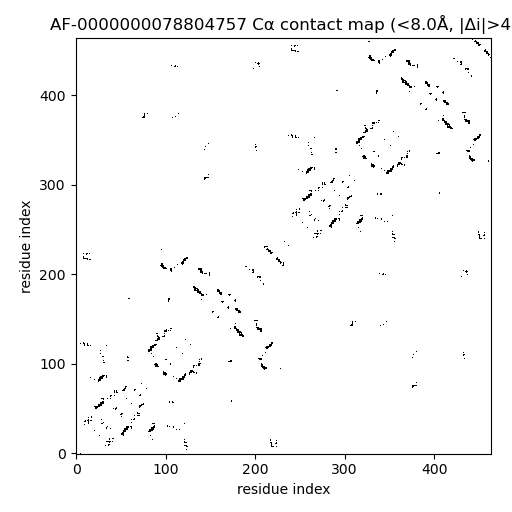.092 1 98.81 71 ILE B CA 1
ATOM 2311 C C . ILE B 1 71 ? 6.277 28.812 -3.895 1 98.81 71 ILE B C 1
ATOM 2313 O O . ILE B 1 71 ? 5.645 28.156 -4.727 1 98.81 71 ILE B O 1
ATOM 2317 N N . LYS B 1 72 ? 7.547 28.594 -3.652 1 98.75 72 LYS B N 1
ATOM 2318 C CA . LYS B 1 72 ? 8.289 27.516 -4.297 1 98.75 72 LYS B CA 1
ATOM 2319 C C . LYS B 1 72 ? 7.871 26.156 -3.752 1 98.75 72 LYS B C 1
ATOM 2321 O O . LYS B 1 72 ? 8.008 25.891 -2.555 1 98.75 72 LYS B O 1
ATOM 2326 N N . ILE B 1 73 ? 7.355 25.344 -4.582 1 98.88 73 ILE B N 1
ATOM 2327 C CA . ILE B 1 73 ? 6.984 23.984 -4.227 1 98.88 73 ILE B CA 1
ATOM 2328 C C . ILE B 1 73 ? 7.863 23 -4.992 1 98.88 73 ILE B C 1
ATOM 2330 O O . ILE B 1 73 ? 8.094 23.156 -6.191 1 98.88 73 ILE B O 1
ATOM 2334 N N . VAL B 1 74 ? 8.375 22 -4.309 1 98.81 74 VAL B N 1
ATOM 2335 C CA . VAL B 1 74 ? 9.203 20.969 -4.941 1 98.81 74 VAL B CA 1
ATOM 2336 C C . VAL B 1 74 ? 8.656 19.594 -4.613 1 98.81 74 VAL B C 1
ATOM 2338 O O . VAL B 1 74 ? 7.785 19.438 -3.752 1 98.81 74 VAL B O 1
ATOM 2341 N N . ASP B 1 75 ? 9.102 18.625 -5.352 1 98.31 75 ASP B N 1
ATOM 2342 C CA . ASP B 1 75 ? 8.812 17.234 -5.031 1 98.31 75 ASP B CA 1
ATOM 2343 C C . ASP B 1 75 ? 9.531 16.797 -3.758 1 98.31 75 ASP B C 1
ATOM 2345 O O . ASP B 1 75 ? 10.656 17.234 -3.492 1 98.31 75 ASP B O 1
ATOM 2349 N N . ILE B 1 76 ? 8.883 15.984 -3.01 1 98.69 76 ILE B N 1
ATOM 2350 C CA . ILE B 1 76 ? 9.453 15.531 -1.744 1 98.69 76 ILE B CA 1
ATOM 2351 C C . ILE B 1 76 ? 10.82 14.898 -1.99 1 98.69 76 ILE B C 1
ATOM 2353 O O . ILE B 1 76 ? 11.719 15.008 -1.161 1 98.69 76 ILE B O 1
ATOM 2357 N N . ASP B 1 77 ? 11.039 14.25 -3.117 1 98.31 77 ASP B N 1
ATOM 2358 C CA . ASP B 1 77 ? 12.289 13.555 -3.4 1 98.31 77 ASP B CA 1
ATOM 2359 C C . ASP B 1 77 ? 13.375 14.539 -3.846 1 98.31 77 ASP B C 1
ATOM 2361 O O . ASP B 1 77 ? 14.539 14.156 -4.008 1 98.31 77 ASP B O 1
ATOM 2365 N N . ASP B 1 78 ? 13.047 15.758 -3.971 1 98.44 78 ASP B N 1
ATOM 2366 C CA . ASP B 1 78 ? 14.023 16.781 -4.336 1 98.44 78 ASP B CA 1
ATOM 2367 C C . ASP B 1 78 ? 14.641 17.422 -3.098 1 98.44 78 ASP B C 1
ATOM 2369 O O . ASP B 1 78 ? 15.492 18.297 -3.207 1 98.44 78 ASP B O 1
ATOM 2373 N N . VAL B 1 79 ? 14.203 16.984 -1.918 1 98.56 79 VAL B N 1
ATOM 2374 C CA . VAL B 1 79 ? 14.773 17.469 -0.671 1 98.56 79 VAL B CA 1
ATOM 2375 C C . VAL B 1 79 ? 15.242 16.297 0.187 1 98.56 79 VAL B C 1
ATOM 2377 O O . VAL B 1 79 ? 14.688 15.203 0.1 1 98.56 79 VAL B O 1
ATOM 2380 N N . ASP B 1 80 ? 16.234 16.594 1.01 1 96.31 80 ASP B N 1
ATOM 2381 C CA . ASP B 1 80 ? 16.797 15.523 1.817 1 96.31 80 ASP B CA 1
ATOM 2382 C C . ASP B 1 80 ? 16.109 15.422 3.174 1 96.31 80 ASP B C 1
ATOM 2384 O O . ASP B 1 80 ? 16.25 14.43 3.883 1 96.31 80 ASP B O 1
ATOM 2388 N N . HIS B 1 81 ? 15.406 16.516 3.529 1 97.38 81 HIS B N 1
ATOM 2389 C CA . HIS B 1 81 ? 14.641 16.547 4.773 1 97.38 81 HIS B CA 1
ATOM 2390 C C . HIS B 1 81 ? 13.547 17.609 4.719 1 97.38 81 HIS B C 1
ATOM 2392 O O . HIS B 1 81 ? 13.469 18.375 3.754 1 97.38 81 HIS B O 1
ATOM 2398 N N . ILE B 1 82 ? 12.672 17.547 5.668 1 98.88 82 ILE B N 1
ATOM 2399 C CA . ILE B 1 82 ? 11.672 18.578 5.898 1 98.88 82 ILE B CA 1
ATOM 2400 C C . ILE B 1 82 ? 11.789 19.094 7.328 1 98.88 82 ILE B C 1
ATOM 2402 O O . ILE B 1 82 ? 11.812 18.312 8.281 1 98.88 82 ILE B O 1
ATOM 2406 N N . ASP B 1 83 ? 11.906 20.391 7.457 1 98.94 83 ASP B N 1
ATOM 2407 C CA . ASP B 1 83 ? 12.109 20.969 8.773 1 98.94 83 ASP B CA 1
ATOM 2408 C C . ASP B 1 83 ? 10.859 20.828 9.641 1 98.94 83 ASP B C 1
ATOM 2410 O O . ASP B 1 83 ? 10.938 20.438 10.805 1 98.94 83 ASP B O 1
ATOM 2414 N N . VAL B 1 84 ? 9.742 21.156 9.102 1 98.88 84 VAL B N 1
ATOM 2415 C CA . VAL B 1 84 ? 8.477 21.094 9.82 1 98.88 84 VAL B CA 1
ATOM 2416 C C . VAL B 1 84 ? 7.336 20.812 8.844 1 98.88 84 VAL B C 1
ATOM 2418 O O . VAL B 1 84 ? 7.316 21.359 7.73 1 98.88 84 VAL B O 1
ATOM 2421 N N . THR B 1 85 ? 6.512 19.922 9.211 1 98.94 85 THR B N 1
ATOM 2422 C CA . THR B 1 85 ? 5.254 19.719 8.5 1 98.94 85 THR B CA 1
ATOM 2423 C C . THR B 1 85 ? 4.07 20.203 9.328 1 98.94 85 THR B C 1
ATOM 2425 O O . THR B 1 85 ? 3.953 19.875 10.508 1 98.94 85 THR B O 1
ATOM 2428 N N . ILE B 1 86 ? 3.27 21.016 8.727 1 98.94 86 ILE B N 1
ATOM 2429 C CA . ILE B 1 86 ? 2.043 21.5 9.352 1 98.94 86 ILE B CA 1
ATOM 2430 C C . ILE B 1 86 ? 0.83 20.969 8.594 1 98.94 86 ILE B C 1
ATOM 2432 O O . ILE B 1 86 ? 0.689 21.188 7.395 1 98.94 86 ILE B O 1
ATOM 2436 N N . ASP B 1 87 ? 0.009 20.25 9.266 1 98.81 87 ASP B N 1
ATOM 2437 C CA . ASP B 1 87 ? -1.135 19.594 8.648 1 98.81 87 ASP B CA 1
ATOM 2438 C C . ASP B 1 87 ? -2.336 19.578 9.594 1 98.81 87 ASP B C 1
ATOM 2440 O O . ASP B 1 87 ? -2.238 20.016 10.734 1 98.81 87 ASP B O 1
ATOM 2444 N N . GLY B 1 88 ? -3.51 19.25 9.039 1 98.25 88 GLY B N 1
ATOM 2445 C CA . GLY B 1 88 ? -4.691 19.062 9.867 1 98.25 88 GLY B CA 1
ATOM 2446 C C . GLY B 1 88 ? -4.816 17.656 10.414 1 98.25 88 GLY B C 1
ATOM 2447 O O . GLY B 1 88 ? -3.945 16.812 10.18 1 98.25 88 GLY B O 1
ATOM 2448 N N . ALA B 1 89 ? -5.852 17.438 11.164 1 98.44 89 ALA B N 1
ATOM 2449 C CA . ALA B 1 89 ? -6.285 16.125 11.641 1 98.44 89 ALA B CA 1
ATOM 2450 C C . ALA B 1 89 ? -7.801 16.062 11.789 1 98.44 89 ALA B C 1
ATOM 2452 O O . ALA B 1 89 ? -8.445 17.078 12.047 1 98.44 89 ALA B O 1
ATOM 2453 N N . ASP B 1 90 ? -8.336 14.922 11.617 1 98.56 90 ASP B N 1
ATOM 2454 C CA . ASP B 1 90 ? -9.773 14.75 11.797 1 98.56 90 ASP B CA 1
ATOM 2455 C C . ASP B 1 90 ? -10.125 14.539 13.266 1 98.56 90 ASP B C 1
ATOM 2457 O O . ASP B 1 90 ? -11.195 14.938 13.719 1 98.56 90 ASP B O 1
ATOM 2461 N N . GLU B 1 91 ? -9.227 13.859 13.977 1 98.81 91 GLU B N 1
ATOM 2462 C CA . GLU B 1 91 ? -9.266 13.727 15.43 1 98.81 91 GLU B CA 1
ATOM 2463 C C . GLU B 1 91 ? -7.852 13.68 16.016 1 98.81 91 GLU B C 1
ATOM 2465 O O . GLU B 1 91 ? -6.926 13.18 15.367 1 98.81 91 GLU B O 1
ATOM 2470 N N . VAL B 1 92 ? -7.711 14.164 17.172 1 98.69 92 VAL B N 1
ATOM 2471 C CA . VAL B 1 92 ? -6.508 13.977 17.984 1 98.69 92 VAL B CA 1
ATOM 2472 C C . VAL B 1 92 ? -6.895 13.695 19.422 1 98.69 92 VAL B C 1
ATOM 2474 O O . VAL B 1 92 ? -7.742 14.391 20 1 98.69 92 VAL B O 1
ATOM 2477 N N . ASP B 1 93 ? -6.316 12.688 20.031 1 98.5 93 ASP B N 1
ATOM 2478 C CA . ASP B 1 93 ? -6.734 12.336 21.391 1 98.5 93 ASP B CA 1
ATOM 2479 C C . ASP B 1 93 ? -5.684 12.75 22.422 1 98.5 93 ASP B C 1
ATOM 2481 O O . ASP B 1 93 ? -4.688 13.391 22.062 1 98.5 93 ASP B O 1
ATOM 2485 N N . LYS B 1 94 ? -5.906 12.422 23.656 1 96.5 94 LYS B N 1
ATOM 2486 C CA . LYS B 1 94 ? -5.086 12.883 24.781 1 96.5 94 LYS B CA 1
ATOM 2487 C C . LYS B 1 94 ? -3.688 12.281 24.719 1 96.5 94 LYS B C 1
ATOM 2489 O O . LYS B 1 94 ? -2.768 12.773 25.375 1 96.5 94 LYS B O 1
ATOM 2494 N N . ASN B 1 95 ? -3.486 11.227 23.969 1 97.44 95 ASN B N 1
ATOM 2495 C CA . ASN B 1 95 ? -2.188 10.578 23.828 1 97.44 95 ASN B CA 1
ATOM 2496 C C . ASN B 1 95 ? -1.486 11.008 22.531 1 97.44 95 ASN B C 1
ATOM 2498 O O . ASN B 1 95 ? -0.505 10.383 22.125 1 97.44 95 ASN B O 1
ATOM 2502 N N . PHE B 1 96 ? -2.09 11.984 21.828 1 98.5 96 PHE B N 1
ATOM 2503 C CA . PHE B 1 96 ? -1.55 12.547 20.594 1 98.5 96 PHE B CA 1
ATOM 2504 C C . PHE B 1 96 ? -1.618 11.539 19.453 1 98.5 96 PHE B C 1
ATOM 2506 O O . PHE B 1 96 ? -0.759 11.523 18.578 1 98.5 96 PHE B O 1
ATOM 2513 N N . ASN B 1 97 ? -2.553 10.602 19.609 1 98.75 97 ASN B N 1
ATOM 2514 C CA . ASN B 1 97 ? -2.941 9.797 18.469 1 98.75 97 ASN B CA 1
ATOM 2515 C C . ASN B 1 97 ? -3.969 10.516 17.594 1 98.75 97 ASN B C 1
ATOM 2517 O O . ASN B 1 97 ? -4.879 11.172 18.109 1 98.75 97 ASN B O 1
ATOM 2521 N N . GLY B 1 98 ? -3.779 10.375 16.312 1 98.75 98 GLY B N 1
ATOM 2522 C CA . GLY B 1 98 ? -4.691 11.062 15.406 1 98.75 98 GLY B CA 1
ATOM 2523 C C . GLY B 1 98 ? -5.32 10.148 14.375 1 98.75 98 GLY B C 1
ATOM 2524 O O . GLY B 1 98 ? -4.789 9.078 14.086 1 98.75 98 GLY B O 1
ATOM 2525 N N . ILE B 1 99 ? -6.516 10.523 13.922 1 98.94 99 ILE B N 1
ATOM 2526 C CA . ILE B 1 99 ? -7.105 10.023 12.688 1 98.94 99 ILE B CA 1
ATOM 2527 C C . ILE B 1 99 ? -7.004 11.086 11.594 1 98.94 99 ILE B C 1
ATOM 2529 O O . ILE B 1 99 ? -7.344 12.25 11.82 1 98.94 99 ILE B O 1
ATOM 2533 N N . LYS B 1 100 ? -6.438 10.742 10.539 1 98.75 100 LYS B N 1
ATOM 2534 C CA . LYS B 1 100 ? -6.375 11.594 9.352 1 98.75 100 LYS B CA 1
ATOM 2535 C C . LYS B 1 100 ? -6.91 10.867 8.125 1 98.75 100 LYS B C 1
ATOM 2537 O O . LYS B 1 100 ? -7.043 9.641 8.125 1 98.75 100 LYS B O 1
ATOM 2542 N N . GLY B 1 101 ? -7.25 11.688 7.051 1 98.12 101 GLY B N 1
ATOM 2543 C CA . GLY B 1 101 ? -7.668 11.086 5.797 1 98.12 101 GLY B CA 1
ATOM 2544 C C . GLY B 1 101 ? -9.086 11.453 5.402 1 98.12 101 GLY B C 1
ATOM 2545 O O . GLY B 1 101 ? -9.617 10.938 4.414 1 98.12 101 GLY B O 1
ATOM 2546 N N . GLY B 1 102 ? -9.727 12.312 6.137 1 97.56 102 GLY B N 1
ATOM 2547 C CA . GLY B 1 102 ? -11.023 12.812 5.711 1 97.56 102 GLY B CA 1
ATOM 2548 C C . GLY B 1 102 ? -11.023 13.344 4.289 1 97.56 102 GLY B C 1
ATOM 2549 O O . GLY B 1 102 ? -12.016 13.195 3.57 1 97.56 102 GLY B O 1
ATOM 2550 N N . GLY B 1 103 ? -9.961 13.922 3.879 1 96.5 103 GLY B N 1
ATOM 2551 C CA . GLY B 1 103 ? -9.836 14.477 2.541 1 96.5 103 GLY B CA 1
ATOM 2552 C C . GLY B 1 103 ? -9.219 13.508 1.549 1 96.5 103 GLY B C 1
ATOM 2553 O O . GLY B 1 103 ? -8.867 13.891 0.432 1 96.5 103 GLY B O 1
ATOM 2554 N N . ALA B 1 104 ? -8.984 12.289 1.919 1 97.56 104 ALA B N 1
ATOM 2555 C CA . ALA B 1 104 ? -8.492 11.211 1.067 1 97.56 104 ALA B CA 1
ATOM 2556 C C . ALA B 1 104 ? -7.023 11.43 0.697 1 97.56 104 ALA B C 1
ATOM 2558 O O . ALA B 1 104 ? -6.594 11.07 -0.402 1 97.56 104 ALA B O 1
ATOM 2559 N N . ALA B 1 105 ? -6.246 12.07 1.609 1 97.69 105 ALA B N 1
ATOM 2560 C CA . ALA B 1 105 ? -4.84 12.359 1.328 1 97.69 105 ALA B CA 1
ATOM 2561 C C . ALA B 1 105 ? -3.926 11.672 2.336 1 97.69 105 ALA B C 1
ATOM 2563 O O . ALA B 1 105 ? -2.75 12.016 2.457 1 97.69 105 ALA B O 1
ATOM 2564 N N . LEU B 1 106 ? -4.359 10.727 3.062 1 98.38 106 LEU B N 1
ATOM 2565 C CA . LEU B 1 106 ? -3.699 10.172 4.242 1 98.38 106 LEU B CA 1
ATOM 2566 C C . LEU B 1 106 ? -2.322 9.625 3.887 1 98.38 106 LEU B C 1
ATOM 2568 O O . LEU B 1 106 ? -1.363 9.812 4.641 1 98.38 106 LEU B O 1
ATOM 2572 N N . LEU B 1 107 ? -2.211 9 2.727 1 98.75 107 LEU B N 1
ATOM 2573 C CA . LEU B 1 107 ? -0.933 8.391 2.389 1 98.75 107 LEU B CA 1
ATOM 2574 C C . LEU B 1 107 ? 0.145 9.445 2.184 1 98.75 107 LEU B C 1
ATOM 2576 O O . LEU B 1 107 ? 1.197 9.398 2.824 1 98.75 107 LEU B O 1
ATOM 2580 N N . TRP B 1 108 ? -0.117 10.438 1.308 1 98.69 108 TRP B N 1
ATOM 2581 C CA . TRP B 1 108 ? 0.872 11.484 1.071 1 98.69 108 TRP B CA 1
ATOM 2582 C C . TRP B 1 108 ? 1.158 12.266 2.352 1 98.69 108 TRP B C 1
ATOM 2584 O O . TRP B 1 108 ? 2.301 12.648 2.609 1 98.69 108 TRP B O 1
ATOM 2594 N N . GLU B 1 109 ? 0.106 12.477 3.123 1 98.88 109 GLU B N 1
ATOM 2595 C CA . GLU B 1 109 ? 0.286 13.156 4.402 1 98.88 109 GLU B CA 1
ATOM 2596 C C . GLU B 1 109 ? 1.255 12.391 5.301 1 98.88 109 GLU B C 1
ATOM 2598 O O . GLU B 1 109 ? 2.146 12.992 5.91 1 98.88 109 GLU B O 1
ATOM 2603 N N . LYS B 1 110 ? 1.098 11.117 5.395 1 98.88 110 LYS B N 1
ATOM 2604 C CA . LYS B 1 110 ? 1.947 10.328 6.277 1 98.88 110 LYS B CA 1
ATOM 2605 C C . LYS B 1 110 ? 3.371 10.234 5.734 1 98.88 110 LYS B C 1
ATOM 2607 O O . LYS B 1 110 ? 4.336 10.219 6.504 1 98.88 110 LYS B O 1
ATOM 2612 N N . ILE B 1 111 ? 3.531 10.164 4.418 1 98.88 111 ILE B N 1
ATOM 2613 C CA . ILE B 1 111 ? 4.848 10.148 3.789 1 98.88 111 ILE B CA 1
ATOM 2614 C C . ILE B 1 111 ? 5.594 11.438 4.117 1 98.88 111 ILE B C 1
ATOM 2616 O O . ILE B 1 111 ? 6.758 11.406 4.527 1 98.88 111 ILE B O 1
ATOM 2620 N N . VAL B 1 112 ? 4.941 12.562 3.984 1 98.88 112 VAL B N 1
ATOM 2621 C CA . VAL B 1 112 ? 5.578 13.844 4.277 1 98.88 112 VAL B CA 1
ATOM 2622 C C . VAL B 1 112 ? 5.891 13.938 5.77 1 98.88 112 VAL B C 1
ATOM 2624 O O . VAL B 1 112 ? 7.004 14.312 6.152 1 98.88 112 VAL B O 1
ATOM 2627 N N . ALA B 1 113 ? 4.977 13.562 6.598 1 98.88 113 ALA B N 1
ATOM 2628 C CA . ALA B 1 113 ? 5.145 13.633 8.047 1 98.88 113 ALA B CA 1
ATOM 2629 C C . ALA B 1 113 ? 6.32 12.773 8.508 1 98.88 113 ALA B C 1
ATOM 2631 O O . ALA B 1 113 ? 7.172 13.227 9.273 1 98.88 113 ALA B O 1
ATOM 2632 N N . THR B 1 114 ? 6.414 11.539 8 1 98.25 114 THR B N 1
ATOM 2633 C CA . THR B 1 114 ? 7.426 10.602 8.469 1 98.25 114 THR B CA 1
ATOM 2634 C C . THR B 1 114 ? 8.82 11.047 8.039 1 98.25 114 THR B C 1
ATOM 2636 O O . THR B 1 114 ? 9.828 10.547 8.547 1 98.25 114 THR B O 1
ATOM 2639 N N . ASN B 1 115 ? 8.898 11.953 7.129 1 98.5 115 ASN B N 1
ATOM 2640 C CA . ASN B 1 115 ? 10.18 12.469 6.664 1 98.5 115 ASN B CA 1
ATOM 2641 C C . ASN B 1 115 ? 10.422 13.891 7.16 1 98.5 115 ASN B C 1
ATOM 2643 O O . ASN B 1 115 ? 11.227 14.625 6.582 1 98.5 115 ASN B O 1
ATOM 2647 N N . SER B 1 116 ? 9.742 14.32 8.211 1 98.81 116 SER B N 1
ATOM 2648 C CA . SER B 1 116 ? 9.844 15.664 8.773 1 98.81 116 SER B CA 1
ATOM 2649 C C . SER B 1 116 ? 10.492 15.633 10.148 1 98.81 116 SER B C 1
ATOM 2651 O O . SER B 1 116 ? 10.25 14.719 10.945 1 98.81 116 SER B O 1
ATOM 2653 N N . ASN B 1 117 ? 11.273 16.656 10.445 1 98.56 117 ASN B N 1
ATOM 2654 C CA . ASN B 1 117 ? 11.898 16.797 11.758 1 98.56 117 ASN B CA 1
ATOM 2655 C C . ASN B 1 117 ? 10.867 17.109 12.836 1 98.56 117 ASN B C 1
ATOM 2657 O O . ASN B 1 117 ? 10.984 16.641 13.969 1 98.56 117 ASN B O 1
ATOM 2661 N N . GLN B 1 118 ? 9.914 17.922 12.492 1 98.69 118 GLN B N 1
ATOM 2662 C CA . GLN B 1 118 ? 8.836 18.312 13.398 1 98.69 118 GLN B CA 1
ATOM 2663 C C . GLN B 1 118 ? 7.477 18.188 12.711 1 98.69 118 GLN B C 1
ATOM 2665 O O . GLN B 1 118 ? 7.336 18.562 11.539 1 98.69 118 GLN B O 1
ATOM 2670 N N . ILE B 1 119 ? 6.531 17.688 13.414 1 98.94 119 ILE B N 1
ATOM 2671 C CA . ILE B 1 119 ? 5.164 17.562 12.922 1 98.94 119 ILE B CA 1
ATOM 2672 C C . ILE B 1 119 ? 4.219 18.391 13.797 1 98.94 119 ILE B C 1
ATOM 2674 O O . ILE B 1 119 ? 4.191 18.219 15.016 1 98.94 119 ILE B O 1
ATOM 2678 N N . VAL B 1 120 ? 3.477 19.25 13.18 1 98.94 120 VAL B N 1
ATOM 2679 C CA . VAL B 1 120 ? 2.514 20.109 13.852 1 98.94 120 VAL B CA 1
ATOM 2680 C C . VAL B 1 120 ? 1.132 19.922 13.227 1 98.94 120 VAL B C 1
ATOM 2682 O O . VAL B 1 120 ? 0.987 19.953 12.008 1 98.94 120 VAL B O 1
ATOM 2685 N N . TRP B 1 121 ? 0.158 19.703 14.102 1 98.88 121 TRP B N 1
ATOM 2686 C CA . TRP B 1 121 ? -1.215 19.688 13.609 1 98.88 121 TRP B CA 1
ATOM 2687 C C . TRP B 1 121 ? -1.944 20.984 13.992 1 98.88 121 TRP B C 1
ATOM 2689 O O . TRP B 1 121 ? -1.743 21.516 15.086 1 98.88 121 TRP B O 1
ATOM 2699 N N . ILE B 1 122 ? -2.74 21.406 13.094 1 98.88 122 ILE B N 1
ATOM 2700 C CA . ILE B 1 122 ? -3.633 22.531 13.344 1 98.88 122 ILE B CA 1
ATOM 2701 C C . ILE B 1 122 ? -5.086 22.078 13.234 1 98.88 122 ILE B C 1
ATOM 2703 O O . ILE B 1 122 ? -5.52 21.609 12.18 1 98.88 122 ILE B O 1
ATOM 2707 N N . VAL B 1 123 ? -5.824 22.266 14.336 1 98.19 123 VAL B N 1
ATOM 2708 C CA . VAL B 1 123 ? -7.199 21.781 14.383 1 98.19 123 VAL B CA 1
ATOM 2709 C C . VAL B 1 123 ? -8.094 22.797 15.078 1 98.19 123 VAL B C 1
ATOM 2711 O O . VAL B 1 123 ? -7.594 23.719 15.75 1 98.19 123 VAL B O 1
ATOM 2714 N N . ASP B 1 124 ? -9.344 22.719 14.812 1 95.75 124 ASP B N 1
ATOM 2715 C CA . ASP B 1 124 ? -10.258 23.422 15.703 1 95.75 124 ASP B CA 1
ATOM 2716 C C . ASP B 1 124 ? -10.602 22.578 16.922 1 95.75 124 ASP B C 1
ATOM 2718 O O . ASP B 1 124 ? -10.406 21.359 16.922 1 95.75 124 ASP B O 1
ATOM 2722 N N . GLU B 1 125 ? -11.148 23.141 17.922 1 94.88 125 GLU B N 1
ATOM 2723 C CA . GLU B 1 125 ? -11.32 22.5 19.219 1 94.88 125 GLU B CA 1
ATOM 2724 C C . GLU B 1 125 ? -12.203 21.266 19.109 1 94.88 125 GLU B C 1
ATOM 2726 O O . GLU B 1 125 ? -12.055 20.328 19.906 1 94.88 125 GLU B O 1
ATOM 2731 N N . SER B 1 126 ? -13.086 21.188 18.125 1 94.56 126 SER B N 1
ATOM 2732 C CA . SER B 1 126 ? -14.008 20.062 17.984 1 94.56 126 SER B CA 1
ATOM 2733 C C . SER B 1 126 ? -13.266 18.797 17.594 1 94.56 126 SER B C 1
ATOM 2735 O O . SER B 1 126 ? -13.82 17.703 17.688 1 94.56 126 SER B O 1
ATOM 2737 N N . LYS B 1 127 ? -11.984 18.875 17.156 1 97.25 127 LYS B N 1
ATOM 2738 C CA . LYS B 1 127 ? -11.219 17.719 16.688 1 97.25 127 LYS B CA 1
ATOM 2739 C C . LYS B 1 127 ? -10.406 17.109 17.828 1 97.25 127 LYS B C 1
ATOM 2741 O O . LYS B 1 127 ? -9.781 16.062 17.656 1 97.25 127 LYS B O 1
ATOM 2746 N N . VAL B 1 128 ? -10.359 17.781 18.953 1 97.81 128 VAL B N 1
ATOM 2747 C CA . VAL B 1 128 ? -9.68 17.25 20.125 1 97.81 128 VAL B CA 1
ATOM 2748 C C . VAL B 1 128 ? -10.641 16.391 20.938 1 97.81 128 VAL B C 1
ATOM 2750 O O . VAL B 1 128 ? -11.688 16.859 21.375 1 97.81 128 VAL B O 1
ATOM 2753 N N . VAL B 1 129 ? -10.273 15.156 21.094 1 98.56 129 VAL B N 1
ATOM 2754 C CA . VAL B 1 129 ? -11.156 14.203 21.766 1 98.56 129 VAL B CA 1
ATOM 2755 C C . VAL B 1 129 ? -10.367 13.438 22.828 1 98.56 129 VAL B C 1
ATOM 2757 O O . VAL B 1 129 ? -9.141 13.484 22.859 1 98.56 129 VAL B O 1
ATOM 2760 N N . ASP B 1 130 ? -11.062 12.727 23.719 1 98.12 130 ASP B N 1
ATOM 2761 C CA . ASP B 1 130 ? -10.398 11.898 24.719 1 98.12 130 ASP B CA 1
ATOM 2762 C C . ASP B 1 130 ? -9.82 10.641 24.094 1 98.12 130 ASP B C 1
ATOM 2764 O O . ASP B 1 130 ? -8.68 10.258 24.375 1 98.12 130 ASP B O 1
ATOM 2768 N N . THR B 1 131 ? -10.703 10.023 23.312 1 98.5 131 THR B N 1
ATOM 2769 C CA . THR B 1 131 ? -10.336 8.812 22.594 1 98.5 131 THR B CA 1
ATOM 2770 C C . THR B 1 131 ? -10.773 8.891 21.141 1 98.5 131 THR B C 1
ATOM 2772 O O . THR B 1 131 ? -11.922 9.242 20.844 1 98.5 131 THR B O 1
ATOM 2775 N N . ILE B 1 132 ? -9.859 8.578 20.266 1 98.81 132 ILE B N 1
ATOM 2776 C CA . ILE B 1 132 ? -10.18 8.656 18.844 1 98.81 132 ILE B CA 1
ATOM 2777 C C . ILE B 1 132 ? -11.125 7.52 18.469 1 98.81 132 ILE B C 1
ATOM 2779 O O . ILE B 1 132 ? -11.211 6.516 19.172 1 98.81 132 ILE B O 1
ATOM 2783 N N . GLY B 1 133 ? -11.828 7.719 17.344 1 98.81 133 GLY B N 1
ATOM 2784 C CA . GLY B 1 133 ? -12.594 6.617 16.781 1 98.81 133 GLY B CA 1
ATOM 2785 C C . GLY B 1 133 ? -14 7.008 16.375 1 98.81 133 GLY B C 1
ATOM 2786 O O . GLY B 1 133 ? -14.672 6.273 15.656 1 98.81 133 GLY B O 1
ATOM 2787 N N . LYS B 1 134 ? -14.516 8.125 16.859 1 98.69 134 LYS B N 1
ATOM 2788 C CA . LYS B 1 134 ? -15.828 8.586 16.438 1 98.69 134 LYS B CA 1
ATOM 2789 C C . LYS B 1 134 ? -15.82 8.961 14.953 1 98.69 134 LYS B C 1
ATOM 2791 O O . LYS B 1 134 ? -16.781 8.664 14.227 1 98.69 134 LYS B O 1
ATOM 2796 N N . PHE B 1 135 ? -14.852 9.711 14.562 1 98.69 135 PHE B N 1
ATOM 2797 C CA . PHE B 1 135 ? -14.641 9.922 13.141 1 98.69 135 PHE B CA 1
ATOM 2798 C C . PHE B 1 135 ? -14.289 8.617 12.445 1 98.69 135 PHE B C 1
ATOM 2800 O O . PHE B 1 135 ? -13.445 7.855 12.922 1 98.69 135 PHE B O 1
ATOM 2807 N N . PRO B 1 136 ? -14.945 8.297 11.312 1 98.88 136 PRO B N 1
ATOM 2808 C CA . PRO B 1 136 ? -14.586 7.059 10.609 1 98.88 136 PRO B CA 1
ATOM 2809 C C . PRO B 1 136 ? -13.117 7.02 10.195 1 98.88 136 PRO B C 1
ATOM 2811 O O . PRO B 1 136 ? -12.586 8.023 9.711 1 98.88 136 PRO B O 1
ATOM 2814 N N . LEU B 1 137 ? -12.492 5.898 10.461 1 98.94 137 LEU B N 1
ATOM 2815 C CA . LEU B 1 137 ? -11.078 5.73 10.148 1 98.94 137 LEU B CA 1
ATOM 2816 C C . LEU B 1 137 ? -10.891 5.406 8.664 1 98.94 137 LEU B C 1
ATOM 2818 O O . LEU B 1 137 ? -11.297 4.34 8.203 1 98.94 137 LEU B O 1
ATOM 2822 N N . PRO B 1 138 ? -10.266 6.309 7.91 1 98.94 138 PRO B N 1
ATOM 2823 C CA . PRO B 1 138 ? -10.023 6.02 6.496 1 98.94 138 PRO B CA 1
ATOM 2824 C C . PRO B 1 138 ? -8.891 5.016 6.285 1 98.94 138 PRO B C 1
ATOM 2826 O O . PRO B 1 138 ? -7.867 5.086 6.965 1 98.94 138 PRO B O 1
ATOM 2829 N N . VAL B 1 139 ? -9.125 4.098 5.43 1 99 139 VAL B N 1
ATOM 2830 C CA . VAL B 1 139 ? -8.117 3.137 4.988 1 99 139 VAL B CA 1
ATOM 2831 C C . VAL B 1 139 ? -7.977 3.193 3.469 1 99 139 VAL B C 1
ATOM 2833 O O . VAL B 1 139 ? -8.977 3.152 2.746 1 99 139 VAL B O 1
ATOM 2836 N N . GLU B 1 140 ? -6.762 3.434 3.029 1 98.94 140 GLU B N 1
ATOM 2837 C CA . GLU B 1 140 ? -6.469 3.434 1.6 1 98.94 140 GLU B CA 1
ATOM 2838 C C . GLU B 1 140 ? -6.254 2.016 1.079 1 98.94 140 GLU B C 1
ATOM 2840 O O . GLU B 1 140 ? -5.387 1.294 1.574 1 98.94 140 GLU B O 1
ATOM 2845 N N . VAL B 1 141 ? -7.027 1.641 0.031 1 98.94 141 VAL B N 1
ATOM 2846 C CA . VAL B 1 141 ? -7.09 0.253 -0.416 1 98.94 141 VAL B CA 1
ATOM 2847 C C . VAL B 1 141 ? -6.906 0.19 -1.932 1 98.94 141 VAL B C 1
ATOM 2849 O O . VAL B 1 141 ? -7.477 1.003 -2.664 1 98.94 141 VAL B O 1
ATOM 2852 N N . ILE B 1 142 ? -6.145 -0.799 -2.369 1 98.88 142 ILE B N 1
ATOM 2853 C CA . ILE B 1 142 ? -6 -1.079 -3.793 1 98.88 142 ILE B CA 1
ATOM 2854 C C . ILE B 1 142 ? -7.359 -1.417 -4.398 1 98.88 142 ILE B C 1
ATOM 2856 O O . ILE B 1 142 ? -8.117 -2.209 -3.832 1 98.88 142 ILE B O 1
ATOM 2860 N N . PRO B 1 143 ? -7.695 -0.81 -5.594 1 98.62 143 PRO B N 1
ATOM 2861 C CA . PRO B 1 143 ? -9 -1.12 -6.191 1 98.62 143 PRO B CA 1
ATOM 2862 C C . PRO B 1 143 ? -9.141 -2.596 -6.555 1 98.62 143 PRO B C 1
ATOM 2864 O O . PRO B 1 143 ? -10.188 -3.201 -6.293 1 98.62 143 PRO B O 1
ATOM 2867 N N . PHE B 1 144 ? -8.086 -3.223 -7.137 1 98.56 144 PHE B N 1
ATOM 2868 C CA . PHE B 1 144 ? -8.102 -4.641 -7.473 1 98.56 144 PHE B CA 1
ATOM 2869 C C . PHE B 1 144 ? -8.211 -5.496 -6.219 1 98.56 144 PHE B C 1
ATOM 2871 O O . PHE B 1 144 ? -7.254 -5.609 -5.453 1 98.56 144 PHE B O 1
ATOM 2878 N N . GLY B 1 145 ? -9.414 -6.066 -6 1 98.62 145 GLY B N 1
ATOM 2879 C CA . GLY B 1 145 ? -9.617 -6.914 -4.836 1 98.62 145 GLY B CA 1
ATOM 2880 C C . GLY B 1 145 ? -10.164 -6.164 -3.637 1 98.62 145 GLY B C 1
ATOM 2881 O O . GLY B 1 145 ? -10.25 -6.719 -2.539 1 98.62 145 GLY B O 1
ATOM 2882 N N . ALA B 1 146 ? -10.594 -4.93 -3.834 1 98.81 146 ALA B N 1
ATOM 2883 C CA . ALA B 1 146 ? -11.078 -4.117 -2.723 1 98.81 146 ALA B CA 1
ATOM 2884 C C . ALA B 1 146 ? -12.297 -4.762 -2.062 1 98.81 146 ALA B C 1
ATOM 2886 O O . ALA B 1 146 ? -12.484 -4.648 -0.849 1 98.81 146 ALA B O 1
ATOM 2887 N N . GLY B 1 147 ? -13.133 -5.41 -2.875 1 98.75 147 GLY B N 1
ATOM 2888 C CA . GLY B 1 147 ? -14.281 -6.098 -2.314 1 98.75 147 GLY B CA 1
ATOM 2889 C C . GLY B 1 147 ? -13.906 -7.156 -1.297 1 98.75 147 GLY B C 1
ATOM 2890 O O . GLY B 1 147 ? -14.602 -7.332 -0.29 1 98.75 147 GLY B O 1
ATOM 2891 N N . HIS B 1 148 ? -12.867 -7.852 -1.527 1 98.81 148 HIS B N 1
ATOM 2892 C CA . HIS B 1 148 ? -12.398 -8.883 -0.609 1 98.81 148 HIS B CA 1
ATOM 2893 C C . HIS B 1 148 ? -11.844 -8.266 0.669 1 98.81 148 HIS B C 1
ATOM 2895 O O . HIS B 1 148 ? -12.008 -8.828 1.757 1 98.81 148 HIS B O 1
ATOM 2901 N N . VAL B 1 149 ? -11.148 -7.148 0.609 1 98.88 149 VAL B N 1
ATOM 2902 C CA . VAL B 1 149 ? -10.656 -6.438 1.785 1 98.88 149 VAL B CA 1
ATOM 2903 C C . VAL B 1 149 ? -11.836 -5.988 2.646 1 98.88 149 VAL B C 1
ATOM 2905 O O . VAL B 1 149 ? -11.828 -6.176 3.865 1 98.88 149 VAL B O 1
ATOM 2908 N N . ILE B 1 150 ? -12.852 -5.398 1.979 1 98.88 150 ILE B N 1
ATOM 2909 C CA . ILE B 1 150 ? -14.039 -4.934 2.68 1 98.88 150 ILE B CA 1
ATOM 2910 C C . ILE B 1 150 ? -14.703 -6.102 3.402 1 98.88 150 ILE B C 1
ATOM 2912 O O . ILE B 1 150 ? -15.094 -5.98 4.566 1 98.88 150 ILE B O 1
ATOM 2916 N N . LYS B 1 151 ? -14.805 -7.227 2.727 1 98.75 151 LYS B N 1
ATOM 2917 C CA . LYS B 1 151 ? -15.391 -8.414 3.344 1 98.75 151 LYS B CA 1
ATOM 2918 C C . LYS B 1 151 ? -14.594 -8.852 4.566 1 98.75 151 LYS B C 1
ATOM 2920 O O . LYS B 1 151 ? -15.164 -9.195 5.602 1 98.75 151 LYS B O 1
ATOM 2925 N N . LYS B 1 152 ? -13.281 -8.844 4.484 1 98.69 152 LYS B N 1
ATOM 2926 C CA . LYS B 1 152 ? -12.43 -9.195 5.613 1 98.69 152 LYS B CA 1
ATOM 2927 C C . LYS B 1 152 ? -12.664 -8.25 6.789 1 98.69 152 LYS B C 1
ATOM 2929 O O . LYS B 1 152 ? -12.734 -8.688 7.941 1 98.69 152 LYS B O 1
ATOM 2934 N N . PHE B 1 153 ? -12.727 -6.961 6.512 1 98.88 153 PHE B N 1
ATOM 2935 C CA . PHE B 1 153 ? -12.984 -5.973 7.551 1 98.88 153 PHE B CA 1
ATOM 2936 C C . PHE B 1 153 ? -14.352 -6.199 8.188 1 98.88 153 PHE B C 1
ATOM 2938 O O . PHE B 1 153 ? -14.516 -6.023 9.398 1 98.88 153 PHE B O 1
ATOM 2945 N N . GLU B 1 154 ? -15.359 -6.559 7.316 1 98.81 154 GLU B N 1
ATOM 2946 C CA . GLU B 1 154 ? -16.672 -6.883 7.852 1 98.81 154 GLU B CA 1
ATOM 2947 C C . GLU B 1 154 ? -16.609 -8.047 8.828 1 98.81 154 GLU B C 1
ATOM 2949 O O . GLU B 1 154 ? -17.188 -7.996 9.914 1 98.81 154 GLU B O 1
ATOM 2954 N N . GLU B 1 155 ? -15.922 -9.055 8.438 1 98.5 155 GLU B N 1
ATOM 2955 C CA . GLU B 1 155 ? -15.789 -10.25 9.273 1 98.5 155 GLU B CA 1
ATOM 2956 C C . GLU B 1 155 ? -15.117 -9.922 10.602 1 98.5 155 GLU B C 1
ATOM 2958 O O . GLU B 1 155 ? -15.383 -10.578 11.609 1 98.5 155 GLU B O 1
ATOM 2963 N N . ARG B 1 156 ? -14.32 -8.914 10.648 1 98.19 156 ARG B N 1
ATOM 2964 C CA . ARG B 1 156 ? -13.594 -8.508 11.844 1 98.19 156 ARG B CA 1
ATOM 2965 C C . ARG B 1 156 ? -14.414 -7.543 12.688 1 98.19 156 ARG B C 1
ATOM 2967 O O . ARG B 1 156 ? -14 -7.148 13.773 1 98.19 156 ARG B O 1
ATOM 2974 N N . GLY B 1 157 ? -15.531 -7.121 12.117 1 98.56 157 GLY B N 1
ATOM 2975 C CA . GLY B 1 157 ? -16.406 -6.207 12.844 1 98.56 157 GLY B CA 1
ATOM 2976 C C . GLY B 1 157 ? -15.984 -4.754 12.711 1 98.56 157 GLY B C 1
ATOM 2977 O O . GLY B 1 157 ? -16.375 -3.914 13.523 1 98.56 157 GLY B O 1
ATOM 2978 N N . TYR B 1 158 ? -15.219 -4.383 11.703 1 98.88 158 TYR B N 1
ATOM 2979 C CA . TYR B 1 158 ? -14.695 -3.027 11.57 1 98.88 158 TYR B CA 1
ATOM 2980 C C . TYR B 1 158 ? -15.727 -2.109 10.914 1 98.88 158 TYR B C 1
ATOM 2982 O O . TYR B 1 158 ? -15.477 -0.911 10.758 1 98.88 158 TYR B O 1
ATOM 2990 N N . LYS B 1 159 ? -16.859 -2.578 10.453 1 98.88 159 LYS B N 1
ATOM 2991 C CA . LYS B 1 159 ? -17.969 -1.833 9.867 1 98.88 159 LYS B CA 1
ATOM 2992 C C . LYS B 1 159 ? -17.5 -0.962 8.711 1 98.88 159 LYS B C 1
ATOM 2994 O O . LYS B 1 159 ? -17.719 0.251 8.711 1 98.88 159 LYS B O 1
ATOM 2999 N N . PRO B 1 160 ? -16.891 -1.607 7.684 1 98.94 160 PRO B N 1
ATOM 3000 C CA . PRO B 1 160 ? -16.328 -0.881 6.547 1 98.94 160 PRO B CA 1
ATOM 3001 C C . PRO B 1 160 ? -17.391 -0.331 5.602 1 98.94 160 PRO B C 1
ATOM 3003 O O . PRO B 1 160 ? -18.406 -0.976 5.379 1 98.94 160 PRO B O 1
ATOM 3006 N N . VAL B 1 161 ? -17.125 0.893 5.066 1 98.88 161 VAL B N 1
ATOM 3007 C CA . VAL B 1 161 ? -17.938 1.495 4.016 1 98.88 161 VAL B CA 1
ATOM 3008 C C . VAL B 1 161 ? -17.047 2.096 2.939 1 98.88 161 VAL B C 1
ATOM 3010 O O . VAL B 1 161 ? -16.188 2.932 3.234 1 98.88 161 VAL B O 1
ATOM 3013 N N . LEU B 1 162 ? -17.219 1.585 1.727 1 98.94 162 LEU B N 1
ATOM 3014 C CA . LEU B 1 162 ? -16.516 2.207 0.613 1 98.94 162 LEU B CA 1
ATOM 3015 C C . LEU B 1 162 ? -16.969 3.652 0.424 1 98.94 162 LEU B C 1
ATOM 3017 O O . LEU B 1 162 ? -18.156 3.924 0.303 1 98.94 162 LEU B O 1
ATOM 3021 N N . ARG B 1 163 ? -15.977 4.617 0.495 1 98.88 163 ARG B N 1
ATOM 3022 C CA . ARG B 1 163 ? -16.328 6.027 0.344 1 98.88 163 ARG B CA 1
ATOM 3023 C C . ARG B 1 163 ? -16.719 6.344 -1.094 1 98.88 163 ARG B C 1
ATOM 3025 O O . ARG B 1 163 ? -15.961 6.074 -2.027 1 98.88 163 ARG B O 1
ATOM 3032 N N . LEU B 1 164 ? -17.859 6.879 -1.276 1 98.75 164 LEU B N 1
ATOM 3033 C CA . LEU B 1 164 ? -18.375 7.289 -2.58 1 98.75 164 LEU B CA 1
ATOM 3034 C C . LEU B 1 164 ? -18.562 8.797 -2.643 1 98.75 164 LEU B C 1
ATOM 3036 O O . LEU B 1 164 ? -18.828 9.438 -1.621 1 98.75 164 LEU B O 1
ATOM 3040 N N . ASP B 1 165 ? -18.344 9.305 -3.807 1 97.81 165 ASP B N 1
ATOM 3041 C CA . ASP B 1 165 ? -18.625 10.734 -3.984 1 97.81 165 ASP B CA 1
ATOM 3042 C C . ASP B 1 165 ? -20.109 10.984 -4.23 1 97.81 165 ASP B C 1
ATOM 3044 O O . ASP B 1 165 ? -20.922 10.062 -4.125 1 97.81 165 ASP B O 1
ATOM 3048 N N . ALA B 1 166 ? -20.438 12.242 -4.457 1 97.06 166 ALA B N 1
ATOM 3049 C CA . ALA B 1 166 ? -21.828 12.648 -4.59 1 97.06 166 ALA B CA 1
ATOM 3050 C C . ALA B 1 166 ? -22.484 11.961 -5.781 1 97.06 166 ALA B C 1
ATOM 3052 O O . ALA B 1 166 ? -23.719 11.805 -5.816 1 97.06 166 ALA B O 1
ATOM 3053 N N . GLU B 1 167 ? -21.766 11.508 -6.777 1 97.81 167 GLU B N 1
ATOM 3054 C CA . GLU B 1 167 ? -22.297 10.867 -7.984 1 97.81 167 GLU B CA 1
ATOM 3055 C C . GLU B 1 167 ? -22.328 9.352 -7.836 1 97.81 167 GLU B C 1
ATOM 3057 O O . GLU B 1 167 ? -22.688 8.641 -8.781 1 97.81 167 GLU B O 1
ATOM 3062 N N . GLY B 1 168 ? -21.875 8.891 -6.73 1 97.81 168 GLY B N 1
ATOM 3063 C CA . GLY B 1 168 ? -21.922 7.457 -6.484 1 97.81 168 GLY B CA 1
ATOM 3064 C C . GLY B 1 168 ? -20.688 6.727 -6.977 1 97.81 168 GLY B C 1
ATOM 3065 O O . GLY B 1 168 ? -20.688 5.496 -7.082 1 97.81 168 GLY B O 1
ATOM 3066 N N . LYS B 1 169 ? -19.688 7.465 -7.27 1 98.19 169 LYS B N 1
ATOM 3067 C CA . LYS B 1 169 ? -18.422 6.871 -7.695 1 98.19 169 LYS B CA 1
ATOM 3068 C C . LYS B 1 169 ? -17.438 6.777 -6.527 1 98.19 169 LYS B C 1
ATOM 3070 O O . LYS B 1 169 ? -17.469 7.613 -5.621 1 98.19 169 LYS B O 1
ATOM 3075 N N . GLU B 1 170 ? -16.578 5.789 -6.609 1 98.62 170 GLU B N 1
ATOM 3076 C CA . GLU B 1 170 ? -15.578 5.633 -5.562 1 98.62 170 GLU B CA 1
ATOM 3077 C C . GLU B 1 170 ? -14.695 6.875 -5.457 1 98.62 170 GLU B C 1
ATOM 3079 O O . GLU B 1 170 ? -14.234 7.406 -6.473 1 98.62 170 GLU B O 1
ATOM 3084 N N . VAL B 1 171 ? -14.508 7.379 -4.25 1 98.56 171 VAL B N 1
ATOM 3085 C CA . VAL B 1 171 ? -13.516 8.414 -4 1 98.56 171 VAL B CA 1
ATOM 3086 C C . VAL B 1 171 ? -12.109 7.852 -4.199 1 98.56 171 VAL B C 1
ATOM 3088 O O . VAL B 1 171 ? -11.805 6.762 -3.707 1 98.56 171 VAL B O 1
ATOM 3091 N N . ARG B 1 172 ? -11.273 8.562 -4.902 1 97.81 172 ARG B N 1
ATOM 3092 C CA . ARG B 1 172 ? -9.914 8.125 -5.184 1 97.81 172 ARG B CA 1
ATOM 3093 C C . ARG B 1 172 ? -8.891 9.039 -4.527 1 97.81 172 ARG B C 1
ATOM 3095 O O . ARG B 1 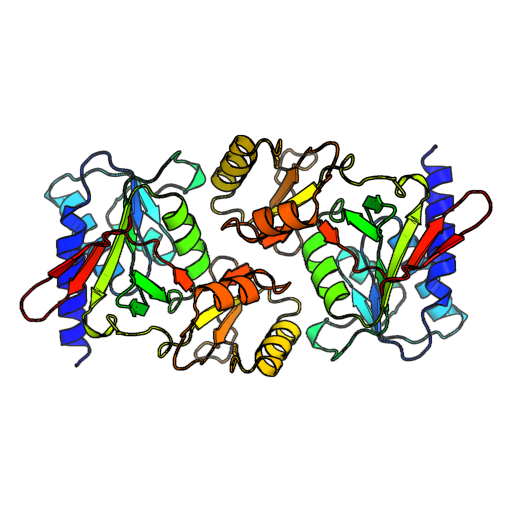172 ? -9.078 10.258 -4.484 1 97.81 172 ARG B O 1
ATOM 3102 N N . THR B 1 173 ? -7.855 8.453 -3.998 1 97.69 173 THR B N 1
ATOM 3103 C CA . THR B 1 173 ? -6.719 9.227 -3.508 1 97.69 173 THR B CA 1
ATOM 3104 C C . THR B 1 173 ? -5.867 9.727 -4.672 1 97.69 173 THR B C 1
ATOM 3106 O O . THR B 1 173 ? -6.145 9.414 -5.832 1 97.69 173 THR B O 1
ATOM 3109 N N . ASP B 1 174 ? -4.848 10.523 -4.332 1 95.19 174 ASP B N 1
ATOM 3110 C CA . ASP B 1 174 ? -3.924 11.016 -5.352 1 95.19 174 ASP B CA 1
ATOM 3111 C C . ASP B 1 174 ? -3.166 9.859 -6.004 1 95.19 174 ASP B C 1
ATOM 3113 O O . ASP B 1 174 ? -2.596 10.016 -7.086 1 95.19 174 ASP B O 1
ATOM 3117 N N . GLU B 1 175 ? -3.146 8.688 -5.402 1 97.12 175 GLU B N 1
ATOM 3118 C CA . GLU B 1 175 ? -2.523 7.488 -5.965 1 97.12 175 GLU B CA 1
ATOM 3119 C C . GLU B 1 175 ? -3.557 6.598 -6.645 1 97.12 175 GLU B C 1
ATOM 3121 O O . GLU B 1 175 ? -3.27 5.441 -6.969 1 97.12 175 GLU B O 1
ATOM 3126 N N . ASN B 1 176 ? -4.758 7.113 -6.773 1 97.38 176 ASN B N 1
ATOM 3127 C CA . ASN B 1 176 ? -5.852 6.461 -7.488 1 97.38 176 ASN B CA 1
ATOM 3128 C C . ASN B 1 176 ? -6.332 5.211 -6.758 1 97.38 176 ASN B C 1
ATOM 3130 O O . ASN B 1 176 ? -6.797 4.262 -7.387 1 97.38 176 ASN B O 1
ATOM 3134 N N . ASN B 1 177 ? -6.137 5.176 -5.504 1 98.69 177 ASN B N 1
ATOM 3135 C CA . ASN B 1 177 ? -6.656 4.094 -4.68 1 98.69 177 ASN B CA 1
ATOM 3136 C C . ASN B 1 177 ? -8.016 4.441 -4.082 1 98.69 177 ASN B C 1
ATOM 3138 O O . ASN B 1 177 ? -8.461 5.586 -4.172 1 98.69 177 ASN B O 1
ATOM 3142 N N . PHE B 1 178 ? -8.664 3.42 -3.568 1 98.88 178 PHE B N 1
ATOM 3143 C CA . PHE B 1 178 ? -9.945 3.609 -2.908 1 98.88 178 PHE B CA 1
ATOM 3144 C C . PHE B 1 178 ? -9.75 4.016 -1.452 1 98.88 178 PHE B C 1
ATOM 3146 O O . PHE B 1 178 ? -8.672 3.822 -0.886 1 98.88 178 PHE B O 1
ATOM 3153 N N . VAL B 1 179 ? -10.773 4.609 -0.901 1 98.94 179 VAL B N 1
ATOM 3154 C CA . VAL B 1 179 ? -10.828 4.879 0.532 1 98.94 179 VAL B CA 1
ATOM 3155 C C . VAL B 1 179 ? -11.977 4.086 1.16 1 98.94 179 VAL B C 1
ATOM 3157 O O . VAL B 1 179 ? -13.125 4.188 0.723 1 98.94 179 VAL B O 1
ATOM 3160 N N . VAL B 1 180 ? -11.688 3.264 2.1 1 98.94 180 VAL B N 1
ATOM 3161 C CA . VAL B 1 180 ? -12.672 2.539 2.902 1 98.94 180 VAL B CA 1
ATOM 3162 C C . VAL B 1 180 ? -12.719 3.123 4.312 1 98.94 180 VAL B C 1
ATOM 3164 O O . VAL B 1 180 ? -11.703 3.16 5.008 1 98.94 180 VAL B O 1
ATOM 3167 N N . ASP B 1 181 ? -13.875 3.594 4.742 1 98.94 181 ASP B N 1
ATOM 3168 C CA . ASP B 1 181 ? -14.047 4.164 6.074 1 98.94 181 ASP B CA 1
ATOM 3169 C C . ASP B 1 181 ? -14.5 3.102 7.074 1 98.94 181 ASP B C 1
ATOM 3171 O O . ASP B 1 181 ? -15.5 2.42 6.855 1 98.94 181 ASP B O 1
ATOM 3175 N N . LEU B 1 182 ? -13.773 2.926 8.125 1 98.94 182 LEU B N 1
ATOM 3176 C CA . LEU B 1 182 ? -14.148 2.018 9.203 1 98.94 182 LEU B CA 1
ATOM 3177 C C . LEU B 1 182 ? -14.898 2.76 10.305 1 98.94 182 LEU B C 1
ATOM 3179 O O . LEU B 1 182 ? -14.344 3.668 10.938 1 98.94 182 LEU B O 1
ATOM 3183 N N . HIS B 1 183 ? -16.125 2.457 10.492 1 98.94 183 HIS B N 1
ATOM 3184 C CA . HIS B 1 183 ? -16.953 3.098 11.5 1 98.94 183 HIS B CA 1
ATOM 3185 C C . HIS B 1 183 ? -16.844 2.377 12.844 1 98.94 183 HIS B C 1
ATOM 3187 O O . HIS B 1 183 ? -17.75 1.63 13.219 1 98.94 183 HIS B O 1
ATOM 3193 N N . LEU B 1 184 ? -15.836 2.734 13.641 1 98.81 184 LEU B N 1
ATOM 3194 C CA . LEU B 1 184 ? -15.461 1.978 14.828 1 98.81 184 LEU B CA 1
ATOM 3195 C C . LEU B 1 184 ? -16 2.637 16.094 1 98.81 184 LEU B C 1
ATOM 3197 O O . LEU B 1 184 ? -16.031 2.02 17.156 1 98.81 184 LEU B O 1
ATOM 3201 N N . GLU B 1 185 ? -16.406 3.857 16.031 1 98.56 185 GLU B N 1
ATOM 3202 C CA . GLU B 1 185 ? -17 4.641 17.125 1 98.56 185 GLU B CA 1
ATOM 3203 C C . GLU B 1 185 ? -15.961 4.984 18.188 1 98.56 185 GLU B C 1
ATOM 3205 O O . GLU B 1 185 ? -15.953 6.102 18.703 1 98.56 185 GLU B O 1
ATOM 3210 N N . ARG B 1 186 ? -15.156 4.047 18.531 1 98.56 186 ARG B N 1
ATOM 3211 C CA . ARG B 1 186 ? -14.094 4.219 19.516 1 98.56 186 ARG B CA 1
ATOM 3212 C C . ARG B 1 186 ? -12.945 3.248 19.266 1 98.56 186 ARG B C 1
ATOM 3214 O O . ARG B 1 186 ? -13.172 2.076 18.953 1 98.56 186 ARG B O 1
ATOM 3221 N N . ILE B 1 187 ? -11.688 3.723 19.375 1 98.75 187 ILE B N 1
ATOM 3222 C CA . ILE B 1 187 ? -10.516 2.887 19.156 1 98.75 187 ILE B CA 1
ATOM 3223 C C . ILE B 1 187 ? -9.688 2.807 20.422 1 98.75 187 ILE B C 1
ATOM 3225 O O . ILE B 1 187 ? -8.883 3.699 20.719 1 98.75 187 ILE B O 1
ATOM 3229 N N . ASP B 1 188 ? -9.766 1.739 21.109 1 98.25 188 ASP B N 1
ATOM 3230 C CA . ASP B 1 188 ? -9.125 1.579 22.422 1 98.25 188 ASP B CA 1
ATOM 3231 C C . ASP B 1 188 ? -7.684 1.093 22.266 1 98.25 188 ASP B C 1
ATOM 3233 O O . ASP B 1 188 ? -6.844 1.342 23.125 1 98.25 188 ASP B O 1
ATOM 3237 N N . HIS B 1 189 ? -7.402 0.37 21.234 1 98.5 189 HIS B N 1
ATOM 3238 C CA . HIS B 1 189 ? -6.082 -0.203 21 1 98.5 189 HIS B CA 1
ATOM 3239 C C . HIS B 1 189 ? -5.566 0.167 19.609 1 98.5 189 HIS B C 1
ATOM 3241 O O . HIS B 1 189 ? -5.426 -0.7 18.75 1 98.5 189 HIS B O 1
ATOM 3247 N N . PRO B 1 190 ? -5.211 1.435 19.422 1 98.75 190 PRO B N 1
ATOM 3248 C CA . PRO B 1 190 ? -4.891 1.927 18.078 1 98.75 190 PRO B CA 1
ATOM 3249 C C . PRO B 1 190 ? -3.666 1.245 17.484 1 98.75 190 PRO B C 1
ATOM 3251 O O . PRO B 1 190 ? -3.602 1.045 16.266 1 98.75 190 PRO B O 1
ATOM 3254 N N . GLN B 1 191 ? -2.686 0.847 18.312 1 98.56 191 GLN B N 1
ATOM 3255 C CA . GLN B 1 191 ? -1.498 0.18 17.797 1 98.56 191 GLN B CA 1
ATOM 3256 C C . GLN B 1 191 ? -1.846 -1.188 17.203 1 98.56 191 GLN B C 1
ATOM 3258 O O . GLN B 1 191 ? -1.351 -1.56 16.141 1 98.56 191 GLN B O 1
ATOM 3263 N N . GLU B 1 192 ? -2.637 -1.925 17.938 1 98.75 192 GLU B N 1
ATOM 3264 C CA . GLU B 1 192 ? -3.062 -3.236 17.453 1 98.75 192 GLU B CA 1
ATOM 3265 C C . GLU B 1 192 ? -3.861 -3.119 16.156 1 98.75 192 GLU B C 1
ATOM 3267 O O . GLU B 1 192 ? -3.676 -3.914 15.234 1 98.75 192 GLU B O 1
ATOM 3272 N N . LEU B 1 193 ? -4.73 -2.172 16.125 1 98.88 193 LEU B N 1
ATOM 3273 C CA . LEU B 1 193 ? -5.527 -1.943 14.922 1 98.88 193 LEU B CA 1
ATOM 3274 C C . LEU B 1 193 ? -4.637 -1.564 13.742 1 98.88 193 LEU B C 1
ATOM 3276 O O . LEU B 1 193 ? -4.812 -2.076 12.633 1 98.88 193 LEU B O 1
ATOM 3280 N N . ALA B 1 194 ? -3.682 -0.708 13.977 1 98.94 194 ALA B N 1
ATOM 3281 C CA . ALA B 1 194 ? -2.744 -0.299 12.938 1 98.94 194 ALA B CA 1
ATOM 3282 C C . ALA B 1 194 ? -2.014 -1.505 12.352 1 98.94 194 ALA B C 1
ATOM 3284 O O . ALA B 1 194 ? -1.891 -1.632 11.133 1 98.94 194 ALA B O 1
ATOM 3285 N N . GLU B 1 195 ? -1.583 -2.354 13.188 1 98.81 195 GLU B N 1
ATOM 3286 C CA . GLU B 1 195 ? -0.867 -3.553 12.766 1 98.81 195 GLU B CA 1
ATOM 3287 C C . GLU B 1 195 ? -1.765 -4.465 11.938 1 98.81 195 GLU B C 1
ATOM 3289 O O . GLU B 1 195 ? -1.348 -4.977 10.891 1 98.81 195 GLU B O 1
ATOM 3294 N N . ASP B 1 196 ? -2.928 -4.664 12.422 1 98.81 196 ASP B N 1
ATOM 3295 C CA . ASP B 1 196 ? -3.867 -5.516 11.695 1 98.81 196 ASP B CA 1
ATOM 3296 C C . ASP B 1 196 ? -4.148 -4.961 10.305 1 98.81 196 ASP B C 1
ATOM 3298 O O . ASP B 1 196 ? -4.113 -5.703 9.312 1 98.81 196 ASP B O 1
ATOM 3302 N N . LEU B 1 197 ? -4.348 -3.662 10.211 1 98.94 197 LEU B N 1
ATOM 3303 C CA . LEU B 1 197 ? -4.711 -3.02 8.953 1 98.94 197 LEU B CA 1
ATOM 3304 C C . LEU B 1 197 ? -3.553 -3.07 7.961 1 98.94 197 LEU B C 1
ATOM 3306 O O . LEU B 1 197 ? -3.727 -3.5 6.816 1 98.94 197 LEU B O 1
ATOM 3310 N N . ILE B 1 198 ? -2.381 -2.742 8.422 1 98.94 198 ILE B N 1
ATOM 3311 C CA . ILE B 1 198 ? -1.27 -2.594 7.484 1 98.94 198 ILE B CA 1
ATOM 3312 C C . ILE B 1 198 ? -0.837 -3.969 6.977 1 98.94 198 ILE B C 1
ATOM 3314 O O . ILE B 1 198 ? -0.25 -4.082 5.898 1 98.94 198 ILE B O 1
ATOM 3318 N N . ASN B 1 199 ? -1.153 -5.012 7.711 1 98.75 199 ASN B N 1
ATOM 3319 C CA . ASN B 1 199 ? -0.786 -6.367 7.312 1 98.75 199 ASN B CA 1
ATOM 3320 C C . ASN B 1 199 ? -1.883 -7.023 6.477 1 98.75 199 ASN B C 1
ATOM 3322 O O . ASN B 1 199 ? -1.756 -8.18 6.078 1 98.75 199 ASN B O 1
ATOM 3326 N N . THR B 1 200 ? -2.939 -6.344 6.266 1 98.88 200 THR B N 1
ATOM 3327 C CA . THR B 1 200 ? -3.961 -6.84 5.348 1 98.88 200 THR B CA 1
ATOM 3328 C C . THR B 1 200 ? -3.557 -6.586 3.9 1 98.88 200 THR B C 1
ATOM 3330 O O . THR B 1 200 ? -3.453 -5.434 3.473 1 98.88 200 THR B O 1
ATOM 3333 N N . VAL B 1 201 ? -3.324 -7.703 3.111 1 98.88 201 VAL B N 1
ATOM 3334 C CA . VAL B 1 201 ? -2.92 -7.586 1.714 1 98.88 201 VAL B CA 1
ATOM 3335 C C . VAL B 1 201 ? -3.963 -6.781 0.94 1 98.88 201 VAL B C 1
ATOM 3337 O O . VAL B 1 201 ? -5.16 -7.074 1.012 1 98.88 201 VAL B O 1
ATOM 3340 N N . GLY B 1 202 ? -3.568 -5.73 0.222 1 98.81 202 GLY B N 1
ATOM 3341 C CA . GLY B 1 202 ? -4.461 -4.828 -0.494 1 98.81 202 GLY B CA 1
ATOM 3342 C C . GLY B 1 202 ? -4.617 -3.482 0.185 1 98.81 202 GLY B C 1
ATOM 3343 O O . GLY B 1 202 ? -5.109 -2.527 -0.423 1 98.81 202 GLY B O 1
ATOM 3344 N N . VAL B 1 203 ? -4.246 -3.402 1.458 1 98.94 203 VAL B N 1
ATOM 3345 C CA . VAL B 1 203 ? -4.191 -2.117 2.145 1 98.94 203 VAL B CA 1
ATOM 3346 C C . VAL B 1 203 ? -2.875 -1.413 1.824 1 98.94 203 VAL B C 1
ATOM 3348 O O . VAL B 1 203 ? -1.804 -2.016 1.922 1 98.94 203 VAL B O 1
ATOM 3351 N N . VAL B 1 204 ? -2.967 -0.159 1.423 1 98.88 204 VAL B N 1
ATOM 3352 C CA . VAL B 1 204 ? -1.783 0.636 1.113 1 98.88 204 VAL B CA 1
ATOM 3353 C C . VAL B 1 204 ? -1.32 1.381 2.363 1 98.88 204 VAL B C 1
ATOM 3355 O O . VAL B 1 204 ? -0.127 1.401 2.674 1 98.88 204 VAL B O 1
ATOM 3358 N N . GLU B 1 205 ? -2.248 1.988 3.018 1 98.88 205 GLU B N 1
ATOM 3359 C CA . GLU B 1 205 ? -2.008 2.734 4.25 1 98.88 205 GLU B CA 1
ATOM 3360 C C . GLU B 1 205 ? -3.311 2.992 5 1 98.88 205 GLU B C 1
ATOM 3362 O O . GLU B 1 205 ? -4.398 2.777 4.465 1 98.88 205 GLU B O 1
ATOM 3367 N N . HIS B 1 206 ? -3.205 3.396 6.262 1 98.94 206 HIS B N 1
ATOM 3368 C CA . HIS B 1 206 ? -4.367 3.727 7.078 1 98.94 206 HIS B CA 1
ATOM 3369 C C . HIS B 1 206 ? -4.219 5.105 7.715 1 98.94 206 HIS B C 1
ATOM 3371 O O . HIS B 1 206 ? -3.111 5.641 7.793 1 98.94 206 HIS B O 1
ATOM 3377 N N . GLY B 1 207 ? -5.344 5.625 8.18 1 98.94 207 GLY B N 1
ATOM 3378 C CA . GLY B 1 207 ? -5.41 7 8.648 1 98.94 207 GLY B CA 1
ATOM 3379 C C . GLY B 1 207 ? -5.031 7.152 10.109 1 98.94 207 GLY B C 1
ATOM 3380 O O . GLY B 1 207 ? -5.246 8.211 10.703 1 98.94 207 GLY B O 1
ATOM 3381 N N . LEU B 1 208 ? -4.527 6.152 10.789 1 98.94 208 LEU B N 1
ATOM 3382 C CA . LEU B 1 208 ? -4.004 6.281 12.148 1 98.94 208 LEU B CA 1
ATOM 3383 C C . LEU B 1 208 ? -2.609 6.898 12.133 1 98.94 208 LEU B C 1
ATOM 3385 O O . LEU B 1 208 ? -1.687 6.352 11.531 1 98.94 208 LEU B O 1
ATOM 3389 N N . PHE B 1 209 ? -2.475 8.047 12.664 1 98.88 209 PHE B N 1
ATOM 3390 C CA . PHE B 1 209 ? -1.204 8.695 12.953 1 98.88 209 PHE B CA 1
ATOM 3391 C C . PHE B 1 209 ? -0.901 8.648 14.445 1 98.88 209 PHE B C 1
ATOM 3393 O O . PHE B 1 209 ? -1.403 9.477 15.211 1 98.88 209 PHE B O 1
ATOM 3400 N N . LEU B 1 210 ? -0.057 7.691 14.875 1 98.69 210 LEU B N 1
ATOM 3401 C CA . LEU B 1 210 ? 0.06 7.355 16.281 1 98.69 210 LEU B CA 1
ATOM 3402 C C . LEU B 1 210 ? 1.331 7.949 16.891 1 98.69 210 LEU B C 1
ATOM 3404 O O . LEU B 1 210 ? 2.438 7.633 16.438 1 98.69 210 LEU B O 1
ATOM 3408 N N . ASN B 1 211 ? 1.192 8.828 17.734 1 97 211 ASN B N 1
ATOM 3409 C CA . ASN B 1 211 ? 2.268 9.453 18.5 1 97 211 ASN B CA 1
ATOM 3410 C C . ASN B 1 211 ? 3.33 10.055 17.594 1 97 211 ASN B C 1
ATOM 3412 O O . ASN B 1 211 ? 4.527 9.922 17.844 1 97 211 ASN B O 1
ATOM 3416 N N . MET B 1 212 ? 2.902 10.633 16.516 1 97.56 212 MET B N 1
ATOM 3417 C CA . MET B 1 212 ? 3.848 11.195 15.562 1 97.56 212 MET B CA 1
ATOM 3418 C C . MET B 1 212 ? 3.939 12.711 15.711 1 97.56 212 MET B C 1
ATOM 3420 O O . MET B 1 212 ? 4.992 13.305 15.469 1 97.56 212 MET B O 1
ATOM 3424 N N . VAL B 1 213 ? 2.854 13.32 16.219 1 98.75 213 VAL B N 1
ATOM 3425 C CA . VAL B 1 213 ? 2.766 14.773 16.25 1 98.75 213 VAL B CA 1
ATOM 3426 C C . VAL B 1 213 ? 3.568 15.32 17.422 1 98.75 213 VAL B C 1
ATOM 3428 O O . VAL B 1 213 ? 3.557 14.742 18.516 1 98.75 213 VAL B O 1
ATOM 3431 N N . ASP B 1 214 ? 4.281 16.406 17.188 1 98.75 214 ASP B N 1
ATOM 3432 C CA . ASP B 1 214 ? 5.039 17.094 18.234 1 98.75 214 ASP B CA 1
ATOM 3433 C C . ASP B 1 214 ? 4.176 18.125 18.938 1 98.75 214 ASP B C 1
ATOM 3435 O O . ASP B 1 214 ? 4.262 18.281 20.156 1 98.75 214 ASP B O 1
ATOM 3439 N N . LYS B 1 215 ? 3.395 18.859 18.172 1 98.56 215 LYS B N 1
ATOM 3440 C CA . LYS B 1 215 ? 2.553 19.938 18.688 1 98.56 215 LYS B CA 1
ATOM 3441 C C . LYS B 1 215 ? 1.199 19.953 17.984 1 98.56 215 LYS B C 1
ATOM 3443 O O . LYS B 1 215 ? 1.107 19.641 16.797 1 98.56 215 LYS B O 1
ATOM 3448 N N . VAL B 1 216 ? 0.262 20.312 18.766 1 98.81 216 VAL B N 1
ATOM 3449 C CA . VAL B 1 216 ? -1.062 20.562 18.203 1 98.81 216 VAL B CA 1
ATOM 3450 C C . VAL B 1 216 ? -1.492 22 18.531 1 98.81 216 VAL B C 1
ATOM 3452 O O . VAL B 1 216 ? -1.561 22.375 19.703 1 98.81 216 VAL B O 1
ATOM 3455 N N . ILE B 1 217 ? -1.714 22.734 17.5 1 98.81 217 ILE B N 1
ATOM 3456 C CA . ILE B 1 217 ? -2.254 24.094 17.656 1 98.81 217 ILE B CA 1
ATOM 3457 C C . ILE B 1 217 ? -3.768 24.062 17.453 1 98.81 217 ILE B C 1
ATOM 3459 O O . ILE B 1 217 ? -4.25 23.734 16.375 1 98.81 217 ILE B O 1
ATOM 3463 N N . VAL B 1 218 ? -4.465 24.469 18.5 1 98.44 218 VAL B N 1
ATOM 3464 C CA . VAL B 1 218 ? -5.918 24.328 18.531 1 98.44 218 VAL B CA 1
ATOM 3465 C C . VAL B 1 218 ? -6.57 25.719 18.453 1 98.44 218 VAL B C 1
ATOM 3467 O O . VAL B 1 218 ? -6.309 26.578 19.297 1 98.44 218 VAL B O 1
ATOM 3470 N N . GLY B 1 219 ? -7.332 25.875 17.359 1 96.88 219 GLY B N 1
ATOM 3471 C CA . GLY B 1 219 ? -8.203 27.047 17.359 1 96.88 219 GLY B CA 1
ATOM 3472 C C . GLY B 1 219 ? -9.289 26.969 18.422 1 96.88 219 GLY B C 1
ATOM 3473 O O . GLY B 1 219 ? -10.109 26.047 18.422 1 96.88 219 GLY B O 1
ATOM 3474 N N . ASP B 1 220 ? -9.266 27.938 19.281 1 92.69 220 ASP B N 1
ATOM 3475 C CA . ASP B 1 220 ? -10.188 28.031 20.406 1 92.69 220 ASP B CA 1
ATOM 3476 C C . ASP B 1 220 ? -10.805 29.438 20.484 1 92.69 220 ASP B C 1
ATOM 3478 O O . ASP B 1 220 ? -10.211 30.406 20.016 1 92.69 220 ASP B O 1
ATOM 3482 N N . PRO B 1 221 ? -11.992 29.562 20.984 1 90.44 221 PRO B N 1
ATOM 3483 C CA . PRO B 1 221 ? -12.633 30.875 21.062 1 90.44 221 PRO B CA 1
ATOM 3484 C C . PRO B 1 221 ? -11.812 31.875 21.875 1 90.44 221 PRO B C 1
ATOM 3486 O O . PRO B 1 221 ? -11.906 33.094 21.625 1 90.44 221 PRO B O 1
ATOM 3489 N N . ASN B 1 222 ? -11.055 31.469 22.812 1 92.06 222 ASN B N 1
ATOM 3490 C CA . ASN B 1 222 ? -10.25 32.344 23.641 1 92.06 222 ASN B CA 1
ATOM 3491 C C . ASN B 1 222 ? -8.867 32.594 23.047 1 92.06 222 ASN B C 1
ATOM 3493 O O . ASN B 1 222 ? -7.996 33.188 23.688 1 92.06 222 ASN B O 1
ATOM 3497 N N . GLY B 1 223 ? -8.703 32.094 21.812 1 92.31 223 GLY B N 1
ATOM 3498 C CA . GLY B 1 223 ? -7.406 32.188 21.156 1 92.31 223 GLY B CA 1
ATOM 3499 C C . GLY B 1 223 ? -6.762 30.812 20.953 1 92.31 223 GLY B C 1
ATOM 3500 O O . GLY B 1 223 ? -7.094 29.859 21.656 1 92.31 223 GLY B O 1
ATOM 3501 N N . PRO B 1 224 ? -5.867 30.828 20 1 96 224 PRO B N 1
ATOM 3502 C CA . PRO B 1 224 ? -5.211 29.547 19.766 1 96 224 PRO B CA 1
ATOM 3503 C C . PRO B 1 224 ? -4.422 29.047 20.969 1 96 224 PRO B C 1
ATOM 3505 O O . PRO B 1 224 ? -3.801 29.844 21.672 1 96 224 PRO B O 1
ATOM 3508 N N . ARG B 1 225 ? -4.547 27.812 21.312 1 96.12 225 ARG B N 1
ATOM 3509 C CA . ARG B 1 225 ? -3.719 27.203 22.344 1 96.12 225 ARG B CA 1
ATOM 3510 C C . ARG B 1 225 ? -2.846 26.094 21.75 1 96.12 225 ARG B C 1
ATOM 3512 O O . ARG B 1 225 ? -3.193 25.5 20.719 1 96.12 225 ARG B O 1
ATOM 3519 N N . VAL B 1 226 ? -1.757 25.859 22.422 1 97.5 226 VAL B N 1
ATOM 3520 C CA . VAL B 1 226 ? -0.783 24.891 21.938 1 97.5 226 VAL B CA 1
ATOM 3521 C C . VAL B 1 226 ? -0.681 23.703 22.906 1 97.5 226 VAL B C 1
ATOM 3523 O O . VAL B 1 226 ? -0.491 23.906 24.109 1 97.5 226 VAL B O 1
ATOM 3526 N N . MET B 1 227 ? -0.919 22.516 22.391 1 97.69 227 MET B N 1
ATOM 3527 C CA . MET B 1 227 ? -0.635 21.266 23.094 1 97.69 227 MET B CA 1
ATOM 3528 C C . MET B 1 227 ? 0.684 20.656 22.625 1 97.69 227 MET B C 1
ATOM 3530 O O . MET B 1 227 ? 0.908 20.5 21.422 1 97.69 227 MET B O 1
ATOM 3534 N N . THR B 1 228 ? 1.538 20.328 23.578 1 98.25 228 THR B N 1
ATOM 3535 C CA . THR B 1 228 ? 2.84 19.766 23.25 1 98.25 228 THR B CA 1
ATOM 3536 C C . THR B 1 22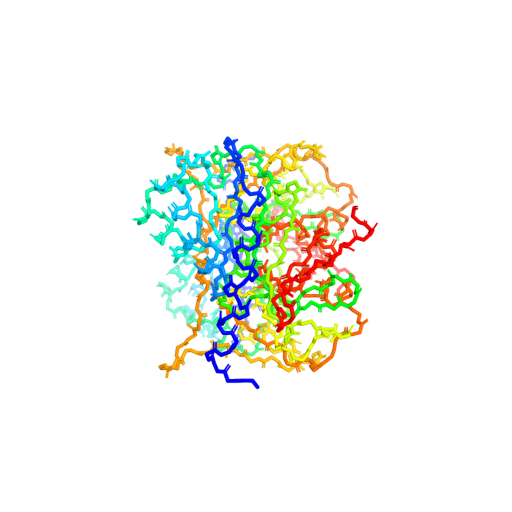8 ? 2.924 18.312 23.672 1 98.25 228 THR B C 1
ATOM 3538 O O . THR B 1 228 ? 2.547 17.953 24.797 1 98.25 228 THR B O 1
ATOM 3541 N N . ASN B 1 229 ? 3.361 17.5 22.766 1 98.06 229 ASN B N 1
ATOM 3542 C CA . ASN B 1 229 ? 3.566 16.078 23.062 1 98.06 229 ASN B CA 1
ATOM 3543 C C . ASN B 1 229 ? 4.863 15.852 23.828 1 98.06 229 ASN B C 1
ATOM 3545 O O . ASN B 1 229 ? 5.953 15.953 23.266 1 98.06 229 ASN B O 1
ATOM 3549 N N . ALA B 1 230 ? 4.77 15.43 25.016 1 95 230 ALA B N 1
ATOM 3550 C CA . ALA B 1 230 ? 5.926 15.312 25.906 1 95 230 ALA B CA 1
ATOM 3551 C C . ALA B 1 230 ? 6.746 14.062 25.578 1 95 230 ALA B C 1
ATOM 3553 O O . ALA B 1 230 ? 7.891 13.938 26.016 1 95 230 ALA B O 1
ATOM 3554 N N . ASN B 1 231 ? 6.188 13.188 24.844 1 91.38 231 ASN B N 1
ATOM 3555 C CA . ASN B 1 231 ? 6.859 11.93 24.531 1 91.38 231 ASN B CA 1
ATOM 3556 C C . ASN B 1 231 ? 7.699 12.039 23.266 1 91.38 231 ASN B C 1
ATOM 3558 O O . ASN B 1 231 ? 8.328 11.062 22.844 1 91.38 231 ASN B O 1
ATOM 3562 N N . LYS B 1 232 ? 7.691 13.133 22.656 1 89.38 232 LYS B N 1
ATOM 3563 C CA . LYS B 1 232 ? 8.453 13.352 21.422 1 89.38 232 LYS B CA 1
ATOM 3564 C C . LYS B 1 232 ? 9.711 14.164 21.688 1 89.38 232 LYS B C 1
ATOM 3566 O O . LYS B 1 232 ? 9.734 15 22.594 1 89.38 232 LYS B O 1
#

Organism: NCBI:txid518634

Secondary structure (DSSP, 8-state):
--HHHHHHHHHHHHHHHHTT--TT-EEEE--SHHHHHHHHHHHHIIIII----EEEESSHHHHHHHHHTT-EE--GGG-S-EEEEEE--SEE-TTSEEE--TTS-HHHHHHHHHTEEEEEEEEEGGGB-SSS-SS-EEEEE-STTHHHHHHHHHHTT--EEE-B-TTSPBPB-TTS-EEEEE--S--S-HHHHHHHHHTSTTEEEESEEES--SEEEEE-TT--EEEE-TT-/--HHHHHHHHHHHHHHHHTT--TT-EEEE--SHHHHHHHHHHHHHHHHH----EEEESSHHHHHHHHHTT-EE--GGG-S-EEEEEE--SEE-TTSEEE--TTS-HHHHHHHHHTEEEEEEEEEGGGB-SSS-SS-EEEEE-STTHHHHHHHHHHTT--EEE-B-TTSPBPB-TTS-EEEEE--S--S-HHHHHHHHHTSTTEEEESEEES--SEEEEE-TT--EEEE-TT-

Solvent-accessible surface area (backbone atoms only — not comparable to full-atom values): 23504 Å² total; per-residue (Å²): 133,54,70,69,60,48,50,49,20,19,35,46,12,15,48,60,53,42,69,76,66,50,72,74,36,34,33,32,38,28,49,58,81,36,31,49,33,22,47,51,45,43,30,47,37,32,70,74,69,63,51,46,48,40,33,28,56,28,36,71,68,42,41,54,56,38,43,73,51,66,46,48,69,51,58,62,61,78,46,95,64,24,55,34,22,45,24,45,51,65,26,33,18,78,76,42,32,28,38,31,30,90,81,44,35,34,61,46,39,48,47,54,44,77,50,28,76,35,28,34,33,33,30,36,55,88,26,58,41,78,61,42,27,63,63,59,44,28,28,36,27,37,62,83,42,36,59,56,48,45,50,53,34,44,76,71,66,35,49,54,40,77,41,55,43,99,86,67,42,74,38,59,30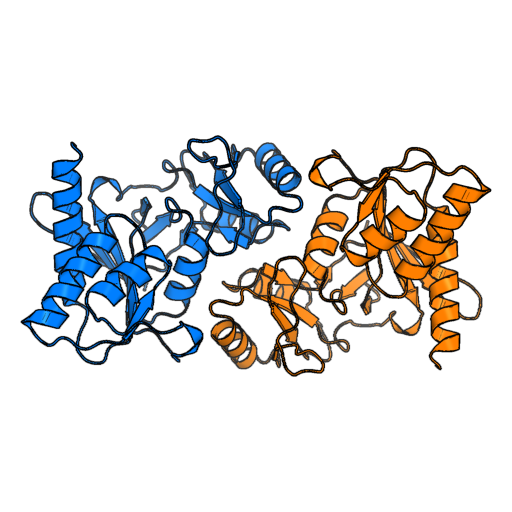,96,79,67,23,33,36,34,28,26,58,54,56,54,51,92,51,59,68,61,51,50,52,55,48,51,69,35,78,51,30,52,42,60,14,73,44,70,63,63,49,37,34,38,31,28,8,39,96,92,45,63,44,77,47,72,40,82,90,102,134,56,71,67,60,49,48,49,21,20,35,46,12,15,48,61,54,42,68,75,65,51,72,74,36,34,33,31,37,26,50,56,79,35,30,50,34,21,47,51,44,45,30,48,36,30,71,74,69,62,52,46,49,40,34,28,57,28,36,70,69,41,42,53,56,37,43,74,52,66,47,49,69,52,60,62,62,77,46,95,62,24,58,34,23,45,24,44,51,65,27,32,19,78,75,44,32,28,36,32,31,90,82,44,35,34,61,47,40,48,47,53,45,75,50,28,75,34,31,34,32,34,29,36,56,88,25,58,40,78,61,43,27,63,63,56,43,28,28,36,27,37,62,81,44,38,59,57,48,45,50,52,34,44,75,72,66,36,49,55,39,78,40,55,43,97,86,69,42,73,38,59,28,95,79,67,25,34,38,34,28,26,58,55,57,54,50,90,54,58,68,62,51,50,52,55,49,52,67,35,77,49,30,53,42,59,15,70,43,71,64,64,48,37,32,36,31,29,7,38,97,92,43,63,44,80,47,72,40,84,88,102

Sequence (464 aa):
MDKAQQDALKKAAGIEAAKLIEDGMIAGLGTGSTVKFLVDELGRRHQEEGLEFTGVTTSRRTQAQAESYGIKIVDIDDVDHIDVTIDGADEVDKNFNGIKGGGAALLWEKIVATNSNQIVWIVDESKVVDTIGKFPLPVEVIPFGAGHVIKKFEERGYKPVLRLDAEGKEVRTDENNFVVDLHLERIDHPQELAEDLINTVGVVEHGLFLNMVDKVIVGDPNGPRVMTNANKMDKAQQDALKKAAGIEAAKLIEDGMIAGLGTGSTVKFLVDELGRRHQEEGLEFTGVTTSRRTQAQAESYGIKIVDIDDVDHIDVTIDGADEVDKNFNGIKGGGAALLWEKIVATNSNQIVWIVDESKVVDTIGKFPLPVEVIPFGAGHVIKKFEERGYKPVLRLDAEGKEVRTDENNFVVDLHLERIDHPQELAEDLINTVGVVEHGLFLNMVDKVIVGDPNGPRVMTNANK

pLDDT: mean 97.8, std 2.46, range [76.31, 99.0]